Protein AF-0000000069184788 (afdb_homodimer)

Structure (mmCIF, N/CA/C/O backbone):
data_AF-0000000069184788-model_v1
#
loop_
_entity.id
_entity.type
_entity.pdbx_description
1 polymer 'Carbonic anhydrase'
#
loop_
_atom_site.group_PDB
_atom_site.id
_atom_site.type_symbol
_atom_site.label_atom_id
_atom_site.label_alt_id
_atom_site.label_comp_id
_atom_site.label_asym_id
_atom_site.label_entity_id
_atom_site.label_seq_id
_atom_site.pdbx_PDB_ins_code
_atom_site.Cartn_x
_atom_site.Cartn_y
_atom_site.Cartn_z
_atom_site.occupancy
_atom_site.B_iso_or_equiv
_atom_site.auth_seq_id
_atom_site.auth_comp_id
_atom_site.auth_asym_id
_atom_site.auth_atom_id
_atom_site.pdbx_PDB_model_num
ATOM 1 N N . MET A 1 1 ? -22.844 -27.125 -13.953 1 43.94 1 MET A N 1
ATOM 2 C CA . MET A 1 1 ? -21.938 -26.734 -12.875 1 43.94 1 MET A CA 1
ATOM 3 C C . MET A 1 1 ? -20.516 -26.578 -13.383 1 43.94 1 MET A C 1
ATOM 5 O O . MET A 1 1 ? -19.859 -25.578 -13.086 1 43.94 1 MET A O 1
ATOM 9 N N . ASN A 1 2 ? -20.109 -27.453 -14.492 1 52.91 2 ASN A N 1
ATOM 10 C CA . ASN A 1 2 ? -18.781 -27.484 -15.094 1 52.91 2 ASN A CA 1
ATOM 11 C C . ASN A 1 2 ? -18.578 -26.359 -16.094 1 52.91 2 ASN A C 1
ATOM 13 O O . ASN A 1 2 ? -17.516 -25.734 -16.125 1 52.91 2 ASN A O 1
ATOM 17 N N . GLN A 1 3 ? -19.734 -26.031 -16.578 1 57.31 3 GLN A N 1
ATOM 18 C CA . GLN A 1 3 ? -19.625 -25 -17.609 1 57.31 3 GLN A CA 1
ATOM 19 C C . GLN A 1 3 ? -19.375 -23.625 -16.984 1 57.31 3 GLN A C 1
ATOM 21 O O . GLN A 1 3 ? -18.594 -22.844 -17.531 1 57.31 3 GLN A O 1
ATOM 26 N N . GLN A 1 4 ? -20.016 -23.391 -15.914 1 61.09 4 GLN A N 1
ATOM 27 C CA . GLN A 1 4 ? -19.859 -22.109 -15.234 1 61.09 4 GLN A CA 1
ATOM 28 C C . GLN A 1 4 ? -18.438 -21.938 -14.703 1 61.09 4 GLN A C 1
ATOM 30 O O . GLN A 1 4 ? -17.875 -20.844 -14.781 1 61.09 4 GLN A O 1
ATOM 35 N N . ILE A 1 5 ? -17.906 -23.031 -14.344 1 61.47 5 ILE A N 1
ATOM 36 C CA . ILE A 1 5 ? -16.562 -23 -13.805 1 61.47 5 ILE A CA 1
ATOM 37 C C . ILE A 1 5 ? -15.562 -22.719 -14.93 1 61.47 5 ILE A C 1
ATOM 39 O O . ILE A 1 5 ? -14.641 -21.922 -14.766 1 61.47 5 ILE A O 1
ATOM 43 N N . VAL A 1 6 ? -15.852 -23.328 -16 1 61.12 6 VAL A N 1
ATOM 44 C CA . VAL A 1 6 ? -14.977 -23.141 -17.156 1 61.12 6 VAL A CA 1
ATOM 45 C C . VAL A 1 6 ? -15.086 -21.703 -17.672 1 61.12 6 VAL A C 1
ATOM 47 O O . VAL A 1 6 ? -14.078 -21.062 -17.953 1 61.12 6 VAL A O 1
ATOM 50 N N . SER A 1 7 ? -16.25 -21.312 -17.75 1 66.31 7 SER A N 1
ATOM 51 C CA . SER A 1 7 ? -16.484 -19.938 -18.203 1 66.31 7 SER A CA 1
ATOM 52 C C . SER A 1 7 ? -15.82 -18.922 -17.266 1 66.31 7 SER A C 1
ATOM 54 O O . SER A 1 7 ? -15.188 -17.969 -17.734 1 66.31 7 SER A O 1
ATOM 56 N N . ASN A 1 8 ? -15.867 -19.141 -16.031 1 69.56 8 ASN A N 1
ATOM 57 C CA . ASN A 1 8 ? -15.25 -18.25 -15.039 1 69.56 8 ASN A CA 1
ATOM 58 C C . ASN A 1 8 ? -13.727 -18.281 -15.141 1 69.56 8 ASN A C 1
ATOM 60 O O . ASN A 1 8 ? -13.07 -17.234 -15.023 1 69.56 8 ASN A O 1
ATOM 64 N N . SER A 1 9 ? -13.312 -19.484 -15.445 1 69.81 9 SER A N 1
ATOM 65 C CA . SER A 1 9 ? -11.867 -19.641 -15.562 1 69.81 9 SER A CA 1
ATOM 66 C C . SER A 1 9 ? -11.336 -18.906 -16.797 1 69.81 9 SER A C 1
ATOM 68 O O . SER A 1 9 ? -10.273 -18.281 -16.75 1 69.81 9 SER A O 1
ATOM 70 N N . ILE A 1 10 ? -12.055 -18.984 -17.828 1 71.12 10 ILE A N 1
ATOM 71 C CA . ILE A 1 10 ? -11.656 -18.312 -19.047 1 71.12 10 ILE A CA 1
ATOM 72 C C . ILE A 1 10 ? -11.68 -16.797 -18.844 1 71.12 10 ILE A C 1
ATOM 74 O O . ILE A 1 10 ? -10.766 -16.094 -19.281 1 71.12 10 ILE A O 1
ATOM 78 N N . GLN A 1 11 ? -12.672 -16.391 -18.203 1 72.69 11 GLN A N 1
ATOM 79 C CA . GLN A 1 11 ? -12.781 -14.961 -17.938 1 72.69 11 GLN A CA 1
ATOM 80 C C . GLN A 1 11 ? -11.617 -14.477 -17.062 1 72.69 11 GLN A C 1
ATOM 82 O O . GLN A 1 11 ? -11.062 -13.406 -17.312 1 72.69 11 GLN A O 1
ATOM 87 N N . GLU A 1 12 ? -11.289 -15.273 -16.156 1 77.25 12 GLU A N 1
ATOM 88 C CA . GLU A 1 12 ? -10.195 -14.914 -15.25 1 77.25 12 GLU A CA 1
ATOM 89 C C . GLU A 1 12 ? -8.867 -14.844 -16 1 77.25 12 GLU A C 1
ATOM 91 O O . GLU A 1 12 ? -8.086 -13.914 -15.797 1 77.25 12 GLU A O 1
ATOM 96 N N . ILE A 1 13 ? -8.695 -15.781 -16.891 1 77.06 13 ILE A N 1
ATOM 97 C CA . ILE A 1 13 ? -7.457 -15.828 -17.656 1 77.06 13 ILE A CA 1
ATOM 98 C C . ILE A 1 13 ? -7.406 -14.656 -18.641 1 77.06 13 ILE A C 1
ATOM 100 O O . ILE A 1 13 ? -6.355 -14.047 -18.828 1 77.06 13 ILE A O 1
ATOM 104 N N . THR A 1 14 ? -8.516 -14.414 -19.156 1 80.25 14 THR A N 1
ATOM 105 C CA . THR A 1 14 ? -8.602 -13.297 -20.109 1 80.25 14 THR A CA 1
ATOM 106 C C . THR A 1 14 ? -8.289 -11.977 -19.406 1 80.25 14 THR A C 1
ATOM 108 O O . THR A 1 14 ? -7.516 -11.164 -19.922 1 80.25 14 THR A O 1
ATOM 111 N N . HIS A 1 15 ? -8.875 -11.828 -18.266 1 84.31 15 HIS A N 1
ATOM 112 C CA . HIS A 1 15 ? -8.617 -10.609 -17.516 1 84.31 15 HIS A CA 1
ATOM 113 C C . HIS A 1 15 ? -7.156 -10.516 -17.094 1 84.31 15 HIS A C 1
ATOM 115 O O . HIS A 1 15 ? -6.562 -9.438 -17.109 1 84.31 15 HIS A O 1
ATOM 121 N N . TYR A 1 16 ? -6.656 -11.656 -16.719 1 88.06 16 TYR A N 1
ATOM 122 C CA . TYR A 1 16 ? -5.258 -11.727 -16.312 1 88.06 16 TYR A CA 1
ATOM 123 C C . TYR A 1 16 ? -4.332 -11.336 -17.469 1 88.06 16 TYR A C 1
ATOM 125 O O . TYR A 1 16 ? -3.408 -10.539 -17.281 1 88.06 16 TYR A O 1
ATOM 133 N N . ASN A 1 17 ? -4.637 -11.805 -18.625 1 86.19 17 ASN A N 1
ATOM 134 C CA . ASN A 1 17 ? -3.852 -11.469 -19.797 1 86.19 17 ASN A CA 1
ATOM 135 C C . ASN A 1 17 ? -3.992 -9.992 -20.156 1 86.19 17 ASN A C 1
ATOM 137 O O . ASN A 1 17 ? -3.033 -9.367 -20.625 1 86.19 17 ASN A O 1
ATOM 141 N N . ARG A 1 18 ? -5.109 -9.531 -19.984 1 89.88 18 ARG A N 1
ATOM 142 C CA . ARG A 1 18 ? -5.352 -8.117 -20.266 1 89.88 18 ARG A CA 1
ATOM 143 C C . ARG A 1 18 ? -4.449 -7.227 -19.422 1 89.88 18 ARG A C 1
ATOM 145 O O . ARG A 1 18 ? -3.932 -6.219 -19.906 1 89.88 18 ARG A O 1
ATOM 152 N N . VAL A 1 19 ? -4.258 -7.594 -18.203 1 92.81 19 VAL A N 1
ATOM 153 C CA . VAL A 1 19 ? -3.441 -6.805 -17.297 1 92.81 19 VAL A CA 1
ATOM 154 C C . VAL A 1 19 ? -1.981 -6.84 -17.734 1 92.8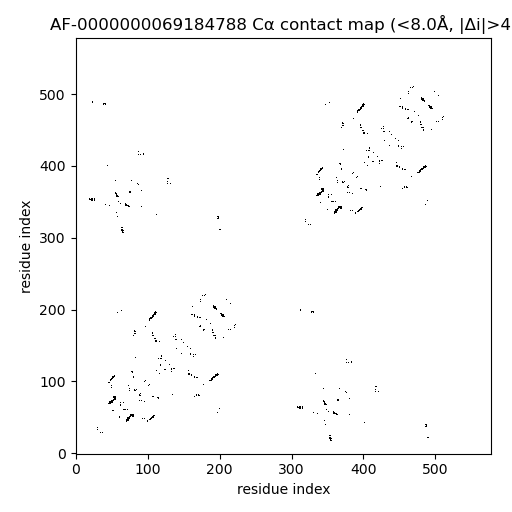1 19 VAL A C 1
ATOM 156 O O . VAL A 1 19 ? -1.3 -5.812 -17.734 1 92.81 19 VAL A O 1
ATOM 159 N N . LEU A 1 20 ? -1.533 -7.957 -18.188 1 92.75 20 LEU A N 1
ATOM 160 C CA . LEU A 1 20 ? -0.162 -8.078 -18.672 1 92.75 20 LEU A CA 1
ATOM 161 C C . LEU A 1 20 ? 0.014 -7.359 -20 1 92.75 20 LEU A C 1
ATOM 163 O O . LEU A 1 20 ? 1.063 -6.766 -20.25 1 92.75 20 LEU A O 1
ATOM 167 N N . GLU A 1 21 ? -0.991 -7.418 -20.828 1 94.75 21 GLU A N 1
ATOM 168 C CA . GLU A 1 21 ? -0.967 -6.656 -22.078 1 94.75 21 GLU A CA 1
ATOM 169 C C . GLU A 1 21 ? -0.938 -5.156 -21.797 1 94.75 21 GLU A C 1
ATOM 171 O O . GLU A 1 21 ? -0.315 -4.395 -22.547 1 94.75 21 GLU A O 1
ATOM 176 N N . GLY A 1 22 ? -1.63 -4.777 -20.781 1 97 22 GLY A N 1
ATOM 177 C CA . GLY A 1 22 ? -1.567 -3.387 -20.359 1 97 22 GLY A CA 1
ATOM 178 C C . GLY A 1 22 ? -0.158 -2.92 -20.047 1 97 22 GLY A C 1
ATOM 179 O O . GLY A 1 22 ? 0.217 -1.795 -20.391 1 97 22 GLY A O 1
ATOM 180 N N . ASN A 1 23 ? 0.596 -3.781 -19.469 1 97.94 23 ASN A N 1
ATOM 181 C CA . ASN A 1 23 ? 1.988 -3.455 -19.188 1 97.94 23 ASN A CA 1
ATOM 182 C C . ASN A 1 23 ? 2.797 -3.256 -20.453 1 97.94 23 ASN A C 1
ATOM 184 O O . ASN A 1 23 ? 3.59 -2.318 -20.562 1 97.94 23 ASN A O 1
ATOM 188 N N . ARG A 1 24 ? 2.57 -4.082 -21.391 1 97 24 ARG A N 1
ATOM 189 C CA . ARG A 1 24 ? 3.289 -3.961 -22.656 1 97 24 ARG A CA 1
ATOM 190 C C . ARG A 1 24 ? 2.963 -2.641 -23.344 1 97 24 ARG A C 1
ATOM 192 O O . ARG A 1 24 ? 3.855 -1.979 -23.891 1 97 24 ARG A O 1
ATOM 199 N N . ARG A 1 25 ? 1.763 -2.262 -23.328 1 97.75 25 ARG A N 1
ATOM 200 C CA . ARG A 1 25 ? 1.356 -0.99 -23.922 1 97.75 25 ARG A CA 1
ATOM 201 C C . ARG A 1 25 ? 1.978 0.185 -23.172 1 97.75 25 ARG A C 1
ATOM 203 O O . ARG A 1 25 ? 2.432 1.15 -23.797 1 97.75 25 ARG A O 1
ATOM 210 N N . TYR A 1 26 ? 1.944 0.049 -21.906 1 97.5 26 TYR A N 1
ATOM 211 C CA . TYR A 1 26 ? 2.533 1.093 -21.078 1 97.5 26 TYR A CA 1
ATOM 212 C C . TYR A 1 26 ? 4 1.309 -21.422 1 97.5 26 TYR A C 1
ATOM 214 O O . TYR A 1 26 ? 4.441 2.447 -21.594 1 97.5 26 TYR A O 1
ATOM 222 N N . VAL A 1 27 ? 4.719 0.245 -21.516 1 97.88 27 VAL A N 1
ATOM 223 C CA . VAL A 1 27 ? 6.145 0.307 -21.828 1 97.88 27 VAL A CA 1
ATOM 224 C C . VAL A 1 27 ? 6.348 0.95 -23.188 1 97.88 27 VAL A C 1
ATOM 226 O O . VAL A 1 27 ? 7.176 1.854 -23.344 1 97.88 27 VAL A O 1
ATOM 229 N N . ALA A 1 28 ? 5.551 0.468 -24.141 1 97.94 28 ALA A N 1
ATOM 230 C CA . ALA A 1 28 ? 5.656 1.009 -25.484 1 97.94 28 ALA A CA 1
ATOM 231 C C . ALA A 1 28 ? 5.398 2.514 -25.5 1 97.94 28 ALA A C 1
ATOM 233 O O . ALA A 1 28 ? 6.117 3.268 -26.156 1 97.94 28 ALA A O 1
ATOM 234 N N . LYS A 1 29 ? 4.445 2.943 -24.797 1 97.31 29 LYS A N 1
ATOM 235 C CA . LYS A 1 29 ? 4.078 4.355 -24.734 1 97.31 29 LYS A CA 1
ATOM 236 C C . LYS A 1 29 ? 5.199 5.188 -24.125 1 97.31 29 LYS A C 1
ATOM 238 O O . LYS A 1 29 ? 5.527 6.262 -24.641 1 97.31 29 LYS A O 1
ATOM 243 N N . LYS A 1 30 ? 5.75 4.723 -23.031 1 97.25 30 LYS A N 1
ATOM 244 C CA . LYS A 1 30 ? 6.801 5.469 -22.344 1 97.25 30 LYS A CA 1
ATOM 245 C C . LYS A 1 30 ? 8.07 5.539 -23.203 1 97.25 30 LYS A C 1
ATOM 247 O O . LYS A 1 30 ? 8.703 6.594 -23.297 1 97.25 30 LYS A O 1
ATOM 252 N N . LEU A 1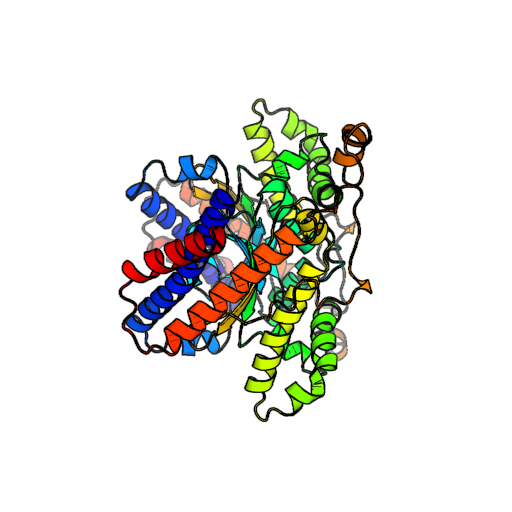 31 ? 8.398 4.441 -23.844 1 97.25 31 LEU A N 1
ATOM 253 C CA . LEU A 1 31 ? 9.594 4.41 -24.672 1 97.25 31 LEU A CA 1
ATOM 254 C C . LEU A 1 31 ? 9.414 5.254 -25.922 1 97.25 31 LEU A C 1
ATOM 256 O O . LEU A 1 31 ? 10.383 5.793 -26.469 1 97.25 31 LEU A O 1
ATOM 260 N N . ALA A 1 32 ? 8.203 5.359 -26.422 1 97.56 32 ALA A N 1
ATOM 261 C CA . ALA A 1 32 ? 7.91 6.223 -27.562 1 97.56 32 ALA A CA 1
ATOM 262 C C . ALA A 1 32 ? 8.156 7.691 -27.219 1 97.56 32 ALA A C 1
ATOM 264 O O . ALA A 1 32 ? 8.57 8.477 -28.078 1 97.56 32 ALA A O 1
ATOM 265 N N . SER A 1 33 ? 7.949 7.988 -26 1 95.75 33 SER A N 1
ATOM 266 C CA . SER A 1 33 ? 8.141 9.367 -25.547 1 95.75 33 SER A CA 1
ATOM 267 C C . SER A 1 33 ? 9.602 9.617 -25.156 1 95.75 33 SER A C 1
ATOM 269 O O . SER A 1 33 ? 10.117 10.719 -25.375 1 95.75 33 SER A O 1
ATOM 271 N N . ASP A 1 34 ? 10.234 8.656 -24.516 1 96.88 34 ASP A N 1
ATOM 272 C CA . ASP A 1 34 ? 11.617 8.75 -24.047 1 96.88 34 ASP A CA 1
ATOM 273 C C . ASP A 1 34 ? 12.281 7.379 -24.062 1 96.88 34 ASP A C 1
ATOM 275 O O . ASP A 1 34 ? 12.023 6.555 -23.172 1 96.88 34 ASP A O 1
ATOM 279 N N . ASP A 1 35 ? 13.281 7.168 -24.859 1 96.56 35 ASP A N 1
ATOM 280 C CA . ASP A 1 35 ? 13.961 5.883 -25.016 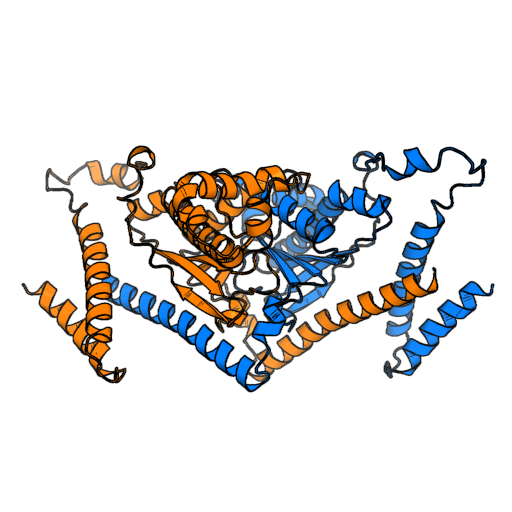1 96.56 35 ASP A CA 1
ATOM 281 C C . ASP A 1 35 ? 14.711 5.492 -23.75 1 96.56 35 ASP A C 1
ATOM 283 O O . ASP A 1 35 ? 15.016 4.316 -23.547 1 96.56 35 ASP A O 1
ATOM 287 N N . ASN A 1 36 ? 14.984 6.492 -22.984 1 97.56 36 ASN A N 1
ATOM 288 C CA . ASN A 1 36 ? 15.781 6.227 -21.797 1 97.56 36 ASN A CA 1
ATOM 289 C C . ASN A 1 36 ? 14.93 6.254 -20.531 1 97.56 36 ASN A C 1
ATOM 291 O O . ASN A 1 36 ? 15.461 6.273 -19.422 1 97.56 36 ASN A O 1
ATOM 295 N N . TYR A 1 37 ? 13.648 6.25 -20.719 1 97.25 37 TYR A N 1
ATOM 296 C CA . TYR A 1 37 ? 12.727 6.434 -19.609 1 97.25 37 TYR A CA 1
ATOM 297 C C . TYR A 1 37 ? 13.023 5.449 -18.484 1 97.25 37 TYR A C 1
ATOM 299 O O . TYR A 1 37 ? 13.281 5.852 -17.344 1 97.25 37 TYR A O 1
ATOM 307 N N . PHE A 1 38 ? 13.086 4.211 -18.766 1 97.38 38 PHE A N 1
ATOM 308 C CA . PHE A 1 38 ? 13.227 3.193 -17.734 1 97.38 38 PHE A CA 1
ATOM 309 C C . PHE A 1 38 ? 14.672 3.086 -17.281 1 97.38 38 PHE A C 1
ATOM 311 O O . PHE A 1 38 ? 14.945 2.789 -16.109 1 97.38 38 PHE A O 1
ATOM 318 N N . LYS A 1 39 ? 15.602 3.305 -18.141 1 96.56 39 LYS A N 1
ATOM 319 C CA . LYS A 1 39 ? 17 3.373 -17.734 1 96.56 39 LYS A CA 1
ATOM 320 C C . LYS A 1 39 ? 17.203 4.438 -16.656 1 96.56 39 LYS A C 1
ATOM 322 O O . LYS A 1 39 ? 17.891 4.199 -15.664 1 96.56 39 LYS A O 1
ATOM 327 N N . ASN A 1 40 ? 16.594 5.543 -16.906 1 96.69 40 ASN A N 1
ATOM 328 C CA . ASN A 1 40 ? 16.688 6.625 -15.93 1 96.69 40 ASN A CA 1
ATOM 329 C C . ASN A 1 40 ? 15.945 6.281 -14.641 1 96.69 40 ASN A C 1
ATOM 331 O O . ASN A 1 40 ? 16.422 6.586 -13.547 1 96.69 40 ASN A O 1
ATOM 335 N N . LEU A 1 41 ? 14.812 5.68 -14.781 1 95.88 41 LEU A N 1
ATOM 336 C CA . LEU A 1 41 ? 14.016 5.27 -13.633 1 95.88 41 LEU A CA 1
ATOM 337 C C . LEU A 1 41 ? 14.797 4.293 -12.758 1 95.88 41 LEU A C 1
ATOM 339 O O . LEU A 1 41 ? 14.641 4.293 -11.531 1 95.88 41 LEU A O 1
ATOM 343 N N . SER A 1 42 ? 15.648 3.482 -13.32 1 96 42 SER A N 1
ATOM 344 C CA . SER A 1 42 ? 16.344 2.408 -12.617 1 96 42 SER A CA 1
ATOM 345 C C . SER A 1 42 ? 17.562 2.939 -11.852 1 96 42 SER A C 1
ATOM 347 O O . SER A 1 42 ? 18.156 2.217 -11.062 1 96 42 SER A O 1
ATOM 349 N N . LYS A 1 43 ? 17.938 4.164 -12.008 1 95.25 43 LYS A N 1
ATOM 350 C CA . LYS A 1 43 ? 19.109 4.746 -11.367 1 95.25 43 LYS A CA 1
ATOM 351 C C . LYS A 1 43 ? 18.859 4.996 -9.883 1 95.25 43 LYS A C 1
ATOM 353 O O . LYS A 1 43 ? 19.797 5.199 -9.109 1 95.25 43 LYS A O 1
ATOM 358 N N . GLY A 1 44 ? 17.656 4.984 -9.492 1 94.12 44 GLY A N 1
ATOM 359 C CA . GLY A 1 44 ? 17.281 5.207 -8.102 1 94.12 44 GLY A CA 1
ATOM 360 C C . GLY A 1 44 ? 15.961 5.922 -7.941 1 94.12 44 GLY A C 1
ATOM 361 O O . GLY A 1 44 ? 15.297 6.246 -8.93 1 94.12 44 GLY A O 1
ATOM 362 N N . GLN A 1 45 ? 15.57 6.043 -6.711 1 94.62 45 GLN A N 1
ATOM 363 C CA . GLN A 1 45 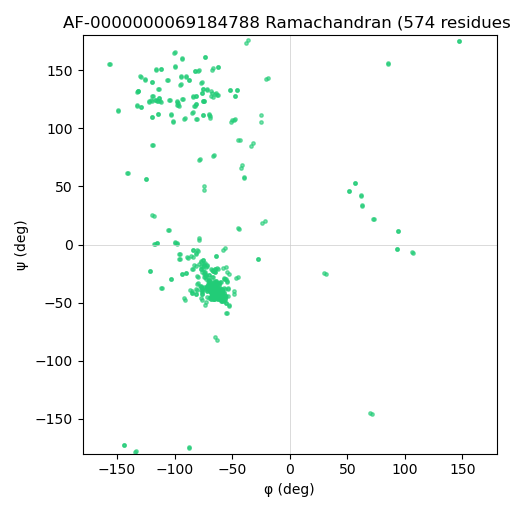? 14.336 6.766 -6.438 1 94.62 45 GLN A CA 1
ATOM 364 C C . GLN A 1 45 ? 14.562 7.887 -5.426 1 94.62 45 GLN A C 1
ATOM 366 O O . GLN A 1 45 ? 15.359 7.738 -4.496 1 94.62 45 GLN A O 1
ATOM 371 N N . SER A 1 46 ? 13.875 8.961 -5.676 1 95.56 46 SER A N 1
ATOM 372 C CA . SER A 1 46 ? 13.875 10.094 -4.758 1 95.56 46 SER A CA 1
ATOM 373 C C . SER A 1 46 ? 12.484 10.727 -4.66 1 95.56 46 SER A C 1
ATOM 375 O O . SER A 1 46 ? 12.305 11.898 -4.992 1 95.56 46 SER A O 1
ATOM 377 N N . PRO A 1 47 ? 11.516 9.922 -4.184 1 97.25 47 PRO A N 1
ATOM 378 C CA . PRO A 1 47 ? 10.156 10.461 -4.059 1 97.25 47 PRO A CA 1
ATOM 379 C C . PRO A 1 47 ? 10.062 11.625 -3.078 1 97.25 47 PRO A C 1
ATOM 381 O O . PRO A 1 47 ? 10.805 11.664 -2.09 1 97.25 47 PRO A O 1
ATOM 384 N N . LYS A 1 48 ? 9.094 12.484 -3.318 1 94.12 48 LYS A N 1
ATOM 385 C CA . LYS A 1 48 ? 8.906 13.672 -2.482 1 94.12 48 LYS A CA 1
ATOM 386 C C . LYS A 1 48 ? 7.969 13.375 -1.318 1 94.12 48 LYS A C 1
ATOM 388 O O . LYS A 1 48 ? 8.039 14.031 -0.276 1 94.12 48 LYS A O 1
ATOM 393 N N . TYR A 1 49 ? 7.148 12.367 -1.539 1 96.94 49 TYR A N 1
ATOM 394 C CA . TYR A 1 49 ? 6.109 12.109 -0.552 1 96.94 49 TYR A CA 1
ATOM 395 C C . TYR A 1 49 ? 6.098 10.641 -0.147 1 96.94 49 TYR A C 1
ATOM 397 O O . TYR A 1 49 ? 6.422 9.766 -0.954 1 96.94 49 TYR A O 1
ATOM 405 N N . LEU A 1 50 ? 5.812 10.391 1.083 1 98.62 50 LEU A N 1
ATOM 406 C CA . LEU A 1 50 ? 5.227 9.133 1.527 1 98.62 50 LEU A CA 1
ATOM 407 C C . LEU A 1 50 ? 3.715 9.266 1.683 1 98.62 50 LEU A C 1
ATOM 409 O O . LEU A 1 50 ? 3.23 10.188 2.34 1 98.62 50 LEU A O 1
ATOM 413 N N . LEU A 1 51 ? 3.008 8.445 1.004 1 98.81 51 LEU A N 1
ATOM 414 C CA . LEU A 1 51 ? 1.559 8.445 1.175 1 98.81 51 LEU A CA 1
ATOM 415 C C . LEU A 1 51 ? 1.093 7.152 1.835 1 98.81 51 LEU A C 1
ATOM 417 O O . LEU A 1 51 ? 1.43 6.059 1.376 1 98.81 51 LEU A O 1
ATOM 421 N N . ILE A 1 52 ? 0.405 7.266 2.951 1 98.88 52 ILE A N 1
ATOM 422 C CA . ILE A 1 52 ? -0.264 6.168 3.645 1 98.88 52 ILE A CA 1
ATOM 423 C C . ILE A 1 52 ? -1.766 6.227 3.375 1 98.88 52 ILE A C 1
ATOM 425 O O . ILE A 1 52 ? -2.445 7.156 3.822 1 98.88 52 ILE A O 1
ATOM 429 N N . GLY A 1 53 ? -2.264 5.254 2.641 1 98.75 53 GLY A N 1
ATOM 430 C CA . GLY A 1 53 ? -3.66 5.262 2.24 1 98.75 53 GLY A CA 1
ATOM 431 C C . GLY A 1 53 ? -4.344 3.922 2.445 1 98.75 53 GLY A C 1
ATOM 432 O O . GLY A 1 53 ? -3.748 2.99 2.992 1 98.75 53 GLY A O 1
ATOM 433 N N . CYS A 1 54 ? -5.578 3.898 2.057 1 98.81 54 CYS A N 1
ATOM 434 C CA . CYS A 1 54 ? -6.359 2.67 2.15 1 98.81 54 CYS A CA 1
ATOM 435 C C . CYS A 1 54 ? -6.082 1.756 0.962 1 98.81 54 CYS A C 1
ATOM 437 O O . CYS A 1 54 ? -5.852 2.23 -0.151 1 98.81 54 CYS A O 1
ATOM 439 N N . SER A 1 55 ? -6.176 0.461 1.157 1 98.81 55 SER A N 1
ATOM 440 C CA . SER A 1 55 ? -6.031 -0.537 0.102 1 98.81 55 SER A CA 1
ATOM 441 C C . SER A 1 55 ? -7.141 -0.408 -0.938 1 98.81 55 SER A C 1
ATOM 443 O O . SER A 1 55 ? -7.051 -0.987 -2.021 1 98.81 55 SER A O 1
ATOM 445 N N . ASP A 1 56 ? -8.156 0.352 -0.751 1 98.69 56 ASP A N 1
ATOM 446 C CA . ASP A 1 56 ? -9.344 0.506 -1.584 1 98.69 56 ASP A CA 1
ATOM 447 C C . ASP A 1 56 ? -8.969 0.688 -3.053 1 98.69 56 ASP A C 1
ATOM 449 O O . ASP A 1 56 ? -8.133 1.531 -3.385 1 98.69 56 ASP A O 1
ATOM 453 N N . SER A 1 57 ? -9.57 -0.113 -3.877 1 98.69 57 SER A N 1
ATOM 454 C CA . SER A 1 57 ? -9.219 -0.142 -5.293 1 98.69 57 SER A CA 1
ATOM 455 C C . SER A 1 57 ? -9.586 1.165 -5.984 1 98.69 57 SER A C 1
ATOM 457 O O . SER A 1 57 ? -9.078 1.472 -7.062 1 98.69 57 SER A O 1
ATOM 459 N N . ARG A 1 58 ? -10.484 1.912 -5.484 1 98.31 58 ARG A N 1
ATOM 460 C CA . ARG A 1 58 ? -11.016 3.121 -6.102 1 98.31 58 ARG A CA 1
ATOM 461 C C . ARG A 1 58 ? -10.133 4.324 -5.801 1 98.31 58 ARG A C 1
ATOM 463 O O . ARG A 1 58 ? -10.297 5.391 -6.402 1 98.31 58 ARG A O 1
ATOM 470 N N . ALA A 1 59 ? -9.062 4.137 -4.934 1 97.5 59 ALA A N 1
ATOM 471 C CA . ALA A 1 59 ? -8.305 5.293 -4.465 1 97.5 59 ALA A CA 1
ATOM 472 C C . ALA A 1 59 ? -6.816 5.129 -4.77 1 97.5 59 ALA A C 1
ATOM 474 O O . ALA A 1 59 ? -5.973 5.27 -3.881 1 97.5 59 ALA A O 1
ATOM 475 N N . PRO A 1 60 ? -6.434 4.93 -6.012 1 97.5 60 PRO A N 1
ATOM 476 C CA . PRO A 1 60 ? -5.012 4.852 -6.352 1 97.5 60 PRO A CA 1
ATOM 477 C C . PRO A 1 60 ? -4.324 6.215 -6.328 1 97.5 60 PRO A C 1
ATOM 479 O O . PRO A 1 60 ? -4.703 7.113 -7.086 1 97.5 60 PRO A O 1
ATOM 482 N N . PRO A 1 61 ? -3.285 6.363 -5.566 1 97.5 61 PRO A N 1
ATOM 483 C CA . PRO A 1 61 ? -2.729 7.695 -5.32 1 97.5 61 PRO A CA 1
ATOM 484 C C . PRO A 1 61 ? -2.168 8.344 -6.582 1 97.5 61 PRO A C 1
ATOM 486 O O . PRO A 1 61 ? -2.441 9.523 -6.852 1 97.5 61 PRO A O 1
ATOM 489 N N . ASN A 1 62 ? -1.409 7.621 -7.406 1 97.31 62 ASN A N 1
ATOM 490 C CA . ASN A 1 62 ? -0.757 8.211 -8.57 1 97.31 62 ASN A CA 1
ATOM 491 C C . ASN A 1 62 ? -1.775 8.695 -9.594 1 97.31 62 ASN A C 1
ATOM 493 O O . ASN A 1 62 ? -1.625 9.781 -10.164 1 97.31 62 ASN A O 1
ATOM 497 N N . GLU A 1 63 ? -2.809 7.957 -9.828 1 96.06 63 GLU A N 1
ATOM 498 C CA . GLU A 1 63 ? -3.85 8.344 -10.773 1 96.06 63 GLU A CA 1
ATOM 499 C C . GLU A 1 63 ? -4.598 9.586 -10.297 1 96.06 63 GLU A C 1
ATOM 501 O O . GLU A 1 63 ? -4.781 10.539 -11.055 1 96.06 63 GLU A O 1
ATOM 506 N N . LEU A 1 64 ? -4.977 9.57 -9.055 1 97.12 64 LEU A N 1
ATOM 507 C CA . LEU A 1 64 ? -5.812 10.617 -8.484 1 97.12 64 LEU A CA 1
ATOM 508 C C . LEU A 1 64 ? -5.074 11.953 -8.469 1 97.12 64 LEU A C 1
ATOM 510 O O . LEU A 1 64 ? -5.699 13.016 -8.438 1 97.12 64 LEU A O 1
ATOM 514 N N . THR A 1 65 ? -3.721 11.875 -8.484 1 97.12 65 THR A N 1
ATOM 515 C CA . THR A 1 65 ? -2.938 13.094 -8.344 1 97.12 65 THR A CA 1
ATOM 516 C C . THR A 1 65 ? -2.133 13.375 -9.609 1 97.12 65 THR A C 1
ATOM 518 O O . THR A 1 65 ? -1.32 14.305 -9.641 1 97.12 65 THR A O 1
ATOM 521 N N . GLU A 1 66 ? -2.254 12.562 -10.586 1 95.56 66 GLU A N 1
ATOM 522 C CA . GLU A 1 66 ? -1.507 12.664 -11.836 1 95.56 66 GLU A CA 1
ATOM 523 C C . GLU A 1 66 ? -0.009 12.797 -11.578 1 95.56 66 GLU A C 1
ATOM 525 O O . GLU A 1 66 ? 0.639 13.711 -12.102 1 95.56 66 GLU A O 1
ATOM 530 N N . THR A 1 67 ? 0.445 12.008 -10.742 1 95.94 67 THR A N 1
ATOM 531 C CA . THR A 1 67 ? 1.878 11.93 -10.477 1 95.94 67 THR A CA 1
ATOM 532 C C . THR A 1 67 ? 2.504 10.75 -11.211 1 95.94 67 THR A C 1
ATOM 534 O O . THR A 1 67 ? 1.836 9.75 -11.469 1 95.94 67 THR A O 1
ATOM 537 N N . ASP A 1 68 ? 3.75 10.836 -11.523 1 93.44 68 ASP A N 1
ATOM 538 C CA . ASP A 1 68 ? 4.473 9.828 -12.289 1 93.44 68 ASP A CA 1
ATOM 539 C C . ASP A 1 68 ? 5.176 8.836 -11.359 1 93.44 68 ASP A C 1
ATOM 541 O O . ASP A 1 68 ? 5.398 9.133 -10.18 1 93.44 68 ASP A O 1
ATOM 545 N N . PRO A 1 69 ? 5.508 7.633 -11.922 1 96.38 69 PRO A N 1
ATOM 546 C CA . PRO A 1 69 ? 6.371 6.73 -11.148 1 96.38 69 PRO A CA 1
ATOM 547 C C . PRO A 1 69 ? 7.641 7.414 -10.648 1 96.38 69 PRO A C 1
ATOM 549 O O . PRO A 1 69 ? 8.266 8.18 -11.383 1 96.38 69 PRO A O 1
ATOM 552 N N . GLY A 1 70 ? 7.934 7.215 -9.414 1 96.81 70 GLY A N 1
ATOM 553 C CA . GLY A 1 70 ? 9.109 7.828 -8.82 1 96.81 70 GLY A CA 1
ATOM 554 C C . GLY A 1 70 ? 8.781 8.984 -7.895 1 96.81 70 GLY A C 1
ATOM 555 O O . GLY A 1 70 ? 9.625 9.43 -7.117 1 96.81 70 GLY A O 1
ATOM 556 N N . GLU A 1 71 ? 7.496 9.414 -7.816 1 96.38 71 GLU A N 1
ATOM 557 C CA . GLU A 1 71 ? 7.188 10.664 -7.129 1 96.38 71 GLU A CA 1
ATOM 558 C C . GLU A 1 71 ? 6.594 10.406 -5.75 1 96.38 71 GLU A C 1
ATOM 560 O O . GLU A 1 71 ? 6.703 11.242 -4.852 1 96.38 71 GLU A O 1
ATOM 565 N N . ILE A 1 72 ? 5.914 9.305 -5.582 1 98.12 72 ILE A N 1
ATOM 566 C CA . ILE A 1 72 ? 5.266 9.023 -4.305 1 98.12 72 ILE A CA 1
ATOM 567 C C . ILE A 1 72 ? 5.641 7.621 -3.83 1 98.12 72 ILE A C 1
ATOM 569 O O . ILE A 1 72 ? 5.426 6.641 -4.547 1 98.12 72 ILE A O 1
ATOM 573 N N . PHE A 1 73 ? 6.316 7.531 -2.646 1 98.81 73 PHE A N 1
ATOM 574 C CA . PHE A 1 73 ? 6.477 6.289 -1.899 1 98.81 73 PHE A CA 1
ATOM 575 C C . PHE A 1 73 ? 5.184 5.922 -1.178 1 98.81 73 PHE A C 1
ATOM 577 O O . PHE A 1 73 ? 4.57 6.77 -0.522 1 98.81 73 PHE A O 1
ATOM 584 N N . ILE A 1 74 ? 4.641 4.586 -1.296 1 98.88 74 ILE A N 1
ATOM 585 C CA . ILE A 1 74 ? 3.238 4.375 -0.946 1 98.88 74 ILE A CA 1
ATOM 586 C C . ILE A 1 74 ? 3.111 3.16 -0.032 1 98.88 74 ILE A C 1
ATOM 588 O O . ILE A 1 74 ? 3.74 2.125 -0.271 1 98.88 74 ILE A O 1
ATOM 592 N N . HIS A 1 75 ? 2.418 3.295 1.023 1 98.88 75 HIS A N 1
ATOM 593 C CA . HIS A 1 75 ? 1.923 2.227 1.884 1 98.88 75 HIS A CA 1
ATOM 594 C C . HIS A 1 75 ? 0.399 2.23 1.947 1 98.88 75 HIS A C 1
ATOM 596 O O . HIS A 1 75 ? -0.213 3.275 2.182 1 98.88 75 HIS A O 1
ATOM 602 N N . ARG A 1 76 ? -0.234 1.081 1.693 1 98.81 76 ARG A N 1
ATOM 603 C CA . ARG A 1 76 ? -1.691 1.004 1.718 1 98.81 76 ARG A CA 1
ATOM 604 C C . ARG A 1 76 ? -2.164 -0.192 2.537 1 98.81 76 ARG A C 1
ATOM 606 O O . ARG A 1 76 ? -1.637 -1.297 2.393 1 98.81 76 ARG A O 1
ATOM 613 N N . ASN A 1 77 ? -3.104 0.038 3.412 1 98.81 77 ASN A N 1
ATOM 614 C CA . ASN A 1 77 ? -3.727 -0.998 4.23 1 98.81 77 ASN A CA 1
ATOM 615 C C . ASN A 1 77 ? -5.215 -0.723 4.441 1 98.81 77 ASN A C 1
ATOM 617 O O . ASN A 1 77 ? -5.801 0.112 3.752 1 98.81 77 ASN A O 1
ATOM 621 N N . ILE A 1 78 ? -5.855 -1.566 5.344 1 98.81 78 ILE A N 1
ATOM 622 C CA . ILE A 1 78 ? -7.281 -1.392 5.582 1 98.81 78 ILE A CA 1
ATOM 623 C C . ILE A 1 78 ? -7.523 -0.098 6.359 1 98.81 78 ILE A C 1
ATOM 625 O O . ILE A 1 78 ? -7.094 0.031 7.508 1 98.81 78 ILE A O 1
ATOM 629 N N . ALA A 1 79 ? -8.148 0.911 5.703 1 98.75 79 ALA A N 1
ATOM 630 C CA . ALA A 1 79 ? -8.625 2.146 6.32 1 98.75 79 ALA A CA 1
ATOM 631 C C . ALA A 1 79 ? -7.457 3.068 6.672 1 98.75 79 ALA A C 1
ATOM 633 O O . ALA A 1 79 ? -7.547 3.859 7.613 1 98.75 79 ALA A O 1
ATOM 634 N N . ASN A 1 80 ? -6.32 2.895 6.02 1 98.75 80 ASN A N 1
ATOM 635 C CA . ASN A 1 80 ? -5.195 3.822 6.117 1 98.75 80 ASN A CA 1
ATOM 636 C C . ASN A 1 80 ? -4.746 4.008 7.562 1 98.75 80 ASN A C 1
ATOM 638 O O . ASN A 1 80 ? -4.598 5.141 8.031 1 98.75 80 ASN A O 1
ATOM 642 N N . LEU A 1 81 ? -4.473 2.984 8.273 1 98.81 81 LEU A N 1
ATOM 643 C CA . LEU A 1 81 ? -4.137 3.084 9.688 1 98.81 81 LEU A CA 1
ATOM 644 C C . LEU A 1 81 ? -2.625 3.15 9.883 1 98.81 81 LEU A C 1
ATOM 646 O O . LEU A 1 81 ? -1.868 2.541 9.125 1 98.81 81 LEU A O 1
ATOM 650 N N . MET A 1 82 ? -2.197 3.883 10.844 1 98.25 82 MET A N 1
ATOM 651 C CA . MET A 1 82 ? -0.852 3.914 11.414 1 98.25 82 MET A CA 1
ATOM 652 C C . MET A 1 82 ? -0.874 3.551 12.891 1 98.25 82 MET A C 1
ATOM 654 O O . MET A 1 82 ? -0.952 4.434 13.75 1 98.25 82 MET A O 1
ATOM 658 N N . ILE A 1 83 ? -0.83 2.293 13.125 1 97.5 83 ILE A N 1
ATOM 659 C CA . ILE A 1 83 ? -0.871 1.771 14.484 1 97.5 83 ILE A CA 1
ATOM 660 C C . ILE A 1 83 ? 0.534 1.779 15.086 1 97.5 83 ILE A C 1
ATOM 662 O O . ILE A 1 83 ? 1.471 1.238 14.492 1 97.5 83 ILE A O 1
ATOM 666 N N . PRO A 1 84 ? 0.748 2.342 16.234 1 95.56 84 PRO A N 1
ATOM 667 C CA . PRO A 1 84 ? 2.082 2.555 16.797 1 95.56 84 PRO A CA 1
ATOM 668 C C . PRO A 1 84 ? 2.9 1.269 16.875 1 95.56 84 PRO A C 1
ATOM 670 O O . PRO A 1 84 ? 4.117 1.292 16.688 1 95.56 84 PRO A O 1
ATOM 673 N N . THR A 1 85 ? 2.289 0.124 17.078 1 95.38 85 THR A N 1
ATOM 674 C CA . THR A 1 85 ? 3.027 -1.114 17.297 1 95.38 85 THR A CA 1
ATOM 675 C C . THR A 1 85 ? 3.09 -1.942 16.031 1 95.38 85 THR A C 1
ATOM 677 O O . THR A 1 85 ? 3.582 -3.072 16.031 1 95.38 85 THR A O 1
ATOM 680 N N . ASP A 1 86 ? 2.545 -1.456 14.969 1 97.88 86 ASP A N 1
ATOM 681 C CA . ASP A 1 86 ? 2.557 -2.17 13.695 1 97.88 86 ASP A CA 1
ATOM 682 C C . ASP A 1 86 ? 3.934 -2.105 13.047 1 97.88 86 ASP A C 1
ATOM 684 O O . ASP A 1 86 ? 4.336 -1.057 12.531 1 97.88 86 ASP A O 1
ATOM 688 N N . LEU A 1 87 ? 4.633 -3.207 12.961 1 97.94 87 LEU A N 1
ATOM 689 C CA . LEU A 1 87 ? 5.977 -3.271 12.391 1 97.94 87 LEU A CA 1
ATOM 690 C C . LEU A 1 87 ? 5.949 -2.947 10.898 1 97.94 87 LEU A C 1
ATOM 692 O O . LEU A 1 87 ? 6.832 -2.25 10.398 1 97.94 87 LEU A O 1
ATOM 696 N N . ASN A 1 88 ? 4.98 -3.408 10.211 1 98.62 88 ASN A N 1
ATOM 697 C CA . ASN A 1 88 ? 4.824 -3.234 8.773 1 98.62 88 ASN A CA 1
ATOM 698 C C . ASN A 1 88 ? 4.859 -1.759 8.375 1 98.62 88 ASN A C 1
ATOM 700 O O . ASN A 1 88 ? 5.789 -1.313 7.703 1 98.62 88 ASN A O 1
ATOM 704 N N . SER A 1 89 ? 3.988 -0.928 8.875 1 98.69 89 SER A N 1
ATOM 705 C CA . SER A 1 89 ? 3.904 0.488 8.531 1 98.69 89 SER A CA 1
ATOM 706 C C . SER A 1 89 ? 5.098 1.262 9.086 1 98.69 89 SER A C 1
ATOM 708 O O . SER A 1 89 ? 5.562 2.221 8.469 1 98.69 89 SER A O 1
ATOM 710 N N . ASN A 1 90 ? 5.617 0.846 10.266 1 98.5 90 ASN A N 1
ATOM 711 C CA . ASN A 1 90 ? 6.75 1.554 10.859 1 98.5 90 ASN A CA 1
ATOM 712 C C . ASN A 1 90 ? 8.016 1.365 10.031 1 98.5 90 ASN A C 1
ATOM 714 O O . ASN A 1 90 ? 8.852 2.27 9.953 1 98.5 90 ASN A O 1
ATOM 718 N N . CYS A 1 91 ? 8.18 0.204 9.453 1 98.69 91 CYS A N 1
ATOM 719 C CA . CYS A 1 91 ? 9.328 -0.02 8.578 1 98.69 91 CYS A CA 1
ATOM 720 C C . CYS A 1 91 ? 9.242 0.84 7.328 1 98.69 91 CYS A C 1
ATOM 722 O O . CYS A 1 91 ? 10.258 1.302 6.812 1 98.69 91 CYS A O 1
ATOM 724 N N . VAL A 1 92 ? 8.016 1.035 6.863 1 98.81 92 VAL A N 1
ATOM 725 C CA . VAL A 1 92 ? 7.809 1.915 5.719 1 98.81 92 VAL A CA 1
ATOM 726 C C . VAL A 1 92 ? 8.195 3.344 6.086 1 98.81 92 VAL A C 1
ATOM 728 O O . VAL A 1 92 ? 8.922 4.008 5.344 1 98.81 92 VAL A O 1
ATOM 731 N N . ILE A 1 93 ? 7.777 3.812 7.258 1 98.56 93 ILE A N 1
ATOM 732 C CA . ILE A 1 93 ? 8.125 5.148 7.727 1 98.56 93 ILE A CA 1
ATOM 733 C C . ILE A 1 93 ? 9.641 5.266 7.871 1 98.56 93 ILE A C 1
ATOM 735 O O . ILE A 1 93 ? 10.242 6.246 7.422 1 98.56 93 ILE A O 1
ATOM 739 N N . GLN A 1 94 ? 10.281 4.316 8.469 1 98.31 94 GLN A N 1
ATOM 740 C CA . GLN A 1 94 ? 11.727 4.363 8.688 1 98.31 94 GLN A CA 1
ATOM 741 C C . GLN A 1 94 ? 12.484 4.48 7.367 1 98.31 94 GLN A C 1
ATOM 743 O O . GLN A 1 94 ? 13.375 5.316 7.23 1 98.31 94 GLN A O 1
ATOM 748 N N . TYR A 1 95 ? 12.094 3.598 6.445 1 98.5 95 TYR A N 1
ATOM 749 C CA . TYR A 1 95 ? 12.773 3.643 5.156 1 98.5 95 TYR A CA 1
ATOM 750 C C . TYR A 1 95 ? 12.57 4.996 4.48 1 98.5 95 TYR A C 1
ATOM 752 O O . TYR A 1 95 ? 13.523 5.578 3.947 1 98.5 95 TYR A O 1
ATOM 760 N N . ALA A 1 96 ? 11.359 5.473 4.477 1 98.38 96 ALA A N 1
ATOM 761 C CA . ALA A 1 96 ? 11.008 6.73 3.822 1 98.38 96 ALA A CA 1
ATOM 762 C C . ALA A 1 96 ? 11.805 7.898 4.414 1 98.38 96 ALA A C 1
ATOM 764 O O . ALA A 1 96 ? 12.383 8.695 3.678 1 98.38 96 ALA A O 1
ATOM 765 N N . VAL A 1 97 ? 11.891 7.961 5.727 1 97 97 VAL A N 1
ATOM 766 C CA . VAL A 1 97 ? 12.453 9.117 6.414 1 97 97 VAL A CA 1
ATOM 767 C C . VAL A 1 97 ? 13.969 8.992 6.488 1 97 97 VAL A C 1
ATOM 769 O O . VAL A 1 97 ? 14.695 9.938 6.156 1 97 97 VAL A O 1
ATOM 772 N N . GLU A 1 98 ? 14.453 7.832 6.777 1 95.88 98 GLU A N 1
ATOM 773 C CA . GLU A 1 98 ? 15.867 7.699 7.094 1 95.88 98 GLU A CA 1
ATOM 774 C C . GLU A 1 98 ? 16.672 7.336 5.852 1 95.88 98 GLU A C 1
ATOM 776 O O . GLU A 1 98 ? 17.875 7.637 5.773 1 95.88 98 GLU A O 1
ATOM 781 N N . HIS A 1 99 ? 16.062 6.73 4.91 1 95.06 99 HIS A N 1
ATOM 782 C CA . HIS A 1 99 ? 16.828 6.25 3.771 1 95.06 99 HIS A CA 1
ATOM 783 C C . HIS A 1 99 ? 16.5 7.031 2.506 1 95.06 99 HIS A C 1
ATOM 785 O O . HIS A 1 99 ? 17.375 7.305 1.688 1 95.06 99 HIS A O 1
ATOM 791 N N . LEU A 1 100 ? 15.234 7.383 2.348 1 96.81 100 LEU A N 1
ATOM 792 C CA . LEU A 1 100 ? 14.852 8.133 1.155 1 96.81 100 LEU A CA 1
ATOM 793 C C . LEU A 1 100 ? 14.828 9.625 1.435 1 96.81 100 LEU A C 1
ATOM 795 O O . LEU A 1 100 ? 14.695 10.438 0.511 1 96.81 100 LEU A O 1
ATOM 799 N N . ASN A 1 101 ? 14.883 10.055 2.705 1 95.88 101 ASN A N 1
ATOM 800 C CA . ASN A 1 101 ? 14.93 11.453 3.125 1 95.88 101 ASN A CA 1
ATOM 801 C C . ASN A 1 101 ? 13.68 12.211 2.695 1 95.88 101 ASN A C 1
ATOM 803 O O . ASN A 1 101 ? 13.766 13.32 2.166 1 95.88 101 ASN A O 1
ATOM 807 N N . ILE A 1 102 ? 12.602 11.531 2.873 1 95.81 102 ILE A N 1
ATOM 808 C CA . ILE A 1 102 ? 11.32 12.164 2.574 1 95.81 102 ILE A CA 1
ATOM 809 C C . ILE A 1 102 ? 10.945 13.133 3.697 1 95.81 102 ILE A C 1
ATOM 811 O O . ILE A 1 102 ? 11.062 12.797 4.879 1 95.81 102 ILE A O 1
ATOM 815 N N . HIS A 1 103 ? 10.406 14.297 3.287 1 92 103 HIS A N 1
ATOM 816 C CA . HIS A 1 103 ? 10.102 15.32 4.281 1 92 103 HIS A CA 1
ATOM 817 C C . HIS A 1 103 ? 8.609 15.617 4.332 1 92 103 HIS A C 1
ATOM 819 O O . HIS A 1 103 ? 8.172 16.484 5.094 1 92 103 HIS A O 1
ATOM 825 N N . SER A 1 104 ? 7.844 14.938 3.512 1 94 104 SER A N 1
ATOM 826 C CA . SER A 1 104 ? 6.402 15.141 3.49 1 94 104 SER A CA 1
ATOM 827 C C . SER A 1 104 ? 5.656 13.812 3.502 1 94 104 SER A C 1
ATOM 829 O O . SER A 1 104 ? 5.824 12.992 2.598 1 94 104 SER A O 1
ATOM 831 N N . ILE A 1 105 ? 4.863 13.656 4.535 1 96.88 105 ILE A N 1
ATOM 832 C CA . ILE A 1 105 ? 4.047 12.453 4.664 1 96.88 105 ILE A CA 1
ATOM 833 C C . ILE A 1 105 ? 2.566 12.82 4.559 1 96.88 105 ILE A C 1
ATOM 835 O O . ILE A 1 105 ? 2.125 13.812 5.137 1 96.88 105 ILE A O 1
ATOM 839 N N . ILE A 1 106 ? 1.854 12.031 3.76 1 97.31 106 ILE A N 1
ATOM 840 C CA . ILE A 1 106 ? 0.423 12.242 3.574 1 97.31 106 ILE A CA 1
ATOM 841 C C . ILE A 1 106 ? -0.349 11.031 4.094 1 97.31 106 ILE A C 1
ATOM 843 O O . ILE A 1 106 ? -0.044 9.891 3.734 1 97.31 106 ILE A O 1
ATOM 847 N N . VAL A 1 107 ? -1.275 11.258 5 1 98.44 107 VAL A N 1
ATOM 848 C CA . VAL A 1 107 ? -2.283 10.25 5.328 1 98.44 107 VAL A CA 1
ATOM 849 C C . VAL A 1 107 ? -3.564 10.531 4.547 1 98.44 107 VAL A C 1
ATOM 851 O O . VAL A 1 107 ? -4.16 11.602 4.676 1 98.44 107 VAL A O 1
ATOM 854 N N . MET A 1 108 ? -3.957 9.562 3.723 1 98.69 108 MET A N 1
ATOM 855 C CA . MET A 1 108 ? -5.133 9.797 2.887 1 98.69 108 MET A CA 1
ATOM 856 C C . MET A 1 108 ? -6.223 8.773 3.188 1 98.69 108 MET A C 1
ATOM 858 O O . MET A 1 108 ? -6.062 7.582 2.9 1 98.69 108 MET A O 1
ATOM 862 N N . GLY A 1 109 ? -7.297 9.258 3.824 1 98.75 109 GLY A N 1
ATOM 863 C CA . GLY A 1 109 ? -8.523 8.477 3.912 1 98.75 109 GLY A CA 1
ATOM 864 C C . GLY A 1 109 ? -9.445 8.68 2.729 1 98.75 109 GLY A C 1
ATOM 865 O O . GLY A 1 109 ? -9.086 9.344 1.756 1 98.75 109 GLY A O 1
ATOM 866 N N . HIS A 1 110 ? -10.602 8.102 2.799 1 98.75 110 HIS A N 1
ATOM 867 C CA . HIS A 1 110 ? -11.547 8.289 1.703 1 98.75 110 HIS A CA 1
ATOM 868 C C . HIS A 1 110 ? -12.977 8.055 2.166 1 98.75 110 HIS A C 1
ATOM 870 O O . HIS A 1 110 ? -13.203 7.375 3.172 1 98.75 110 HIS A O 1
ATOM 876 N N . THR A 1 111 ? -13.891 8.648 1.476 1 97.94 111 THR A N 1
ATOM 877 C CA . THR A 1 111 ? -15.305 8.375 1.71 1 97.94 111 THR A CA 1
ATOM 878 C C . THR A 1 111 ? -15.695 7 1.172 1 97.94 111 THR A C 1
ATOM 880 O O . THR A 1 111 ? -14.93 6.379 0.43 1 97.94 111 THR A O 1
ATOM 883 N N . CYS A 1 112 ? -16.828 6.453 1.636 1 97.12 112 CYS A N 1
ATOM 884 C CA . CYS A 1 112 ? -17.328 5.145 1.217 1 97.12 112 CYS A CA 1
ATOM 885 C C . CYS A 1 112 ? -16.344 4.047 1.604 1 97.12 112 CYS A C 1
ATOM 887 O O . CYS A 1 112 ? -16.156 3.08 0.858 1 97.12 112 CYS A O 1
ATOM 889 N N . CYS A 1 113 ? -15.695 4.215 2.691 1 97.88 113 CYS A N 1
ATOM 890 C CA . CYS A 1 113 ? -14.711 3.236 3.148 1 97.88 113 CYS A CA 1
ATOM 891 C C . CYS A 1 113 ? -15.391 2.088 3.887 1 97.88 113 CYS A C 1
ATOM 893 O O . CYS A 1 113 ? -16 2.295 4.938 1 97.88 113 CYS A O 1
ATOM 895 N N . GLY A 1 114 ? -15.258 0.917 3.406 1 96.56 114 GLY A N 1
ATOM 896 C CA . GLY A 1 114 ? -15.852 -0.247 4.043 1 96.56 114 GLY A CA 1
ATOM 897 C C . GLY A 1 114 ? -15.336 -0.488 5.449 1 96.56 114 GLY A C 1
ATOM 898 O O . GLY A 1 114 ? -16.094 -0.914 6.328 1 96.56 114 GLY A O 1
ATOM 899 N N . GLY A 1 115 ? -14.047 -0.288 5.691 1 97.38 115 GLY A N 1
ATOM 900 C CA . GLY A 1 115 ? -13.477 -0.449 7.02 1 97.38 115 GLY A CA 1
ATOM 901 C C . GLY A 1 115 ? -14.094 0.483 8.047 1 97.38 115 GLY A C 1
ATOM 902 O O . GLY A 1 115 ? -14.391 0.066 9.164 1 97.38 115 GLY A O 1
ATOM 903 N N . ILE A 1 116 ? -14.281 1.729 7.688 1 98.25 116 ILE A N 1
ATOM 904 C CA . ILE A 1 116 ? -14.891 2.717 8.57 1 98.25 116 ILE A CA 1
ATOM 905 C C . ILE A 1 116 ? -16.328 2.318 8.875 1 98.25 116 ILE A C 1
ATOM 907 O O . ILE A 1 116 ? -16.766 2.352 10.031 1 98.25 116 ILE A O 1
ATOM 911 N N . LYS A 1 117 ? -17.047 1.926 7.832 1 96.5 117 LYS A N 1
ATOM 912 C CA . LYS A 1 117 ? -18.438 1.505 8 1 96.5 117 LYS A CA 1
ATOM 913 C C . LYS A 1 117 ? -18.547 0.312 8.945 1 96.5 117 LYS A C 1
ATOM 915 O O . LYS A 1 117 ? -19.391 0.295 9.844 1 96.5 117 LYS A O 1
ATOM 920 N N . ALA A 1 118 ? -17.703 -0.609 8.727 1 96.38 118 ALA A N 1
ATOM 921 C CA . ALA A 1 118 ? -17.719 -1.807 9.562 1 96.38 118 ALA A CA 1
ATOM 922 C C . ALA A 1 118 ? -17.422 -1.459 11.023 1 96.38 118 ALA A C 1
ATOM 924 O O . ALA A 1 118 ? -18.031 -2.031 11.938 1 96.38 118 ALA A O 1
ATOM 925 N N . ALA A 1 119 ? -16.531 -0.562 11.234 1 96.5 119 ALA A N 1
ATOM 926 C CA . ALA A 1 119 ? -16.125 -0.181 12.586 1 96.5 119 ALA A CA 1
ATOM 927 C C . ALA A 1 119 ? -17.281 0.489 13.328 1 96.5 119 ALA A C 1
ATOM 929 O O . ALA A 1 119 ? -17.312 0.511 14.562 1 96.5 119 ALA A O 1
ATOM 930 N N . MET A 1 120 ? -18.219 1.034 12.602 1 95 120 MET A N 1
ATOM 931 C CA . MET A 1 120 ? -19.328 1.763 13.211 1 95 120 MET A CA 1
ATOM 932 C C . MET A 1 120 ? -20.438 0.808 13.633 1 95 120 MET A C 1
ATOM 934 O O . MET A 1 120 ? -21.344 1.191 14.375 1 95 120 MET A O 1
ATOM 938 N N . THR A 1 121 ? -20.328 -0.377 13.211 1 91.88 121 THR A N 1
ATOM 939 C CA . THR A 1 121 ? -21.375 -1.346 13.516 1 91.88 121 THR A CA 1
ATOM 940 C C . THR A 1 121 ? -20.953 -2.236 14.688 1 91.88 121 THR A C 1
ATOM 942 O O . THR A 1 121 ? -19.781 -2.264 15.07 1 91.88 121 THR A O 1
ATOM 945 N N . GLN A 1 122 ? -21.938 -2.932 15.227 1 91.06 122 GLN A N 1
ATOM 946 C CA . GLN A 1 122 ? -21.688 -3.881 16.312 1 91.06 122 GLN A CA 1
ATOM 947 C C . GLN A 1 122 ? -21.578 -5.309 15.773 1 91.06 122 GLN A C 1
ATOM 949 O O . GLN A 1 122 ? -21.297 -6.242 16.531 1 91.06 122 GLN A O 1
ATOM 954 N N . GLN A 1 123 ? -21.703 -5.418 14.523 1 91.88 123 GLN A N 1
ATOM 955 C CA . GLN A 1 123 ? -21.594 -6.742 13.922 1 91.88 123 GLN A CA 1
ATOM 956 C C . GLN A 1 123 ? -20.141 -7.152 13.727 1 91.88 123 GLN A C 1
ATOM 958 O O . GLN A 1 123 ? -19.344 -6.391 13.164 1 91.88 123 GLN A O 1
ATOM 963 N N . SER A 1 124 ? -19.859 -8.289 14.227 1 93 124 SER A N 1
ATOM 964 C CA . SER A 1 124 ? -18.516 -8.812 14.031 1 93 124 SER A CA 1
ATOM 965 C C . SER A 1 124 ? -18.266 -9.156 12.562 1 93 124 SER A C 1
ATOM 967 O O . SER A 1 124 ? -19.094 -9.82 11.93 1 93 124 SER A O 1
ATOM 969 N N . VAL A 1 125 ? -17.156 -8.688 12.039 1 90.5 125 VAL A N 1
ATOM 970 C CA . VAL A 1 125 ? -16.75 -9.07 10.688 1 90.5 125 VAL A CA 1
ATOM 971 C C . VAL A 1 125 ? -15.922 -10.352 10.742 1 90.5 125 VAL A C 1
ATOM 973 O O . VAL A 1 125 ? -15.656 -10.969 9.711 1 90.5 125 VAL A O 1
ATOM 976 N N . GLY A 1 126 ? -15.523 -10.734 11.953 1 89.94 126 GLY A N 1
ATOM 977 C CA . GLY A 1 126 ? -14.82 -11.984 12.18 1 89.94 126 GLY A CA 1
ATOM 978 C C . GLY A 1 126 ? -13.32 -11.867 11.969 1 89.94 126 GLY A C 1
ATOM 979 O O . GLY A 1 126 ? -12.844 -10.906 11.367 1 89.94 126 GLY A O 1
ATOM 980 N N . GLY A 1 127 ? -12.57 -12.766 12.617 1 91.25 127 GLY A N 1
ATOM 981 C CA . GLY A 1 127 ? -11.156 -12.945 12.336 1 91.25 127 GLY A CA 1
ATOM 982 C C . GLY A 1 127 ? -10.305 -11.789 12.82 1 91.25 127 GLY A C 1
ATOM 983 O O . GLY A 1 127 ? -10.578 -11.211 13.875 1 91.25 127 GLY A O 1
ATOM 984 N N . LEU A 1 128 ? -9.266 -11.477 12.109 1 94.62 128 LEU A N 1
ATOM 985 C CA . LEU A 1 128 ? -8.234 -10.516 12.477 1 94.62 128 LEU A CA 1
ATOM 986 C C . LEU A 1 128 ? -8.734 -9.086 12.281 1 94.62 128 LEU A C 1
ATOM 988 O O . LEU A 1 128 ? -8.273 -8.164 12.953 1 94.62 128 LEU A O 1
ATOM 992 N N . LEU A 1 129 ? -9.734 -8.93 11.469 1 95.69 129 LEU A N 1
ATOM 993 C CA . LEU A 1 129 ? -10.25 -7.605 11.156 1 95.69 129 LEU A CA 1
ATOM 994 C C . LEU A 1 129 ? -10.922 -6.984 12.375 1 95.69 129 LEU A C 1
ATOM 996 O O . LEU A 1 129 ? -10.891 -5.762 12.555 1 95.69 129 LEU A O 1
ATOM 1000 N N . ASP A 1 130 ? -11.539 -7.848 13.211 1 95.25 130 ASP A N 1
ATOM 1001 C CA . ASP A 1 130 ? -12.148 -7.32 14.43 1 95.25 130 ASP A CA 1
ATOM 1002 C C . ASP A 1 130 ? -11.109 -6.609 15.297 1 95.25 130 ASP A C 1
ATOM 1004 O O . ASP A 1 130 ? -11.398 -5.574 15.898 1 95.25 130 ASP A O 1
ATOM 1008 N N . LEU A 1 131 ? -9.953 -7.223 15.367 1 95 131 LEU A N 1
ATOM 1009 C CA . LEU A 1 131 ? -8.875 -6.621 16.141 1 95 131 LEU A CA 1
ATOM 1010 C C . LEU A 1 131 ? -8.375 -5.34 15.484 1 95 131 LEU A C 1
ATOM 1012 O O . LEU A 1 131 ? -8.172 -4.328 16.156 1 95 131 LEU A O 1
ATOM 1016 N N . TRP A 1 132 ? -8.172 -5.352 14.188 1 97.5 132 TRP A N 1
ATOM 1017 C CA . TRP A 1 132 ? -7.664 -4.234 13.398 1 97.5 132 TRP A CA 1
ATOM 1018 C C . TRP A 1 132 ? -8.594 -3.031 13.5 1 97.5 132 TRP A C 1
ATOM 1020 O O . TRP A 1 132 ? -8.141 -1.906 13.719 1 97.5 132 TRP A O 1
ATOM 1030 N N . LEU A 1 133 ? -9.883 -3.266 13.438 1 97.06 133 LEU A N 1
ATOM 1031 C CA . LEU A 1 133 ? -10.891 -2.211 13.375 1 97.06 133 LEU A CA 1
ATOM 1032 C C . LEU A 1 133 ? -11.102 -1.584 14.75 1 97.06 133 LEU A C 1
ATOM 1034 O O . LEU A 1 133 ? -11.695 -0.506 14.859 1 97.06 133 LEU A O 1
ATOM 1038 N N . ASN A 1 134 ? -10.609 -2.232 15.805 1 96.44 134 ASN A N 1
ATOM 1039 C CA . ASN A 1 134 ? -10.68 -1.637 17.141 1 96.44 134 ASN A CA 1
ATOM 1040 C C . ASN A 1 134 ? -10 -0.271 17.172 1 96.44 134 ASN A C 1
ATOM 1042 O O . ASN A 1 134 ? -10.422 0.614 17.922 1 96.44 134 ASN A O 1
ATOM 1046 N N . GLN A 1 135 ? -9.016 -0.134 16.328 1 96.75 135 GLN A N 1
ATOM 1047 C CA . GLN A 1 135 ? -8.289 1.131 16.281 1 96.75 135 GLN A CA 1
ATOM 1048 C C . GLN A 1 135 ? -9.203 2.266 15.82 1 96.75 135 GLN A C 1
ATOM 1050 O O . GLN A 1 135 ? -9.055 3.408 16.266 1 96.75 135 GLN A O 1
ATOM 1055 N N . ILE A 1 136 ? -10.102 2 14.953 1 98.06 136 ILE A N 1
ATOM 1056 C CA . ILE A 1 136 ? -11.055 2.986 14.461 1 98.06 136 ILE A CA 1
ATOM 1057 C C . ILE A 1 136 ? -12.148 3.209 15.508 1 98.06 136 ILE A C 1
ATOM 1059 O O . ILE A 1 136 ? -12.617 4.336 15.695 1 98.06 136 ILE A O 1
ATOM 1063 N N . LYS A 1 137 ? -12.539 2.16 16.188 1 97.44 137 LYS A N 1
ATOM 1064 C CA . LYS A 1 137 ? -13.547 2.26 17.234 1 97.44 137 LYS A CA 1
ATOM 1065 C C . LYS A 1 137 ? -13.062 3.158 18.375 1 97.44 137 LYS A C 1
ATOM 1067 O O . LYS A 1 137 ? -13.859 3.871 18.984 1 97.44 137 LYS A O 1
ATOM 1072 N N . ILE A 1 138 ? -11.828 3.1 18.703 1 97.31 138 ILE A N 1
ATOM 1073 C CA . ILE A 1 138 ? -11.25 3.979 19.719 1 97.31 138 ILE A CA 1
ATOM 1074 C C . ILE A 1 138 ? -11.445 5.438 19.312 1 97.31 138 ILE A C 1
ATOM 1076 O O . ILE A 1 138 ? -11.789 6.281 20.141 1 97.31 138 ILE A O 1
ATOM 1080 N N . VAL A 1 139 ? -11.234 5.754 18.016 1 96.5 139 VAL A N 1
ATOM 1081 C CA . VAL A 1 139 ? -11.461 7.102 17.5 1 96.5 139 VAL A CA 1
ATOM 1082 C C . VAL A 1 139 ? -12.938 7.461 17.641 1 96.5 139 VAL A C 1
ATOM 1084 O O . VAL A 1 139 ? -13.273 8.57 18.062 1 96.5 139 VAL A O 1
ATOM 1087 N N . TYR A 1 140 ? -13.781 6.531 17.25 1 96.62 140 TYR A N 1
ATOM 1088 C CA . TYR A 1 140 ? -15.219 6.73 17.391 1 96.62 140 TYR A CA 1
ATOM 1089 C C . TYR A 1 140 ? -15.586 7.059 18.828 1 96.62 140 TYR A C 1
ATOM 1091 O O . TYR A 1 140 ? -16.328 8.008 19.094 1 96.62 140 TYR A O 1
ATOM 1099 N N . GLU A 1 141 ? -15.094 6.25 19.734 1 96.5 141 GLU A N 1
ATOM 1100 C CA . GLU A 1 141 ? -15.398 6.422 21.156 1 96.5 141 GLU A CA 1
ATOM 1101 C C . GLU A 1 141 ? -14.992 7.809 21.641 1 96.5 141 GLU A C 1
ATOM 1103 O O . GLU A 1 141 ? -15.742 8.461 22.375 1 96.5 141 GLU A O 1
ATOM 1108 N N . LYS A 1 142 ? -13.867 8.266 21.219 1 94.75 142 LYS A N 1
ATOM 1109 C CA . LYS A 1 142 ? -13.328 9.562 21.641 1 94.75 142 LYS A CA 1
ATOM 1110 C C . LYS A 1 142 ? -14.211 10.711 21.141 1 94.75 142 LYS A C 1
ATOM 1112 O O . LYS A 1 142 ? -14.312 11.742 21.812 1 94.75 142 LYS A O 1
ATOM 1117 N N . HIS A 1 143 ? -14.836 10.516 19.984 1 95.88 143 HIS A N 1
ATOM 1118 C CA . HIS A 1 143 ? -15.586 11.609 19.375 1 95.88 143 HIS A CA 1
ATOM 1119 C C . HIS A 1 143 ? -17.062 11.242 19.219 1 95.88 143 HIS A C 1
ATOM 1121 O O . HIS A 1 143 ? -17.719 11.688 18.281 1 95.88 143 HIS A O 1
ATOM 1127 N N . GLN A 1 144 ? -17.516 10.398 20 1 95.31 144 GLN A N 1
ATOM 1128 C CA . GLN A 1 144 ? -18.828 9.797 19.875 1 95.31 144 GLN A CA 1
ATOM 1129 C C . GLN A 1 144 ? -19.922 10.867 19.812 1 95.31 144 GLN A C 1
ATOM 1131 O O . GLN A 1 144 ? -20.828 10.789 19 1 95.31 144 GLN A O 1
ATOM 1136 N N . ASP A 1 145 ? -19.844 11.875 20.672 1 95 145 ASP A N 1
ATOM 1137 C CA . ASP A 1 145 ? -20.875 12.914 20.734 1 95 145 ASP A CA 1
ATOM 1138 C C . ASP A 1 145 ? -20.984 13.664 19.406 1 95 145 ASP A C 1
ATOM 1140 O O . ASP A 1 145 ? -22.094 13.898 18.922 1 95 145 ASP A O 1
ATOM 1144 N N . LEU A 1 146 ? -19.812 14 18.906 1 94.62 146 LEU A N 1
ATOM 1145 C CA . LEU A 1 146 ? -19.797 14.711 17.625 1 94.62 146 LEU A CA 1
ATOM 1146 C C . LEU A 1 146 ? -20.391 13.844 16.516 1 94.62 146 LEU A C 1
ATOM 1148 O O . LEU A 1 146 ? -21.234 14.305 15.758 1 94.62 146 LEU A O 1
ATOM 1152 N N . ILE A 1 147 ? -20 12.602 16.406 1 95.62 147 ILE A N 1
ATOM 1153 C CA . ILE A 1 147 ? -20.422 11.695 15.352 1 95.62 147 ILE A CA 1
ATOM 1154 C C . ILE A 1 147 ? -21.922 11.43 15.469 1 95.62 147 ILE A C 1
ATOM 1156 O O . ILE A 1 147 ? -22.656 11.508 14.477 1 95.62 147 ILE A O 1
ATOM 1160 N N . GLU A 1 148 ? -22.375 11.273 16.672 1 94.88 148 GLU A N 1
ATOM 1161 C CA . GLU A 1 148 ? -23.766 10.922 16.922 1 94.88 148 GLU A CA 1
ATOM 1162 C C . GLU A 1 148 ? -24.688 12.141 16.75 1 94.88 148 GLU A C 1
ATOM 1164 O O . GLU A 1 148 ? -25.906 11.992 16.625 1 94.88 148 GLU A O 1
ATOM 1169 N N . SER A 1 149 ? -24.156 13.273 16.781 1 95.75 149 SER A N 1
ATOM 1170 C CA . SER A 1 149 ? -24.938 14.484 16.594 1 95.75 149 SER A CA 1
ATOM 1171 C C . SER A 1 149 ? -25.359 14.633 15.133 1 95.75 149 SER A C 1
ATOM 1173 O O . SER A 1 149 ? -26.281 15.398 14.82 1 95.75 149 SER A O 1
ATOM 1175 N N . LEU A 1 150 ? -24.656 13.922 14.242 1 95.44 150 LEU A N 1
ATOM 1176 C CA . LEU A 1 150 ? -25 13.977 12.82 1 95.44 150 LEU A CA 1
ATOM 1177 C C . LEU A 1 150 ? -26.203 13.109 12.508 1 95.44 150 LEU A C 1
ATOM 1179 O O . LEU A 1 150 ? -26.406 12.062 13.133 1 95.44 150 LEU A O 1
ATOM 1183 N N . GLU A 1 151 ? -26.984 13.469 11.523 1 93.25 151 GLU A N 1
ATOM 1184 C CA . GLU A 1 151 ? -28.266 12.812 11.273 1 93.25 151 GLU A CA 1
ATOM 1185 C C . GLU A 1 151 ? -28.109 11.656 10.297 1 93.25 151 GLU A C 1
ATOM 1187 O O . GLU A 1 151 ? -28.609 10.555 10.539 1 93.25 151 GLU A O 1
ATOM 1192 N N . SER A 1 152 ? -27.406 11.875 9.219 1 95.25 152 SER A N 1
ATOM 1193 C CA . SER A 1 152 ? -27.312 10.859 8.172 1 95.25 152 SER A CA 1
ATOM 1194 C C . SER A 1 152 ? -26.172 9.891 8.453 1 95.25 152 SER A C 1
ATOM 1196 O O . SER A 1 152 ? -25.094 10.305 8.914 1 95.25 152 SER A O 1
ATOM 1198 N N . GLU A 1 153 ? -26.391 8.633 8.164 1 93.81 153 GLU A N 1
ATOM 1199 C CA . GLU A 1 153 ? -25.359 7.609 8.336 1 93.81 153 GLU A CA 1
ATOM 1200 C C . GLU A 1 153 ? -24.141 7.914 7.473 1 93.81 153 GLU A C 1
ATOM 1202 O O . GLU A 1 153 ? -23 7.707 7.902 1 93.81 153 GLU A O 1
ATOM 1207 N N . ASP A 1 154 ? -24.375 8.398 6.328 1 93.69 154 ASP A N 1
ATOM 1208 C CA . ASP A 1 154 ? -23.266 8.75 5.438 1 93.69 154 ASP A CA 1
ATOM 1209 C C . ASP A 1 154 ? -22.422 9.867 6.027 1 93.69 154 ASP A C 1
ATOM 1211 O O . ASP A 1 154 ? -21.188 9.852 5.902 1 93.69 154 ASP A O 1
ATOM 1215 N N . ASP A 1 155 ? -23.094 10.828 6.621 1 95.69 155 ASP A N 1
ATOM 1216 C CA . ASP A 1 155 ? -22.375 11.922 7.262 1 95.69 155 ASP A CA 1
ATOM 1217 C C . ASP A 1 155 ? -21.547 11.422 8.445 1 95.69 155 ASP A C 1
ATOM 1219 O O . ASP A 1 155 ? -20.438 11.906 8.688 1 95.69 155 ASP A O 1
ATOM 1223 N N . LYS A 1 156 ? -22.141 10.508 9.172 1 96.62 156 LYS A N 1
ATOM 1224 C CA . LYS A 1 156 ? -21.422 9.914 10.297 1 96.62 156 LYS A CA 1
ATOM 1225 C C . LYS A 1 156 ? -20.156 9.18 9.82 1 96.62 156 LYS A C 1
ATOM 1227 O O . LYS A 1 156 ? -19.078 9.359 10.391 1 96.62 156 LYS A O 1
ATOM 1232 N N . VAL A 1 157 ? -20.281 8.414 8.766 1 96.75 157 VAL A N 1
ATOM 1233 C CA . VAL A 1 157 ? -19.172 7.648 8.203 1 96.75 157 VAL A CA 1
ATOM 1234 C C . VAL A 1 157 ? -18.094 8.602 7.691 1 96.75 157 VAL A C 1
ATOM 1236 O O . VAL A 1 157 ? -16.906 8.406 7.949 1 96.75 157 VAL A O 1
ATOM 1239 N N . ASN A 1 158 ? -18.516 9.625 7.004 1 96.38 158 ASN A N 1
ATOM 1240 C CA . ASN A 1 158 ? -17.578 10.594 6.473 1 96.38 158 ASN A CA 1
ATOM 1241 C C . ASN A 1 158 ? -16.844 11.344 7.586 1 96.38 158 ASN A C 1
ATOM 1243 O O . ASN A 1 158 ? -15.648 11.609 7.488 1 96.38 158 ASN A O 1
ATOM 1247 N N . CYS A 1 159 ? -17.594 11.703 8.578 1 97.12 159 CYS A N 1
ATOM 1248 C CA . CYS A 1 159 ? -17 12.359 9.734 1 97.12 159 CYS A CA 1
ATOM 1249 C C . CYS A 1 159 ? -15.945 11.469 10.383 1 97.12 159 CYS A C 1
ATOM 1251 O O . CYS A 1 159 ? -14.828 11.914 10.648 1 97.12 159 CYS A O 1
ATOM 1253 N N . LEU A 1 160 ? -16.297 10.227 10.609 1 98.12 160 LEU A N 1
ATOM 1254 C CA . LEU A 1 160 ? -15.352 9.305 11.227 1 98.12 160 LEU A CA 1
ATOM 1255 C C . LEU A 1 160 ? -14.141 9.07 10.328 1 98.12 160 LEU A C 1
ATOM 1257 O O . LEU A 1 160 ? -13.023 8.906 10.82 1 98.12 160 LEU A O 1
ATOM 1261 N N . SER A 1 161 ? -14.328 9.031 9.008 1 98.44 161 SER A N 1
ATOM 1262 C CA . SER A 1 161 ? -13.211 8.914 8.078 1 98.44 161 SER A CA 1
ATOM 1263 C C . SER A 1 161 ? -12.227 10.062 8.258 1 98.44 161 SER A C 1
ATOM 1265 O O . SER A 1 161 ? -11.016 9.852 8.305 1 98.44 161 SER A O 1
ATOM 1267 N N . SER A 1 162 ? -12.734 11.273 8.375 1 97.5 162 SER A N 1
ATOM 1268 C CA . SER A 1 162 ? -11.891 12.445 8.586 1 97.5 162 SER A CA 1
ATOM 1269 C C . SER A 1 162 ? -11.18 12.383 9.93 1 97.5 162 SER A C 1
ATOM 1271 O O . SER A 1 162 ? -9.984 12.664 10.023 1 97.5 162 SER A O 1
ATOM 1273 N N . LEU A 1 163 ? -11.93 12.016 10.922 1 96.69 163 LEU A N 1
ATOM 1274 C CA . LEU A 1 163 ? -11.359 11.922 12.266 1 96.69 163 LEU A CA 1
ATOM 1275 C C . LEU A 1 163 ? -10.281 10.836 12.32 1 96.69 163 LEU A C 1
ATOM 1277 O O . LEU A 1 163 ? -9.289 10.984 13.023 1 96.69 163 LEU A O 1
ATOM 1281 N N . ASN A 1 164 ? -10.547 9.773 11.609 1 98.06 164 ASN A N 1
ATOM 1282 C CA . ASN A 1 164 ? -9.555 8.703 11.547 1 98.06 164 ASN A CA 1
ATOM 1283 C C . ASN A 1 164 ? -8.258 9.18 10.906 1 98.06 164 ASN A C 1
ATOM 1285 O O . ASN A 1 164 ? -7.164 8.844 11.375 1 98.06 164 ASN A O 1
ATOM 1289 N N . VAL A 1 165 ? -8.352 9.93 9.82 1 98 165 VAL A N 1
ATOM 1290 C CA . VAL A 1 165 ? -7.164 10.508 9.195 1 98 165 VAL A CA 1
ATOM 1291 C C . VAL A 1 165 ? -6.41 11.352 10.211 1 98 165 VAL A C 1
ATOM 1293 O O . VAL A 1 165 ? -5.191 11.227 10.359 1 98 165 VAL A O 1
ATOM 1296 N N . ARG A 1 166 ? -7.07 12.18 10.93 1 94.5 166 ARG A N 1
ATOM 1297 C CA . ARG A 1 166 ? -6.453 13.047 11.93 1 94.5 166 ARG A CA 1
ATOM 1298 C C . ARG A 1 166 ? -5.746 12.219 13 1 94.5 166 ARG A C 1
ATOM 1300 O O . ARG A 1 166 ? -4.621 12.531 13.398 1 94.5 166 ARG A O 1
ATOM 1307 N N . ALA A 1 167 ? -6.426 11.211 13.453 1 95.12 167 ALA A N 1
ATOM 1308 C CA . ALA A 1 167 ? -5.844 10.352 14.484 1 95.12 167 ALA A CA 1
ATOM 1309 C C . ALA A 1 167 ? -4.547 9.719 13.992 1 95.12 167 ALA A C 1
ATOM 1311 O O . ALA A 1 167 ? -3.594 9.57 14.766 1 95.12 167 ALA A O 1
ATOM 1312 N N . GLN A 1 168 ? -4.551 9.289 12.75 1 97.25 168 GLN A N 1
ATOM 1313 C CA . GLN A 1 168 ? -3.35 8.656 12.219 1 97.25 168 GLN A CA 1
ATOM 1314 C C . GLN A 1 168 ? -2.227 9.672 12.039 1 97.25 168 GLN A C 1
ATOM 1316 O O . GLN A 1 168 ? -1.052 9.352 12.227 1 97.25 168 GLN A O 1
ATOM 1321 N N . VAL A 1 169 ? -2.541 10.891 11.648 1 94.81 169 VAL A N 1
ATOM 1322 C CA . VAL A 1 169 ? -1.548 11.961 11.609 1 94.81 169 VAL A CA 1
ATOM 1323 C C . VAL A 1 169 ? -0.914 12.133 12.984 1 94.81 169 VAL A C 1
ATOM 1325 O O . VAL A 1 169 ? 0.311 12.211 13.109 1 94.81 169 VAL A O 1
ATOM 1328 N N . MET A 1 170 ? -1.689 12.133 14.016 1 92.06 170 MET A N 1
ATOM 1329 C CA . MET A 1 170 ? -1.189 12.266 15.375 1 92.06 170 MET A CA 1
ATOM 1330 C C . MET A 1 170 ? -0.292 11.086 15.742 1 92.06 170 MET A C 1
ATOM 1332 O O . MET A 1 170 ? 0.732 11.266 16.406 1 92.06 170 MET A O 1
ATOM 1336 N N . ASN A 1 171 ? -0.719 9.914 15.344 1 95.44 171 ASN A N 1
ATOM 1337 C CA . ASN A 1 171 ? 0.112 8.742 15.602 1 95.44 171 ASN A CA 1
ATOM 1338 C C . ASN A 1 171 ? 1.487 8.875 14.953 1 95.44 171 ASN A C 1
ATOM 1340 O O . ASN A 1 171 ? 2.49 8.438 15.523 1 95.44 171 ASN A O 1
ATOM 1344 N N . ILE A 1 172 ? 1.494 9.445 13.781 1 96.31 172 ILE A N 1
ATOM 1345 C CA . ILE A 1 172 ? 2.766 9.641 13.102 1 96.31 172 ILE A CA 1
ATOM 1346 C C . ILE A 1 172 ? 3.598 10.688 13.844 1 96.31 172 ILE A C 1
ATOM 1348 O O . ILE A 1 172 ? 4.812 10.531 13.992 1 96.31 172 ILE A O 1
ATOM 1352 N N . TRP A 1 173 ? 2.973 11.727 14.375 1 91.19 173 TRP A N 1
ATOM 1353 C CA . TRP A 1 173 ? 3.676 12.727 15.18 1 91.19 173 TRP A CA 1
ATOM 1354 C C . TRP A 1 173 ? 4.312 12.078 16.406 1 91.19 173 TRP A C 1
ATOM 1356 O O . TRP A 1 173 ? 5.434 12.43 16.781 1 91.19 173 TRP A O 1
ATOM 1366 N N . LYS A 1 174 ? 3.627 11.203 16.984 1 92.44 174 LYS A N 1
ATOM 1367 C CA . LYS A 1 174 ? 4.082 10.547 18.203 1 92.44 174 LYS A CA 1
ATOM 1368 C C . LYS A 1 174 ? 5.168 9.523 17.906 1 92.44 174 LYS A C 1
ATOM 1370 O O . LYS A 1 174 ? 5.84 9.039 18.828 1 92.44 174 LYS A O 1
ATOM 1375 N N . ASN A 1 175 ? 5.352 9.188 16.719 1 94.88 175 ASN A N 1
ATOM 1376 C CA . ASN A 1 175 ? 6.285 8.141 16.297 1 94.88 175 ASN A CA 1
ATOM 1377 C C . ASN A 1 175 ? 7.727 8.523 16.609 1 94.88 175 ASN A C 1
ATOM 1379 O O . ASN A 1 175 ? 8.188 9.602 16.234 1 94.88 175 ASN A O 1
ATOM 1383 N N . PRO A 1 176 ? 8.5 7.641 17.266 1 94.12 176 PRO A N 1
ATOM 1384 C CA . PRO A 1 176 ? 9.867 7.973 17.656 1 94.12 176 PRO A CA 1
ATOM 1385 C C . PRO A 1 176 ? 10.766 8.281 16.453 1 94.12 176 PRO A C 1
ATOM 1387 O O . PRO A 1 176 ? 11.68 9.109 16.562 1 94.12 176 PRO A O 1
ATOM 1390 N N . ILE A 1 177 ? 10.555 7.645 15.352 1 95.38 177 ILE A N 1
ATOM 1391 C CA . ILE A 1 177 ? 11.352 7.887 14.156 1 95.38 177 ILE A CA 1
ATOM 1392 C C . ILE A 1 177 ? 11.156 9.328 13.688 1 95.38 177 ILE A C 1
ATOM 1394 O O . ILE A 1 177 ? 12.125 10.016 13.344 1 95.38 177 ILE A O 1
ATOM 1398 N N . ILE A 1 178 ? 9.93 9.766 13.719 1 94.06 178 ILE A N 1
ATOM 1399 C CA . ILE A 1 178 ? 9.57 11.117 13.297 1 94.06 178 ILE A CA 1
ATOM 1400 C C . ILE A 1 178 ? 10.141 12.141 14.281 1 94.06 178 ILE A C 1
ATOM 1402 O O . ILE A 1 178 ? 10.773 13.109 13.875 1 94.06 178 ILE A O 1
ATOM 1406 N N . GLN A 1 179 ? 9.984 11.938 15.5 1 89.5 179 GLN A N 1
ATOM 1407 C CA . GLN A 1 179 ? 10.469 12.859 16.516 1 89.5 179 GLN A CA 1
ATOM 1408 C C . GLN A 1 179 ? 11.992 12.953 16.5 1 89.5 179 GLN A C 1
ATOM 1410 O O . GLN A 1 179 ? 12.555 14.039 16.672 1 89.5 179 GLN A O 1
ATOM 1415 N N . LYS A 1 180 ? 12.617 11.797 16.344 1 92.25 180 LYS A N 1
ATOM 1416 C CA . LYS A 1 180 ? 14.078 11.812 16.234 1 92.25 180 LYS A CA 1
ATOM 1417 C C . LYS A 1 180 ? 14.531 12.641 15.039 1 92.25 180 LYS A C 1
ATOM 1419 O O . LYS A 1 180 ? 15.508 13.391 15.141 1 92.25 180 LYS A O 1
ATOM 1424 N N . SER A 1 181 ? 13.852 12.477 13.961 1 91.94 181 SER A N 1
ATOM 1425 C CA . SER A 1 181 ? 14.172 13.258 12.773 1 91.94 181 SER A CA 1
ATOM 1426 C C . SER A 1 181 ? 14.023 14.758 13.047 1 91.94 181 SER A C 1
ATOM 1428 O O . SER A 1 181 ? 14.883 15.547 12.656 1 91.94 181 SER A O 1
ATOM 1430 N N . TRP A 1 182 ? 13.008 15.148 13.727 1 86.31 182 TRP A N 1
ATOM 1431 C CA . TRP A 1 182 ? 12.789 16.547 14.102 1 86.31 182 TRP A CA 1
ATOM 1432 C C . TRP A 1 182 ? 13.922 17.047 14.977 1 86.31 182 TRP A C 1
ATOM 1434 O O . TRP A 1 182 ? 14.445 18.156 14.75 1 86.31 182 TRP A O 1
ATOM 1444 N N . GLN A 1 183 ? 14.312 16.281 15.828 1 85.38 183 GLN A N 1
ATOM 1445 C CA . GLN A 1 183 ? 15.344 16.688 16.766 1 85.38 183 GLN A CA 1
ATOM 1446 C C . GLN A 1 183 ? 16.719 16.766 16.094 1 85.38 183 GLN A C 1
ATOM 1448 O O . GLN A 1 183 ? 17.578 17.531 16.516 1 85.38 183 GLN A O 1
ATOM 1453 N N . LYS A 1 184 ? 16.875 16.016 15.062 1 88.88 184 LYS A N 1
ATOM 1454 C CA . LYS A 1 184 ? 18.109 16.062 14.281 1 88.88 184 LYS A CA 1
ATOM 1455 C C . LYS A 1 184 ? 18.109 17.266 13.336 1 88.88 184 LYS A C 1
ATOM 1457 O O . LYS A 1 184 ? 19.094 17.484 12.625 1 88.88 184 LYS A O 1
ATOM 1462 N N . GLY A 1 185 ? 17.031 17.984 13.266 1 84.75 185 GLY A N 1
ATOM 1463 C CA . GLY A 1 185 ? 16.953 19.156 12.43 1 84.75 185 GLY A CA 1
ATOM 1464 C C . GLY A 1 185 ? 16.375 18.875 11.055 1 84.75 185 GLY A C 1
ATOM 1465 O O . GLY A 1 185 ? 16.531 19.688 10.133 1 84.75 185 GLY A O 1
ATOM 1466 N N . ASN A 1 186 ? 15.836 17.734 10.938 1 85.75 186 ASN A N 1
ATOM 1467 C CA . ASN A 1 186 ? 15.18 17.359 9.68 1 85.75 186 ASN A CA 1
ATOM 1468 C C . ASN A 1 186 ? 13.664 17.484 9.789 1 85.75 186 ASN A C 1
ATOM 1470 O O . ASN A 1 186 ? 13.008 16.609 10.359 1 85.75 186 ASN A O 1
ATOM 1474 N N . PRO A 1 187 ? 13.141 18.469 9.211 1 83.75 187 PRO A N 1
ATOM 1475 C CA . PRO A 1 187 ? 11.695 18.672 9.352 1 83.75 187 PRO A CA 1
ATOM 1476 C C . PRO A 1 187 ? 10.891 17.688 8.5 1 83.75 187 PRO A C 1
ATOM 1478 O O . PRO A 1 187 ? 11.242 17.422 7.352 1 83.75 187 PRO A O 1
ATOM 1481 N N . ILE A 1 188 ? 9.914 17.156 9.141 1 90.62 188 ILE A N 1
ATOM 1482 C CA . ILE A 1 188 ? 8.945 16.312 8.445 1 90.62 188 ILE A CA 1
ATOM 1483 C C . ILE A 1 188 ? 7.539 16.891 8.633 1 90.62 188 ILE A C 1
ATOM 1485 O O . ILE A 1 188 ? 7.086 17.078 9.758 1 90.62 188 ILE A O 1
ATOM 1489 N N . MET A 1 189 ? 6.914 17.172 7.504 1 89.44 189 MET A N 1
ATOM 1490 C CA . MET A 1 189 ? 5.523 17.609 7.527 1 89.44 189 MET A CA 1
ATOM 1491 C C . MET A 1 189 ? 4.578 16.438 7.32 1 89.44 189 MET A C 1
ATOM 1493 O O . MET A 1 189 ? 4.836 15.562 6.496 1 89.44 189 MET A O 1
ATOM 1497 N N . VAL A 1 190 ? 3.502 16.469 8.117 1 92.75 190 VAL A N 1
ATOM 1498 C CA . VAL A 1 190 ? 2.486 15.43 7.969 1 92.75 190 VAL A CA 1
ATOM 1499 C C . VAL A 1 190 ? 1.145 16.062 7.613 1 92.75 190 VAL A C 1
ATOM 1501 O O . VAL A 1 190 ? 0.655 16.938 8.328 1 92.75 190 VAL A O 1
ATOM 1504 N N . HIS A 1 191 ? 0.587 15.586 6.469 1 92.56 191 HIS A N 1
ATOM 1505 C CA . HIS A 1 191 ? -0.662 16.125 5.941 1 92.56 191 HIS A CA 1
ATOM 1506 C C . HIS A 1 191 ? -1.786 15.094 6.035 1 92.56 191 HIS A C 1
ATOM 1508 O O . HIS A 1 191 ? -1.532 13.891 6.039 1 92.56 191 HIS A O 1
ATOM 1514 N N . GLY A 1 192 ? -3.01 15.617 6.16 1 96.06 192 GLY A N 1
ATOM 1515 C CA . GLY A 1 192 ? -4.207 14.797 6.094 1 96.06 192 GLY A CA 1
ATOM 1516 C C . GLY A 1 192 ? -5.07 15.094 4.883 1 96.06 192 GLY A C 1
ATOM 1517 O O . GLY A 1 192 ? -5.391 16.25 4.609 1 96.06 192 GLY A O 1
ATOM 1518 N N . TRP A 1 193 ? -5.371 14.039 4.109 1 97.5 193 TRP A N 1
ATOM 1519 C CA . TRP A 1 193 ? -6.227 14.148 2.934 1 97.5 193 TRP A CA 1
ATOM 1520 C C . TRP A 1 193 ? -7.469 13.273 3.082 1 97.5 193 TRP A C 1
ATOM 1522 O O . TRP A 1 193 ? -7.402 12.18 3.639 1 97.5 193 TRP A O 1
ATOM 1532 N N . LEU A 1 194 ? -8.602 13.805 2.646 1 98.19 194 LEU A N 1
ATOM 1533 C CA . LEU A 1 194 ? -9.797 12.992 2.443 1 98.19 194 LEU A CA 1
ATOM 1534 C C . LEU A 1 194 ? -10.172 12.938 0.968 1 98.19 194 LEU A C 1
ATOM 1536 O O . LEU A 1 194 ? -10.539 13.961 0.38 1 98.19 194 LEU A O 1
ATOM 1540 N N . PHE A 1 195 ? -10.047 11.812 0.366 1 98.75 195 PHE A N 1
ATOM 1541 C CA . PHE A 1 195 ? -10.5 11.602 -1.003 1 98.75 195 PHE A CA 1
ATOM 1542 C C . PHE A 1 195 ? -12 11.328 -1.039 1 98.75 195 PHE A C 1
ATOM 1544 O O . PHE A 1 195 ? -12.477 10.375 -0.41 1 98.75 195 PHE A O 1
ATOM 1551 N N . ARG A 1 196 ? -12.672 12.125 -1.721 1 98.31 196 ARG A N 1
ATOM 1552 C CA . ARG A 1 196 ? -14.109 11.922 -1.885 1 98.31 196 ARG A CA 1
ATOM 1553 C C . ARG A 1 196 ? -14.406 11.094 -3.127 1 98.31 196 ARG A C 1
ATOM 1555 O O . ARG A 1 196 ? -14.391 11.609 -4.246 1 98.31 196 ARG A O 1
ATOM 1562 N N . VAL A 1 197 ? -14.812 9.883 -2.904 1 98.19 197 VAL A N 1
ATOM 1563 C CA . VAL A 1 197 ? -15.023 8.953 -4.016 1 98.19 197 VAL A CA 1
ATOM 1564 C C . VAL A 1 197 ? -16.156 9.461 -4.898 1 98.19 197 VAL A C 1
ATOM 1566 O O . VAL A 1 197 ? -16.109 9.336 -6.125 1 98.19 197 VAL A O 1
ATOM 1569 N N . GLU A 1 198 ? -17.156 10.109 -4.379 1 97.12 198 GLU A N 1
ATOM 1570 C CA . GLU A 1 198 ? -18.375 10.523 -5.059 1 97.12 198 GLU A CA 1
ATOM 1571 C C . GLU A 1 198 ? -18.094 11.648 -6.055 1 97.12 198 GLU A C 1
ATOM 1573 O O . GLU A 1 198 ? -18.812 11.805 -7.047 1 97.12 198 GLU A O 1
ATOM 1578 N N . THR A 1 199 ? -17.062 12.398 -5.793 1 97.56 199 THR A N 1
ATOM 1579 C CA . THR A 1 199 ? -16.812 13.57 -6.625 1 97.56 199 THR A CA 1
ATOM 1580 C C . THR A 1 199 ? -15.438 13.484 -7.285 1 97.56 199 THR A C 1
ATOM 1582 O O . THR A 1 199 ? -15.172 14.172 -8.266 1 97.56 199 THR A O 1
ATOM 1585 N N . GLY A 1 200 ? -14.555 12.703 -6.672 1 98.12 200 GLY A N 1
ATOM 1586 C CA . GLY A 1 200 ? -13.219 12.531 -7.215 1 98.12 200 GLY A CA 1
ATOM 1587 C C . GLY A 1 200 ? -12.211 13.5 -6.633 1 98.12 200 GLY A C 1
ATOM 1588 O O . GLY A 1 200 ? -11 13.344 -6.84 1 98.12 200 GLY A O 1
ATOM 1589 N N . TYR A 1 201 ? -12.664 14.422 -5.777 1 98 201 TYR A N 1
ATOM 1590 C CA . TYR A 1 201 ? -11.766 15.461 -5.281 1 98 201 TYR A CA 1
ATOM 1591 C C . TYR A 1 201 ? -11.07 15.016 -4 1 98 201 TYR A C 1
ATOM 1593 O O . TYR A 1 201 ? -11.664 14.312 -3.178 1 98 201 TYR A O 1
ATOM 1601 N N . ILE A 1 202 ? -9.844 15.422 -3.854 1 98 202 ILE A N 1
ATOM 1602 C CA . ILE A 1 202 ? -9.094 15.305 -2.611 1 98 202 ILE A CA 1
ATOM 1603 C C . ILE A 1 202 ? -9.242 16.594 -1.798 1 98 202 ILE A C 1
ATOM 1605 O O . ILE A 1 202 ? -9 17.688 -2.307 1 98 202 ILE A O 1
ATOM 1609 N N . GLU A 1 203 ? -9.672 16.438 -0.587 1 95.56 203 GLU A N 1
ATOM 1610 C CA . GLU A 1 203 ? -9.797 17.547 0.355 1 95.56 203 GLU A CA 1
ATOM 1611 C C . GLU A 1 203 ? -8.68 17.516 1.391 1 95.56 203 GLU A C 1
ATOM 1613 O O . GLU A 1 203 ? -8.469 16.5 2.062 1 95.56 203 GLU A O 1
ATOM 1618 N N . GLU A 1 204 ? -7.98 18.578 1.477 1 92.94 204 GLU A N 1
ATOM 1619 C CA . GLU A 1 204 ? -6.984 18.703 2.537 1 92.94 204 GLU A CA 1
ATOM 1620 C C . GLU A 1 204 ? -7.645 18.984 3.885 1 92.94 204 GLU A C 1
ATOM 1622 O O . GLU A 1 204 ? -8.461 19.906 4 1 92.94 204 GLU A O 1
ATOM 1627 N N . LEU A 1 205 ? -7.32 18.078 4.824 1 90.5 205 LEU A N 1
ATOM 1628 C CA . LEU A 1 205 ? -7.832 18.281 6.176 1 90.5 205 LEU A CA 1
ATOM 1629 C C . LEU A 1 205 ? -6.926 19.219 6.965 1 90.5 205 LEU A C 1
ATOM 1631 O O . LEU A 1 205 ? -5.703 19.062 6.953 1 90.5 205 LEU A O 1
ATOM 1635 N N . LEU A 1 206 ? -7.473 20.375 7.266 1 79.06 206 LEU A N 1
ATOM 1636 C CA . LEU A 1 206 ? -6.668 21.328 8.031 1 79.06 206 LEU A CA 1
ATOM 1637 C C . LEU A 1 206 ? -6.395 20.797 9.438 1 79.06 206 LEU A C 1
ATOM 1639 O O . LEU A 1 206 ? -7.242 20.906 10.32 1 79.06 206 LEU A O 1
ATOM 1643 N N . ILE A 1 207 ? -5.551 19.953 9.43 1 74.12 207 ILE A N 1
ATOM 1644 C CA . ILE A 1 207 ? -5.176 19.406 10.727 1 74.12 207 ILE A CA 1
ATOM 1645 C C . ILE A 1 207 ? -4.262 20.375 11.461 1 74.12 207 ILE A C 1
ATOM 1647 O O . ILE A 1 207 ? -3.219 20.766 10.938 1 74.12 207 ILE A O 1
ATOM 1651 N N . ASP A 1 208 ? -5.117 21.453 11.891 1 52.19 208 ASP A N 1
ATOM 1652 C CA . ASP A 1 208 ? -4.422 22.484 12.656 1 52.19 208 ASP A CA 1
ATOM 1653 C C . ASP A 1 208 ? -3.17 21.922 13.328 1 52.19 208 ASP A C 1
ATOM 1655 O O . ASP A 1 208 ? -3.113 20.734 13.648 1 52.19 208 ASP A O 1
ATOM 1659 N N . SER A 1 209 ? -2.129 22.422 12.781 1 47.03 209 SER A N 1
ATOM 1660 C CA . SER A 1 209 ? -0.819 22.234 13.398 1 47.03 209 SER A CA 1
ATOM 1661 C C . SER A 1 209 ? -0.945 21.969 14.891 1 47.03 209 SER A C 1
ATOM 1663 O O . SER A 1 209 ? -0.603 22.812 15.711 1 47.03 209 SER A O 1
ATOM 1665 N N . GLN A 1 210 ? -2.049 21.594 15.398 1 44.72 210 GLN A N 1
ATOM 1666 C CA . GLN A 1 210 ? -1.583 21.25 16.734 1 44.72 210 GLN A CA 1
ATOM 1667 C C . GLN A 1 210 ? -0.253 20.5 16.688 1 44.72 210 GLN A C 1
ATOM 1669 O O . GLN A 1 210 ? -0.196 19.359 16.234 1 44.72 210 GLN A O 1
ATOM 1674 N N . THR A 1 211 ? 0.719 21.266 16.234 1 48.41 211 THR A N 1
ATOM 1675 C CA . THR A 1 211 ? 2.137 20.938 16.328 1 48.41 211 THR A CA 1
ATOM 1676 C C . THR A 1 211 ? 2.375 19.906 17.422 1 48.41 211 THR A C 1
ATOM 1678 O O . THR A 1 211 ? 1.544 19.734 18.328 1 48.41 211 THR A O 1
ATOM 1681 N N . PRO A 1 212 ? 3.326 19 17.094 1 54.41 212 PRO A N 1
ATOM 1682 C CA . PRO A 1 212 ? 3.758 18.109 18.172 1 54.41 212 PRO A CA 1
ATOM 1683 C C . PRO A 1 212 ? 3.609 18.734 19.562 1 54.41 212 PRO A C 1
ATOM 1685 O O . PRO A 1 212 ? 3.6 18.016 20.562 1 54.41 212 PRO A O 1
ATOM 1688 N N . GLU A 1 213 ? 3.369 20.094 19.438 1 51.06 213 GLU A N 1
ATOM 1689 C CA . GLU A 1 213 ? 3.193 20.688 20.766 1 51.06 213 GLU A CA 1
ATOM 1690 C C . GLU A 1 213 ? 1.837 20.312 21.359 1 51.06 213 GLU A C 1
ATOM 1692 O O . GLU A 1 213 ? 1.67 20.312 22.578 1 51.06 213 GLU A O 1
ATOM 1697 N N . GLU A 1 214 ? 0.974 20 20.484 1 55.84 214 GLU A N 1
ATOM 1698 C CA . GLU A 1 214 ? -0.338 19.625 21 1 55.84 214 GLU A CA 1
ATOM 1699 C C . GLU A 1 214 ? -0.352 18.156 21.422 1 55.84 214 GLU A C 1
ATOM 1701 O O . GLU A 1 214 ? -1.251 17.719 22.141 1 55.84 214 GLU A O 1
ATOM 1706 N N . MET A 1 215 ? 0.579 17.641 20.906 1 66.75 215 MET A N 1
ATOM 1707 C CA . MET A 1 215 ? 0.682 16.281 21.422 1 66.75 215 MET A CA 1
ATOM 1708 C C . MET A 1 215 ? 0.929 16.266 22.922 1 66.75 215 MET A C 1
ATOM 1710 O O . MET A 1 215 ? 1.657 17.125 23.438 1 66.75 215 MET A O 1
ATOM 1714 N N . SER A 1 216 ? 0.142 15.539 23.531 1 72.62 216 SER A N 1
ATOM 1715 C CA . SER A 1 216 ? 0.387 15.414 24.953 1 72.62 216 SER A CA 1
ATOM 1716 C C . SER A 1 216 ? 1.866 15.18 25.25 1 72.62 216 SER A C 1
ATOM 1718 O O . SER A 1 216 ? 2.525 14.406 24.547 1 72.62 216 SER A O 1
ATOM 1720 N N . LYS A 1 217 ? 2.311 15.891 26.156 1 74.88 217 LYS A N 1
ATOM 1721 C CA . LYS A 1 217 ? 3.715 15.867 26.547 1 74.88 217 LYS A CA 1
ATOM 1722 C C . LYS A 1 217 ? 4.172 14.453 26.891 1 74.88 217 LYS A C 1
ATOM 1724 O O . LYS A 1 217 ? 5.352 14.117 26.734 1 74.88 217 LYS A O 1
ATOM 1729 N N . VAL A 1 218 ? 3.248 13.656 27.25 1 84.12 218 VAL A N 1
ATOM 1730 C CA . VAL A 1 218 ? 3.6 12.305 27.672 1 84.12 218 VAL A CA 1
ATOM 1731 C C . VAL A 1 218 ? 4.191 11.531 26.484 1 84.12 218 VAL A C 1
ATOM 1733 O O . VAL A 1 218 ? 4.957 10.586 26.688 1 84.12 218 VAL A O 1
ATOM 1736 N N . PHE A 1 219 ? 3.881 12.016 25.266 1 82.75 219 PHE A N 1
ATOM 1737 C CA . PHE A 1 219 ? 4.324 11.289 24.094 1 82.75 219 PHE A CA 1
ATOM 1738 C C . PHE A 1 219 ? 5.637 11.859 23.562 1 82.75 219 PHE A C 1
ATOM 1740 O O . PHE A 1 219 ? 6.23 11.312 22.625 1 82.75 219 PHE A O 1
ATOM 1747 N N . ALA A 1 220 ? 6.051 12.969 24.109 1 80.88 220 ALA A N 1
ATOM 1748 C CA . ALA A 1 220 ? 7.297 13.594 23.672 1 80.88 220 ALA A CA 1
ATOM 1749 C C . ALA A 1 220 ? 8.508 12.789 24.141 1 80.88 220 ALA A C 1
ATOM 1751 O O . ALA A 1 220 ? 8.57 12.375 25.297 1 80.88 220 ALA A O 1
ATOM 1752 N N . LEU A 1 221 ? 9.438 12.562 23.219 1 82.31 221 LEU A N 1
ATOM 1753 C CA . LEU A 1 221 ? 10.641 11.797 23.531 1 82.31 221 LEU A CA 1
ATOM 1754 C C . LEU A 1 221 ? 11.891 12.664 23.391 1 82.31 221 LEU A C 1
ATOM 1756 O O . LEU A 1 221 ? 11.922 13.586 22.578 1 82.31 221 LEU A O 1
ATOM 1760 N N . LYS A 1 222 ? 12.938 12.375 24.172 1 82.38 222 LYS A N 1
ATOM 1761 C CA . LYS A 1 222 ? 14.25 13.008 24.078 1 82.38 222 LYS A CA 1
ATOM 1762 C C . LYS A 1 222 ? 15.312 12 23.641 1 82.38 222 LYS A C 1
ATOM 1764 O O . LYS A 1 222 ? 15.461 10.945 24.266 1 82.38 222 LYS A O 1
ATOM 1769 N N . PHE A 1 223 ? 16.016 12.344 22.5 1 85.81 223 PHE A N 1
ATOM 1770 C CA . PHE A 1 223 ? 17.031 11.438 21.969 1 85.81 223 PHE A CA 1
ATOM 1771 C C . PHE A 1 223 ? 18.438 11.969 22.25 1 85.81 223 PHE A C 1
ATOM 1773 O O . PHE A 1 223 ? 18.672 13.18 22.188 1 85.81 223 PHE A O 1
ATOM 1780 N N . LYS A 1 224 ? 19.438 11.047 22.594 1 81.94 224 LYS A N 1
ATOM 1781 C CA . LYS A 1 224 ? 20.859 11.391 22.672 1 81.94 224 LYS A CA 1
ATOM 1782 C C . LYS A 1 224 ? 21.5 11.383 21.281 1 81.94 224 LYS A C 1
ATOM 1784 O O . LYS A 1 224 ? 21.609 10.328 20.656 1 81.94 224 LYS A O 1
ATOM 1789 N N . LEU A 1 225 ? 21.812 12.516 20.75 1 78.62 225 LEU A N 1
ATOM 1790 C CA . LEU A 1 225 ? 22.328 12.609 19.391 1 78.62 225 LEU A CA 1
ATOM 1791 C C . LEU A 1 225 ? 23.859 12.695 19.406 1 78.62 225 LEU A C 1
ATOM 1793 O O . LEU A 1 225 ? 24.438 13.25 20.344 1 78.62 225 LEU A O 1
ATOM 1797 N N . ASP A 1 226 ? 24.641 11.852 18.812 1 60.34 226 ASP A N 1
ATOM 1798 C CA . ASP A 1 226 ? 26.094 11.758 18.812 1 60.34 226 ASP A CA 1
ATOM 1799 C C . ASP A 1 226 ? 26.734 13.117 18.562 1 60.34 226 ASP A C 1
ATOM 1801 O O . ASP A 1 226 ? 27.953 13.273 18.688 1 60.34 226 ASP A O 1
ATOM 1805 N N . SER A 1 227 ? 26.344 14.055 17.969 1 47.88 227 SER A N 1
ATOM 1806 C CA . SER A 1 227 ? 27.219 15.227 17.906 1 47.88 227 SER A CA 1
ATOM 1807 C C . SER A 1 227 ? 27.609 15.68 19.312 1 47.88 227 SER A C 1
ATOM 1809 O O . SER A 1 227 ? 28.484 16.531 19.469 1 47.88 227 SER A O 1
ATOM 1811 N N . GLU A 1 228 ? 26.859 15.531 20.438 1 42.56 228 GLU A N 1
ATOM 1812 C CA . GLU A 1 228 ? 27.25 16.078 21.734 1 42.56 228 GLU A CA 1
ATOM 1813 C C . GLU A 1 228 ? 28.562 15.461 22.219 1 42.56 228 GLU A C 1
ATOM 1815 O O . GLU A 1 228 ? 29.156 15.938 23.188 1 42.56 228 GLU A O 1
ATOM 1820 N N . ARG A 1 229 ? 29.062 14.297 21.797 1 38.41 229 ARG A N 1
ATOM 1821 C CA . ARG A 1 229 ? 30.406 13.953 22.25 1 38.41 229 ARG A CA 1
ATOM 1822 C C . ARG A 1 229 ? 31.438 14.906 21.641 1 38.41 229 ARG A C 1
ATOM 1824 O O . ARG A 1 229 ? 32.531 15.086 22.203 1 38.41 229 ARG A O 1
ATOM 1831 N N . ILE A 1 230 ? 31.359 15.273 20.359 1 36.22 230 ILE A N 1
ATOM 1832 C CA . ILE A 1 230 ? 32.531 16.047 19.938 1 36.22 230 ILE A CA 1
ATOM 1833 C C . ILE A 1 230 ? 32.469 17.438 20.562 1 36.22 230 ILE A C 1
ATOM 1835 O O . ILE A 1 230 ? 33.469 17.953 21.031 1 36.22 230 ILE A O 1
ATOM 1839 N N . LEU A 1 231 ? 31.328 18.188 20.469 1 33.97 231 LEU A N 1
ATOM 1840 C CA . LEU A 1 231 ? 31.453 19.609 20.781 1 33.97 231 LEU A CA 1
ATOM 1841 C C . LEU A 1 231 ? 31.484 19.844 22.281 1 33.97 231 LEU A C 1
ATOM 1843 O O . LEU A 1 231 ? 31.422 20.984 22.75 1 33.97 231 LEU A O 1
ATOM 1847 N N . SER A 1 232 ? 31.516 18.891 23.141 1 34.31 232 SER A N 1
ATOM 1848 C CA . SER A 1 232 ? 31.594 19.344 24.516 1 34.31 232 SER A CA 1
ATOM 1849 C C . SER A 1 232 ? 32.812 20.219 24.75 1 34.31 232 SER A C 1
ATOM 1851 O O . SER A 1 232 ? 33.094 20.641 25.875 1 34.31 232 SER A O 1
ATOM 1853 N N . LYS A 1 233 ? 33.875 20.188 23.906 1 31.53 233 LYS A N 1
ATOM 1854 C CA . LYS A 1 233 ? 34.844 21.062 24.547 1 31.53 233 LYS A CA 1
ATOM 1855 C C . LYS A 1 233 ? 34.312 22.5 24.641 1 31.53 233 LYS A C 1
ATOM 1857 O O . LYS A 1 233 ? 34.5 23.156 25.672 1 31.53 233 LYS A O 1
ATOM 1862 N N . LYS A 1 234 ? 34.406 23.406 23.531 1 31.52 234 LYS A N 1
ATOM 1863 C CA . LYS A 1 234 ? 34.594 24.844 23.719 1 31.52 234 LYS A CA 1
ATOM 1864 C C . LYS A 1 234 ? 33.25 25.516 24.031 1 31.52 234 LYS A C 1
ATOM 1866 O O . LYS A 1 234 ? 33.219 26.734 24.297 1 31.52 234 LYS A O 1
ATOM 1871 N N . ALA A 1 235 ? 32.062 25.203 23.359 1 30.56 235 ALA A N 1
ATOM 1872 C CA . ALA A 1 235 ? 31.109 26.312 23.359 1 30.56 235 ALA A CA 1
ATOM 1873 C C . ALA A 1 235 ? 30.562 26.547 24.766 1 30.56 235 ALA A C 1
ATOM 1875 O O . ALA A 1 235 ? 30.094 25.625 25.422 1 30.56 235 ALA A O 1
ATOM 1876 N N . SER A 1 236 ? 30.891 27.625 25.438 1 26.59 236 SER A N 1
ATOM 1877 C CA . SER A 1 236 ? 30.344 28.406 26.547 1 26.59 236 SER A CA 1
ATOM 1878 C C . SER A 1 236 ? 28.828 28.484 26.484 1 26.59 236 SER A C 1
ATOM 1880 O O . SER A 1 236 ? 28.234 28.234 25.422 1 26.59 236 SER A O 1
ATOM 1882 N N . ARG A 1 237 ? 28.031 29.094 27.547 1 28.45 237 ARG A N 1
ATOM 1883 C CA . ARG A 1 237 ? 26.688 29.25 28.094 1 28.45 237 ARG A CA 1
ATOM 1884 C C . ARG A 1 237 ? 25.719 29.812 27.047 1 28.45 237 ARG A C 1
ATOM 1886 O O . ARG A 1 237 ? 24.656 30.328 27.391 1 28.45 237 ARG A O 1
ATOM 1893 N N . GLN A 1 238 ? 26.141 30.172 25.766 1 26.39 238 GLN A N 1
ATOM 1894 C CA . GLN A 1 238 ? 25.094 31.047 25.25 1 26.39 238 GLN A CA 1
ATOM 1895 C C . GLN A 1 238 ? 23.781 30.281 25.031 1 26.39 238 GLN A C 1
ATOM 1897 O O . GLN A 1 238 ? 23.797 29.062 24.859 1 26.39 238 GLN A O 1
ATOM 1902 N N . SER A 1 239 ? 22.516 30.969 25.125 1 27.88 239 SER A N 1
ATOM 1903 C CA . SER A 1 239 ? 21.094 30.688 25.125 1 27.88 239 SER A CA 1
ATOM 1904 C C . SER A 1 239 ? 20.688 29.797 23.953 1 27.88 239 SER A C 1
ATOM 1906 O O . SER A 1 239 ? 21.156 30 22.828 1 27.88 239 SER A O 1
ATOM 1908 N N . SER A 1 240 ? 20.391 28.609 24.156 1 29.06 240 SER A N 1
ATOM 1909 C CA . SER A 1 240 ? 20.047 27.516 23.266 1 29.06 240 SER A CA 1
ATOM 1910 C C . SER A 1 240 ? 19.062 27.953 22.188 1 29.06 240 SER A C 1
ATOM 1912 O O . SER A 1 240 ? 17.984 28.469 22.5 1 29.06 240 SER A O 1
ATOM 1914 N N . PRO A 1 241 ? 19.609 28.453 20.984 1 29.56 241 PRO A N 1
ATOM 1915 C CA . PRO A 1 241 ? 18.781 28.812 19.828 1 29.56 241 PRO A CA 1
ATOM 1916 C C . PRO A 1 241 ? 17.719 27.766 19.516 1 29.56 241 PRO A C 1
ATOM 1918 O O . PRO A 1 241 ? 17.172 27.734 18.422 1 29.56 241 PRO A O 1
ATOM 1921 N N . GLN A 1 242 ? 17.531 26.922 20.438 1 32.5 242 GLN A N 1
ATOM 1922 C CA . GLN A 1 242 ? 16.672 25.781 20.219 1 32.5 242 GLN A CA 1
ATOM 1923 C C . GLN A 1 242 ? 15.297 26.219 19.719 1 32.5 242 GLN A C 1
ATOM 1925 O O . GLN A 1 242 ? 14.633 25.5 18.969 1 32.5 242 GLN A O 1
ATOM 1930 N N . ASN A 1 243 ? 14.828 27.375 20.297 1 33.22 243 ASN A N 1
ATOM 1931 C CA . ASN A 1 243 ? 13.461 27.859 20.125 1 33.22 243 ASN A CA 1
ATOM 1932 C C . ASN A 1 243 ? 13.266 28.469 18.734 1 33.22 243 ASN A C 1
ATOM 1934 O O . ASN A 1 243 ? 12.141 28.75 18.328 1 33.22 243 ASN A O 1
ATOM 1938 N N . SER A 1 244 ? 14.391 28.891 18.031 1 36 244 SER A N 1
ATOM 1939 C CA . SER A 1 244 ? 14.234 29.781 16.875 1 36 244 SER A CA 1
ATOM 1940 C C . SER A 1 244 ? 13.828 29 15.633 1 36 244 SER A C 1
ATOM 1942 O O . SER A 1 244 ? 13.023 29.484 14.828 1 36 244 SER A O 1
ATOM 1944 N N . THR A 1 245 ? 14.383 27.875 15.5 1 33.72 245 THR A N 1
ATOM 1945 C CA . THR A 1 245 ? 14.07 27.188 14.25 1 33.72 245 THR A CA 1
ATOM 1946 C C . THR A 1 245 ? 12.617 26.734 14.227 1 33.72 245 THR A C 1
ATOM 1948 O O . THR A 1 245 ? 11.953 26.797 13.195 1 33.72 245 THR A O 1
ATOM 1951 N N . ARG A 1 246 ? 12.133 26.312 15.359 1 34.38 246 ARG A N 1
ATOM 1952 C CA . ARG A 1 246 ? 10.727 25.953 15.516 1 34.38 246 ARG A CA 1
ATOM 1953 C C . ARG A 1 246 ? 9.828 27.172 15.336 1 34.38 246 ARG A C 1
ATOM 1955 O O . ARG A 1 246 ? 8.805 27.094 14.648 1 34.38 246 ARG A O 1
ATOM 1962 N N . LYS A 1 247 ? 10.273 28.25 15.883 1 41.44 247 LYS A N 1
ATOM 1963 C CA . LYS A 1 247 ? 9.547 29.516 15.727 1 41.44 247 LYS A CA 1
ATOM 1964 C C . LYS A 1 247 ? 9.531 29.969 14.266 1 41.44 247 LYS A C 1
ATOM 1966 O O . LYS A 1 247 ? 8.523 30.469 13.781 1 41.44 247 LYS A O 1
ATOM 1971 N N . ARG A 1 248 ? 10.562 29.656 13.625 1 37 248 ARG A N 1
ATOM 1972 C CA . ARG A 1 248 ? 10.617 30.062 12.227 1 37 248 ARG A CA 1
ATOM 1973 C C . ARG A 1 248 ? 9.703 29.203 11.359 1 37 248 ARG A C 1
ATOM 1975 O O . ARG A 1 248 ? 9.008 29.719 10.484 1 37 248 ARG A O 1
ATOM 1982 N N . PHE A 1 249 ? 9.633 27.953 11.672 1 35.69 249 PHE A N 1
ATOM 1983 C CA . PHE A 1 249 ? 8.719 27.078 10.93 1 35.69 249 PHE A CA 1
ATOM 1984 C C . PHE A 1 249 ? 7.27 27.406 11.266 1 35.69 249 PHE A C 1
ATOM 1986 O O . PHE A 1 249 ? 6.422 27.484 10.375 1 35.69 249 PHE A O 1
ATOM 1993 N N . GLN A 1 250 ? 7.051 27.75 12.461 1 41.88 250 GLN A N 1
ATOM 1994 C CA . GLN A 1 250 ? 5.734 28.188 12.898 1 41.88 250 GLN A CA 1
ATOM 1995 C C . GLN A 1 250 ? 5.359 29.531 12.281 1 41.88 250 GLN A C 1
ATOM 1997 O O . GLN A 1 250 ? 4.223 29.734 11.859 1 41.88 250 GLN A O 1
ATOM 2002 N N . LEU A 1 251 ? 6.262 30.391 12.227 1 45.66 251 LEU A N 1
ATOM 2003 C CA . LEU A 1 251 ? 6.055 31.688 11.594 1 45.66 251 LEU A CA 1
ATOM 2004 C C . LEU A 1 251 ? 5.875 31.547 10.086 1 45.66 251 LEU A C 1
ATOM 2006 O O . LEU A 1 251 ? 5.035 32.219 9.492 1 45.66 251 LEU A O 1
ATOM 2010 N N . MET A 1 252 ? 6.449 30.562 9.625 1 41.34 252 MET A N 1
ATOM 2011 C CA . MET A 1 252 ? 6.277 30.328 8.195 1 41.34 252 MET A CA 1
ATOM 2012 C C . MET A 1 252 ? 4.91 29.719 7.902 1 41.34 252 MET A C 1
ATOM 2014 O O . MET A 1 252 ? 4.219 30.141 6.977 1 41.34 252 MET A O 1
ATOM 2018 N N . GLN A 1 253 ? 4.461 28.844 8.703 1 42.31 253 GLN A N 1
ATOM 2019 C CA . GLN A 1 253 ? 3.133 28.266 8.555 1 42.31 253 GLN A CA 1
ATOM 2020 C C . GLN A 1 253 ? 2.043 29.297 8.82 1 42.31 253 GLN A C 1
ATOM 2022 O O . GLN A 1 253 ? 1.053 29.375 8.086 1 42.31 253 GLN A O 1
ATOM 2027 N N . LYS A 1 254 ? 2.184 30.094 9.836 1 45.66 254 LYS A N 1
ATOM 2028 C CA . LYS A 1 254 ? 1.27 31.188 10.102 1 45.66 254 LYS A CA 1
ATOM 2029 C C . LYS A 1 254 ? 1.26 32.188 8.945 1 45.66 254 LYS A C 1
ATOM 2031 O O . LYS A 1 254 ? 0.198 32.656 8.539 1 45.66 254 LYS A O 1
ATOM 2036 N N . LYS A 1 255 ? 2.371 32.469 8.414 1 43.97 255 LYS A N 1
ATOM 2037 C CA . LYS A 1 255 ? 2.451 33.406 7.305 1 43.97 255 LYS A CA 1
ATOM 2038 C C . LYS A 1 255 ? 1.846 32.812 6.031 1 43.97 255 LYS A C 1
ATOM 2040 O O . LYS A 1 255 ? 1.145 33.531 5.293 1 43.97 255 LYS A O 1
ATOM 2045 N N . ILE A 1 256 ? 1.941 31.609 5.938 1 42.31 256 ILE A N 1
ATOM 2046 C CA . ILE A 1 256 ? 1.353 30.969 4.77 1 42.31 256 ILE A CA 1
ATOM 2047 C C . ILE A 1 256 ? -0.163 30.891 4.934 1 42.31 256 ILE A C 1
ATOM 2049 O O . ILE A 1 256 ? -0.911 31.219 4.012 1 42.31 256 ILE A O 1
ATOM 2053 N N . THR A 1 257 ? -0.562 30.547 6.07 1 44.75 257 THR A N 1
ATOM 2054 C CA . THR A 1 257 ? -1.995 30.5 6.332 1 44.75 257 THR A CA 1
ATOM 2055 C C . THR A 1 257 ? -2.602 31.906 6.273 1 44.75 257 THR A C 1
ATOM 2057 O O . THR A 1 257 ? -3.678 32.094 5.703 1 44.75 257 THR A O 1
ATOM 2060 N N . GLN A 1 258 ? -2.004 32.812 6.883 1 47.72 258 GLN A N 1
ATOM 2061 C CA . GLN A 1 258 ? -2.477 34.219 6.828 1 47.72 258 GLN A CA 1
ATOM 2062 C C . GLN A 1 258 ? -2.447 34.75 5.398 1 47.72 258 GLN A C 1
ATOM 2064 O O . GLN A 1 258 ? -3.365 35.438 4.973 1 47.72 258 GLN A O 1
ATOM 2069 N N . ASN A 1 259 ? -1.519 34.281 4.699 1 44.03 259 ASN A N 1
ATOM 2070 C CA . ASN A 1 259 ? -1.455 34.75 3.311 1 44.03 259 ASN A CA 1
ATOM 2071 C C . ASN A 1 259 ? -2.502 34.031 2.447 1 44.03 259 ASN A C 1
ATOM 2073 O O . ASN A 1 259 ? -3.113 34.656 1.578 1 44.03 259 ASN A O 1
ATOM 2077 N N . LEU A 1 260 ? -2.676 32.875 2.764 1 45.34 260 LEU A N 1
ATOM 2078 C CA . LEU A 1 260 ? -3.719 32.156 2.037 1 45.34 260 LEU A CA 1
ATOM 2079 C C . LEU A 1 260 ? -5.102 32.688 2.408 1 45.34 260 LEU A C 1
ATOM 2081 O O . LEU A 1 260 ? -5.961 32.844 1.542 1 45.34 260 LEU A O 1
ATOM 2085 N N . LYS A 1 261 ? -5.328 32.969 3.566 1 48.66 261 LYS A N 1
ATOM 2086 C CA . LYS A 1 261 ? -6.57 33.625 3.984 1 48.66 261 LYS A CA 1
ATOM 2087 C C . LYS A 1 261 ? -6.699 35.031 3.361 1 48.66 261 LYS A C 1
ATOM 2089 O O . LYS A 1 261 ? -7.781 35.406 2.904 1 48.66 261 LYS A O 1
ATOM 2094 N N . LYS A 1 262 ? -5.699 35.844 3.295 1 47.34 262 LYS A N 1
ATOM 2095 C CA . LYS A 1 262 ? -5.715 37.156 2.654 1 47.34 262 LYS A CA 1
ATOM 2096 C C . LYS A 1 262 ? -5.941 37.031 1.15 1 47.34 262 LYS A C 1
ATOM 2098 O O . LYS A 1 262 ? -6.629 37.844 0.55 1 47.34 262 LYS A O 1
ATOM 2103 N N . LEU A 1 263 ? -5.426 35.938 0.633 1 44.22 263 LEU A N 1
ATOM 2104 C CA . LEU A 1 263 ? -5.652 35.719 -0.793 1 44.22 263 LEU A CA 1
ATOM 2105 C C . LEU A 1 263 ? -7.105 35.344 -1.066 1 44.22 263 LEU A C 1
ATOM 2107 O O . LEU A 1 263 ? -7.684 35.781 -2.066 1 44.22 263 LEU A O 1
ATOM 2111 N N . LYS A 1 264 ? -7.699 34.625 -0.248 1 44.72 264 LYS A N 1
ATOM 2112 C CA . LYS A 1 264 ? -9.109 34.281 -0.407 1 44.72 264 LYS A CA 1
ATOM 2113 C C . LYS A 1 264 ? -10.008 35.469 -0.136 1 44.72 264 LYS A C 1
ATOM 2115 O O . LYS A 1 264 ? -11.023 35.656 -0.808 1 44.72 264 LYS A O 1
ATOM 2120 N N . GLU A 1 265 ? -9.75 36.125 0.829 1 47.91 265 GLU A N 1
ATOM 2121 C CA . GLU A 1 265 ? -10.578 37.281 1.128 1 47.91 265 GLU A CA 1
ATOM 2122 C C . GLU A 1 265 ? -10.406 38.375 0.071 1 47.91 265 GLU A C 1
ATOM 2124 O O . GLU A 1 265 ? -11.32 39.156 -0.169 1 47.91 265 GLU A O 1
ATOM 2129 N N . ASN A 1 266 ? -9.07 38.594 -0.348 1 42.69 266 ASN A N 1
ATOM 2130 C CA . ASN A 1 266 ? -8.906 39.656 -1.337 1 42.69 266 ASN A CA 1
ATOM 2131 C C . ASN A 1 266 ? -9.375 39.219 -2.721 1 42.69 266 ASN A C 1
ATOM 2133 O O . ASN A 1 266 ? -9.086 39.875 -3.719 1 42.69 266 ASN A O 1
ATOM 2137 N N . GLY A 1 267 ? -10.555 38.594 -2.924 1 41.84 267 GLY A N 1
ATOM 2138 C CA . GLY A 1 267 ? -11.289 38.375 -4.164 1 41.84 267 GLY A CA 1
ATOM 2139 C C . GLY A 1 267 ? -10.383 38.219 -5.371 1 41.84 267 GLY A C 1
ATOM 2140 O O . GLY A 1 267 ? -10.844 38.312 -6.512 1 41.84 267 GLY A O 1
ATOM 2141 N N . GLY A 1 268 ? -9.047 38.844 -5.316 1 37.84 268 GLY A N 1
ATOM 2142 C CA . GLY A 1 268 ? -8.297 39.156 -6.516 1 37.84 268 GLY A CA 1
ATOM 2143 C C . GLY A 1 268 ? -7.84 37.969 -7.297 1 37.84 268 GLY A C 1
ATOM 2144 O O . GLY A 1 268 ? -7.711 36.875 -6.742 1 37.84 268 GLY A O 1
ATOM 2145 N N . ARG A 1 269 ? -8.148 37.906 -8.656 1 36.16 269 ARG A N 1
ATOM 2146 C CA . ARG A 1 269 ? -7.562 37.094 -9.711 1 36.16 269 ARG A CA 1
ATOM 2147 C C . ARG A 1 269 ? -6.078 36.844 -9.453 1 36.16 269 ARG A C 1
ATOM 2149 O O . ARG A 1 269 ? -5.289 37.781 -9.406 1 36.16 269 ARG A O 1
ATOM 2156 N N . LEU A 1 270 ? -5.645 35.875 -8.742 1 35.28 270 LEU A N 1
ATOM 2157 C CA . LEU A 1 270 ? -4.281 35.406 -8.5 1 35.28 270 LEU A CA 1
ATOM 2158 C C . LEU A 1 270 ? -3.459 35.469 -9.789 1 35.28 270 LEU A C 1
ATOM 2160 O O . LEU A 1 270 ? -3.607 34.594 -10.656 1 35.28 270 LEU A O 1
ATOM 2164 N N . GLU A 1 271 ? -3.344 36.625 -10.414 1 33.19 271 GLU A N 1
ATOM 2165 C CA . GLU A 1 271 ? -2.268 36.594 -11.398 1 33.19 271 GLU A CA 1
ATOM 2166 C C . GLU A 1 271 ? -0.988 36.031 -10.805 1 33.19 271 GLU A C 1
ATOM 2168 O O . GLU A 1 271 ? -0.527 36.469 -9.75 1 33.19 271 GLU A O 1
ATOM 2173 N N . GLN A 1 272 ? -0.568 34.875 -11.109 1 34.56 272 GLN A N 1
ATOM 2174 C CA . GLN A 1 272 ? 0.36 33.812 -10.68 1 34.56 272 GLN A CA 1
ATOM 2175 C C . GLN A 1 272 ? 1.739 34.406 -10.383 1 34.56 272 GLN A C 1
ATOM 2177 O O . GLN A 1 272 ? 2.391 34 -9.414 1 34.56 272 GLN A O 1
ATOM 2182 N N . ASP A 1 273 ? 2.34 35.375 -11.195 1 36.19 273 ASP A N 1
ATOM 2183 C CA . ASP A 1 273 ? 3.715 35.844 -11.195 1 36.19 273 ASP A CA 1
ATOM 2184 C C . ASP A 1 273 ? 3.959 36.812 -10.031 1 36.19 273 ASP A C 1
ATOM 2186 O O . ASP A 1 273 ? 5.043 36.812 -9.445 1 36.19 273 ASP A O 1
ATOM 2190 N N . ILE A 1 274 ? 3.08 37.781 -9.789 1 35.22 274 ILE A N 1
ATOM 2191 C CA . ILE A 1 274 ? 3.318 38.906 -8.906 1 35.22 274 ILE A CA 1
ATOM 2192 C C . ILE A 1 274 ? 3.307 38.469 -7.453 1 35.22 274 ILE A C 1
ATOM 2194 O O . ILE A 1 274 ? 4.117 38.906 -6.645 1 35.22 274 ILE A O 1
ATOM 2198 N N . GLU A 1 275 ? 2.439 37.5 -7.109 1 36.12 275 GLU A N 1
ATOM 2199 C CA . GLU A 1 275 ? 2.244 37.188 -5.699 1 36.12 275 GLU A CA 1
ATOM 2200 C C . GLU A 1 275 ? 3.416 36.375 -5.152 1 36.12 275 GLU A C 1
ATOM 2202 O O . GLU A 1 275 ? 3.795 36.531 -3.988 1 36.12 275 GLU A O 1
ATOM 2207 N N . LEU A 1 276 ? 4.105 35.719 -5.918 1 36.72 276 LEU A N 1
ATOM 2208 C CA . LEU A 1 276 ? 5.352 35.062 -5.543 1 36.72 276 LEU A CA 1
ATOM 2209 C C . LEU A 1 276 ? 6.438 36.094 -5.246 1 36.72 276 LEU A C 1
ATOM 2211 O O . LEU A 1 276 ? 7.227 35.906 -4.312 1 36.72 276 LEU A O 1
ATOM 2215 N N . GLN A 1 277 ? 6.516 37.125 -5.988 1 37.97 277 GLN A N 1
ATOM 2216 C CA . GLN A 1 277 ? 7.492 38.188 -5.762 1 37.97 277 GLN A CA 1
ATOM 2217 C C . GLN A 1 277 ? 7.234 38.906 -4.441 1 37.97 277 GLN A C 1
ATOM 2219 O O . GLN A 1 277 ? 8.172 39.188 -3.684 1 37.97 277 GLN A O 1
ATOM 2224 N N . LEU A 1 278 ? 5.961 39.156 -4.133 1 39.62 278 LEU A N 1
ATOM 2225 C CA . LEU A 1 278 ? 5.625 39.875 -2.91 1 39.62 278 LEU A CA 1
ATOM 2226 C C . LEU A 1 278 ? 5.902 39 -1.68 1 39.62 278 LEU A C 1
ATOM 2228 O O . LEU A 1 278 ? 6.41 39.5 -0.673 1 39.62 278 LEU A O 1
ATOM 2232 N N . LEU A 1 279 ? 5.652 37.688 -1.863 1 36.91 279 LEU A N 1
ATOM 2233 C CA . LEU A 1 279 ? 5.984 36.812 -0.757 1 36.91 279 LEU A CA 1
ATOM 2234 C C . LEU A 1 279 ? 7.496 36.719 -0.573 1 36.91 279 LEU A C 1
ATOM 2236 O O . LEU A 1 279 ? 7.988 36.719 0.557 1 36.91 279 LEU A O 1
ATOM 2240 N N . GLY A 1 280 ? 8.266 36.75 -1.57 1 35.16 280 GLY A N 1
ATOM 2241 C CA . GLY A 1 280 ? 9.703 36.906 -1.48 1 35.16 280 GLY A CA 1
ATOM 2242 C C . GLY A 1 280 ? 10.125 38.219 -0.83 1 35.16 280 GLY A C 1
ATOM 2243 O O . GLY A 1 280 ? 11.023 38.25 0.013 1 35.16 280 GLY A O 1
ATOM 2244 N N . GLU A 1 281 ? 9.5 39.281 -1.203 1 40 281 GLU A N 1
ATOM 2245 C CA . GLU A 1 281 ? 9.859 40.562 -0.664 1 40 281 GLU A CA 1
ATOM 2246 C C . GLU A 1 281 ? 9.484 40.688 0.811 1 40 281 GLU A C 1
ATOM 2248 O O . GLU A 1 281 ? 10.219 41.281 1.602 1 40 281 GLU A O 1
ATOM 2253 N N . LEU A 1 282 ? 8.406 40.094 1.188 1 37.28 282 LEU A N 1
ATOM 2254 C CA . LEU A 1 282 ? 7.992 40.156 2.586 1 37.28 282 LEU A CA 1
ATOM 2255 C C . LEU A 1 282 ? 8.914 39.312 3.455 1 37.28 282 LEU A C 1
ATOM 2257 O O . LEU A 1 282 ? 9.281 39.719 4.562 1 37.28 282 LEU A O 1
ATOM 2261 N N . ILE A 1 283 ? 9.359 38.281 2.906 1 35.97 283 ILE A N 1
ATOM 2262 C CA . ILE A 1 283 ? 10.352 37.469 3.604 1 35.97 283 ILE A CA 1
ATOM 2263 C C . ILE A 1 283 ? 11.68 38.25 3.662 1 35.97 283 ILE A C 1
ATOM 2265 O O . ILE A 1 283 ? 12.344 38.25 4.699 1 35.97 283 ILE A O 1
ATOM 2269 N N . GLN A 1 284 ? 12 38.938 2.684 1 35.28 284 GLN A N 1
ATOM 2270 C CA . GLN A 1 284 ? 13.203 39.75 2.723 1 35.28 284 GLN A CA 1
ATOM 2271 C C . GLN A 1 284 ? 13.07 40.875 3.74 1 35.28 284 GLN A C 1
ATOM 2273 O O . GLN A 1 284 ? 14.031 41.188 4.457 1 35.28 284 GLN A O 1
ATOM 2278 N N . ASN A 1 285 ? 11.922 41.5 3.752 1 37.03 285 ASN A N 1
ATOM 2279 C CA . ASN A 1 285 ? 11.766 42.656 4.645 1 37.03 285 ASN A CA 1
ATOM 2280 C C . ASN A 1 285 ? 11.672 42.219 6.102 1 37.03 285 ASN A C 1
ATOM 2282 O O . ASN A 1 285 ? 11.93 43 7.008 1 37.03 285 ASN A O 1
ATOM 2286 N N . SER A 1 286 ? 11.164 41.062 6.398 1 33.97 286 SER A N 1
ATOM 2287 C CA . SER A 1 286 ? 11.125 40.656 7.801 1 33.97 286 SER A CA 1
ATOM 2288 C C . SER A 1 286 ? 12.523 40.312 8.32 1 33.97 286 SER A C 1
ATOM 2290 O O . SER A 1 286 ? 12.727 40.188 9.531 1 33.97 286 SER A O 1
ATOM 2292 N N . GLN A 1 287 ? 13.477 40.062 7.535 1 31.47 287 GLN A N 1
ATOM 2293 C CA . GLN A 1 287 ? 14.867 39.938 7.961 1 31.47 287 GLN A CA 1
ATOM 2294 C C . GLN A 1 287 ? 15.453 41.312 8.289 1 31.47 287 GLN A C 1
ATOM 2296 O O . GLN A 1 287 ? 16.5 41.406 8.953 1 31.47 287 GLN A O 1
ATOM 2301 N N . GLN A 1 288 ? 14.945 42.312 7.668 1 32.72 288 GLN A N 1
ATOM 2302 C CA . GLN A 1 288 ? 15.586 43.594 7.918 1 32.72 288 GLN A CA 1
ATOM 2303 C C . GLN A 1 288 ? 15.039 44.25 9.188 1 32.72 288 GLN A C 1
ATOM 2305 O O . GLN A 1 288 ? 15.578 45.281 9.648 1 32.72 288 GLN A O 1
ATOM 2310 N N . SER A 1 289 ? 13.867 43.906 9.672 1 30 289 SER A N 1
ATOM 2311 C CA . SER A 1 289 ? 13.562 44.594 10.914 1 30 289 SER A CA 1
ATOM 2312 C C . SER A 1 289 ? 14.031 43.812 12.125 1 30 289 SER A C 1
ATOM 2314 O O . SER A 1 289 ? 13.945 42.594 12.141 1 30 289 SER A O 1
ATOM 2316 N N . MET B 1 1 ? 21.844 30.516 5.562 1 44.12 1 MET B N 1
ATOM 2317 C CA . MET B 1 1 ? 21.219 29.344 6.176 1 44.12 1 MET B CA 1
ATOM 2318 C C . MET B 1 1 ? 19.703 29.438 6.133 1 44.12 1 MET B C 1
ATOM 2320 O O . MET B 1 1 ? 19.031 28.484 5.742 1 44.12 1 MET B O 1
ATOM 2324 N N . ASN B 1 2 ? 19.125 30.781 6.242 1 52.88 2 ASN B N 1
ATOM 2325 C CA . ASN B 1 2 ? 17.703 31.094 6.258 1 52.88 2 ASN B CA 1
ATOM 2326 C C . ASN B 1 2 ? 17.109 31.078 4.852 1 52.88 2 ASN B C 1
ATOM 2328 O O . ASN B 1 2 ? 16.016 30.578 4.641 1 52.88 2 ASN B O 1
ATOM 2332 N N . GLN B 1 3 ? 18.047 31.375 3.998 1 57.22 3 GLN B N 1
ATOM 2333 C CA . GLN B 1 3 ? 17.547 31.469 2.631 1 57.22 3 GLN B CA 1
ATOM 2334 C C . GLN B 1 3 ? 17.281 30.078 2.049 1 57.22 3 GLN B C 1
ATOM 2336 O O . GLN B 1 3 ? 16.297 29.875 1.344 1 57.22 3 GLN B O 1
ATOM 2341 N N . GLN B 1 4 ? 18.156 29.188 2.365 1 60.84 4 GLN B N 1
ATOM 2342 C CA . GLN B 1 4 ? 18.016 27.828 1.856 1 60.84 4 GLN B CA 1
ATOM 2343 C C . GLN B 1 4 ? 16.781 27.156 2.43 1 60.84 4 GLN B C 1
ATOM 2345 O O . GLN B 1 4 ? 16.078 26.422 1.719 1 60.84 4 GLN B O 1
ATOM 2350 N N . ILE B 1 5 ? 16.516 27.531 3.617 1 61.41 5 ILE B N 1
ATOM 2351 C CA . ILE B 1 5 ? 15.344 26.938 4.273 1 61.41 5 ILE B CA 1
ATOM 2352 C C . ILE B 1 5 ? 14.062 27.484 3.643 1 61.41 5 ILE B C 1
ATOM 2354 O O . ILE B 1 5 ? 13.125 26.734 3.391 1 61.41 5 ILE B O 1
ATOM 2358 N N . VAL B 1 6 ? 14.133 28.719 3.375 1 61.09 6 VAL B N 1
ATOM 2359 C CA . VAL B 1 6 ? 12.961 29.359 2.766 1 61.09 6 VAL B CA 1
ATOM 2360 C C . VAL B 1 6 ? 12.758 28.828 1.352 1 61.09 6 VAL B C 1
ATOM 2362 O O . VAL B 1 6 ? 11.641 28.5 0.956 1 61.09 6 VAL B O 1
ATOM 2365 N N . SER B 1 7 ? 13.805 28.75 0.68 1 66.25 7 SER B N 1
ATOM 2366 C CA . SER B 1 7 ? 13.734 28.234 -0.682 1 66.25 7 SER B CA 1
ATOM 2367 C C . SER B 1 7 ? 13.211 26.797 -0.699 1 66.25 7 SER B C 1
ATOM 2369 O O . SER B 1 7 ? 12.359 26.453 -1.52 1 66.25 7 SER B O 1
ATOM 2371 N N . ASN B 1 8 ? 13.609 26 0.205 1 69.56 8 ASN B N 1
ATOM 2372 C CA . ASN B 1 8 ? 13.164 24.609 0.301 1 69.56 8 ASN B CA 1
ATOM 2373 C C . ASN B 1 8 ? 11.688 24.531 0.665 1 69.56 8 ASN B C 1
ATOM 2375 O O . ASN B 1 8 ? 10.961 23.688 0.135 1 69.56 8 ASN B O 1
ATOM 2379 N N . SER B 1 9 ? 11.352 25.484 1.494 1 69.75 9 SER B N 1
ATOM 2380 C CA . SER B 1 9 ? 9.961 25.5 1.919 1 69.75 9 SER B CA 1
ATOM 2381 C C . SER B 1 9 ? 9.039 25.891 0.77 1 69.75 9 SER B C 1
ATOM 2383 O O . SER B 1 9 ? 7.961 25.297 0.604 1 69.75 9 SER B O 1
ATOM 2385 N N . ILE B 1 10 ? 9.477 26.797 0.014 1 71.12 10 ILE B N 1
ATOM 2386 C CA . ILE B 1 10 ? 8.688 27.234 -1.132 1 71.12 10 ILE B CA 1
ATOM 2387 C C . ILE B 1 10 ? 8.578 26.109 -2.148 1 71.12 10 ILE B C 1
ATOM 2389 O O . ILE B 1 10 ? 7.496 25.859 -2.697 1 71.12 10 ILE B O 1
ATOM 2393 N N . GLN B 1 11 ? 9.633 25.469 -2.336 1 72.75 11 GLN B N 1
ATOM 2394 C CA . GLN B 1 11 ? 9.633 24.344 -3.271 1 72.75 11 GLN B CA 1
ATOM 2395 C C . GLN B 1 11 ? 8.688 23.25 -2.801 1 72.75 11 GLN B C 1
ATOM 2397 O O . GLN B 1 11 ? 7.961 22.656 -3.604 1 72.75 11 GLN B O 1
ATOM 2402 N N . GLU B 1 12 ? 8.719 23.031 -1.567 1 77.44 12 GLU B N 1
ATOM 2403 C CA . GLU B 1 12 ? 7.863 22 -1.006 1 77.44 12 GLU B CA 1
ATOM 2404 C C . GLU B 1 12 ? 6.387 22.344 -1.163 1 77.44 12 GLU B C 1
ATOM 2406 O O . GLU B 1 12 ? 5.574 21.5 -1.531 1 77.44 12 GLU B O 1
ATOM 2411 N N . ILE B 1 13 ? 6.102 23.594 -0.951 1 77.06 13 ILE B N 1
ATOM 2412 C CA . ILE B 1 13 ? 4.719 24.062 -1.052 1 77.06 13 ILE B CA 1
ATOM 2413 C C . ILE B 1 13 ? 4.27 24.016 -2.512 1 77.06 13 ILE B C 1
ATOM 2415 O O . ILE B 1 13 ? 3.137 23.641 -2.809 1 77.06 13 ILE B O 1
ATOM 2419 N N . THR B 1 14 ? 5.164 24.391 -3.301 1 80.75 14 THR B N 1
ATOM 2420 C CA . THR B 1 14 ? 4.852 24.391 -4.727 1 80.75 14 THR B CA 1
ATOM 2421 C C . THR B 1 14 ? 4.578 22.969 -5.215 1 80.75 14 THR B C 1
ATOM 2423 O O . THR B 1 14 ? 3.604 22.734 -5.934 1 80.75 14 THR B O 1
ATOM 2426 N N . HIS B 1 15 ? 5.414 22.094 -4.801 1 84.56 15 HIS B N 1
ATOM 2427 C CA . HIS B 1 15 ? 5.219 20.703 -5.199 1 84.56 15 HIS B CA 1
ATOM 2428 C C . HIS B 1 15 ? 3.928 20.141 -4.617 1 84.56 15 HIS B C 1
ATOM 2430 O O . HIS B 1 15 ? 3.221 19.375 -5.281 1 84.56 15 HIS B O 1
ATOM 2436 N N . TYR B 1 16 ? 3.691 20.547 -3.4 1 88.38 16 TYR B N 1
ATOM 2437 C CA . TYR B 1 16 ? 2.473 20.109 -2.732 1 88.38 16 TYR B CA 1
ATOM 2438 C C . TYR B 1 16 ? 1.235 20.594 -3.473 1 88.38 16 TYR B C 1
ATOM 2440 O O . TYR B 1 16 ? 0.302 19.828 -3.717 1 88.38 16 TYR B O 1
ATOM 2448 N N . ASN B 1 17 ? 1.271 21.812 -3.898 1 86.69 17 ASN B N 1
ATOM 2449 C CA . ASN B 1 17 ? 0.165 22.375 -4.66 1 86.69 17 ASN B CA 1
ATOM 2450 C C . ASN B 1 17 ? 0.02 21.719 -6.023 1 86.69 17 ASN B C 1
ATOM 2452 O O . ASN B 1 17 ? -1.096 21.531 -6.516 1 86.69 17 ASN B O 1
ATOM 2456 N N . ARG B 1 18 ? 1.077 21.422 -6.562 1 90.38 18 ARG B N 1
ATOM 2457 C CA . ARG B 1 18 ? 1.058 20.75 -7.859 1 90.38 18 ARG B CA 1
ATOM 2458 C C . ARG B 1 18 ? 0.314 19.422 -7.777 1 90.38 18 ARG B C 1
ATOM 2460 O O . ARG B 1 18 ? -0.437 19.062 -8.688 1 90.38 18 ARG B O 1
ATOM 2467 N N . VAL B 1 19 ? 0.502 18.719 -6.711 1 93 19 VAL B N 1
ATOM 2468 C CA . VAL B 1 19 ? -0.133 17.422 -6.535 1 93 19 VAL B CA 1
ATOM 2469 C C . VAL B 1 19 ? -1.644 17.594 -6.391 1 93 19 VAL B C 1
ATOM 2471 O O . VAL B 1 19 ? -2.422 16.844 -6.977 1 93 19 VAL B O 1
ATOM 2474 N N . LEU B 1 20 ? -2.055 18.594 -5.699 1 93.12 20 LEU B N 1
ATOM 2475 C CA . LEU B 1 20 ? -3.479 18.875 -5.531 1 93.12 20 LEU B CA 1
ATOM 2476 C C . LEU B 1 20 ? -4.09 19.375 -6.836 1 93.12 20 LEU B C 1
ATOM 2478 O O . LEU B 1 20 ? -5.234 19.047 -7.156 1 93.12 20 LEU B O 1
ATOM 2482 N N . GLU B 1 21 ? -3.342 20.172 -7.555 1 95.06 21 GLU B N 1
ATOM 2483 C CA . GLU B 1 21 ? -3.791 20.594 -8.875 1 95.06 21 GLU B CA 1
ATOM 2484 C C . GLU B 1 21 ? -3.932 19.422 -9.828 1 95.06 21 GLU B C 1
ATOM 2486 O O . GLU B 1 21 ? -4.82 19.406 -10.68 1 95.06 21 GLU B O 1
ATOM 2491 N N . GLY B 1 22 ? -3.049 18.5 -9.68 1 97.19 22 GLY B N 1
ATOM 2492 C CA . GLY B 1 22 ? -3.166 17.266 -10.453 1 97.19 22 GLY B CA 1
ATOM 2493 C C . GLY B 1 22 ? -4.488 16.562 -10.242 1 97.19 22 GLY B C 1
ATOM 2494 O O . GLY B 1 22 ? -5.074 16.031 -11.188 1 97.19 22 GLY B O 1
ATOM 2495 N N . ASN B 1 23 ? -4.949 16.578 -9.047 1 98 23 ASN B N 1
ATOM 2496 C CA . ASN B 1 23 ? -6.242 15.977 -8.742 1 98 23 ASN B CA 1
ATOM 2497 C C . ASN B 1 23 ? -7.379 16.703 -9.453 1 98 23 ASN B C 1
ATOM 2499 O O . ASN B 1 23 ? -8.281 16.062 -10.008 1 98 23 ASN B O 1
ATOM 2503 N N . ARG B 1 24 ? -7.316 17.969 -9.461 1 97.19 24 ARG B N 1
ATOM 2504 C CA . ARG B 1 24 ? -8.359 18.75 -10.125 1 97.19 24 ARG B CA 1
ATOM 2505 C C . ARG B 1 24 ? -8.391 18.453 -11.617 1 97.19 24 ARG B C 1
ATOM 2507 O O . ARG B 1 24 ? -9.469 18.312 -12.203 1 97.19 24 ARG B O 1
ATOM 2514 N N . ARG B 1 25 ? -7.281 18.328 -12.219 1 97.81 25 ARG B N 1
ATOM 2515 C CA . ARG B 1 25 ? -7.207 18 -13.641 1 97.81 25 ARG B CA 1
ATOM 2516 C C . ARG B 1 25 ? -7.746 16.594 -13.898 1 97.81 25 ARG B C 1
ATOM 2518 O O . ARG B 1 25 ? -8.461 16.375 -14.875 1 97.81 25 ARG B O 1
ATOM 2525 N N . TYR B 1 26 ? -7.359 15.742 -13.039 1 97.62 26 TYR B N 1
ATOM 2526 C CA . TYR B 1 26 ? -7.832 14.375 -13.164 1 97.62 26 TYR B CA 1
ATOM 2527 C C . TYR B 1 26 ? -9.352 14.312 -13.148 1 97.62 26 TYR B C 1
ATOM 2529 O O . TYR B 1 26 ? -9.961 13.648 -13.984 1 97.62 26 TYR B O 1
ATOM 2537 N N . VAL B 1 27 ? -9.938 14.977 -12.203 1 97.94 27 VAL B N 1
ATOM 2538 C CA . VAL B 1 27 ? -11.383 14.992 -12.062 1 97.94 27 VAL B CA 1
ATOM 2539 C C . VAL B 1 27 ? -12.023 15.578 -13.32 1 97.94 27 VAL B C 1
ATOM 2541 O O . VAL B 1 27 ? -12.969 15 -13.875 1 97.94 27 VAL B O 1
ATOM 2544 N N . ALA B 1 28 ? -11.453 16.688 -13.742 1 98 28 ALA B N 1
ATOM 2545 C CA . ALA B 1 28 ? -11.984 17.328 -14.938 1 98 28 ALA B CA 1
ATOM 2546 C C . ALA B 1 28 ? -11.93 16.406 -16.141 1 98 28 ALA B C 1
ATOM 2548 O O . ALA B 1 28 ? -12.883 16.312 -16.906 1 98 28 ALA B O 1
ATOM 2549 N N . LYS B 1 29 ? -10.883 15.727 -16.297 1 97.38 29 LYS B N 1
ATOM 2550 C CA . LYS B 1 29 ? -10.688 14.805 -17.422 1 97.38 29 LYS B CA 1
ATOM 2551 C C . LYS B 1 29 ? -11.703 13.664 -17.375 1 97.38 29 LYS B C 1
ATOM 2553 O O . LYS B 1 29 ? -12.281 13.305 -18.406 1 97.38 29 LYS B O 1
ATOM 2558 N N . LYS B 1 30 ? -11.883 13.078 -16.219 1 97.25 30 LYS B N 1
ATOM 2559 C CA . LYS B 1 30 ? -12.797 11.945 -16.078 1 97.25 30 LYS B CA 1
ATOM 2560 C C . LYS B 1 30 ? -14.242 12.383 -16.312 1 97.25 30 LYS B C 1
ATOM 2562 O O . LYS B 1 30 ? -15 11.688 -16.984 1 97.25 30 LYS B O 1
ATOM 2567 N N . LEU B 1 31 ? -14.594 13.531 -15.781 1 97.31 31 LEU B N 1
ATOM 2568 C CA . LEU B 1 31 ? -15.953 14.023 -15.945 1 97.31 31 LEU B CA 1
ATOM 2569 C C . LEU B 1 31 ? -16.219 14.445 -17.391 1 97.31 31 LEU B C 1
ATOM 2571 O O . LEU B 1 31 ? -17.359 14.375 -17.859 1 97.31 31 LEU B O 1
ATOM 2575 N N . ALA B 1 32 ? -15.211 14.891 -18.078 1 97.56 32 ALA B N 1
ATOM 2576 C CA . ALA B 1 32 ? -15.352 15.227 -19.5 1 97.56 32 ALA B CA 1
ATOM 2577 C C . ALA B 1 32 ? -15.68 13.984 -20.328 1 97.56 32 ALA B C 1
ATOM 2579 O O . ALA B 1 32 ? -16.391 14.07 -21.328 1 97.56 32 ALA B O 1
ATOM 2580 N N . SER B 1 33 ? -15.18 12.898 -19.875 1 95.75 33 SER B N 1
ATOM 2581 C CA . SER B 1 33 ? -15.422 11.648 -20.578 1 95.75 33 SER B CA 1
ATOM 2582 C C . SER B 1 33 ? -16.734 11.016 -20.156 1 95.75 33 SER B C 1
ATOM 2584 O O . SER B 1 33 ? -17.438 10.406 -20.969 1 95.75 33 SER B O 1
ATOM 2586 N N . ASP B 1 34 ? -17.047 11.07 -18.875 1 96.94 34 ASP B N 1
ATOM 2587 C CA . ASP B 1 34 ? -18.25 10.492 -18.281 1 96.94 34 ASP B CA 1
ATOM 2588 C C . ASP B 1 34 ? -18.719 11.297 -17.078 1 96.94 34 ASP B C 1
ATOM 2590 O O . ASP B 1 34 ? -18.141 11.219 -16 1 96.94 34 ASP B O 1
ATOM 2594 N N . ASP B 1 35 ? -19.875 11.906 -17.141 1 96.62 35 ASP B N 1
ATOM 2595 C CA . ASP B 1 35 ? -20.391 12.789 -16.109 1 96.62 35 ASP B CA 1
ATOM 2596 C C . ASP B 1 35 ? -20.734 12 -14.836 1 96.62 35 ASP B C 1
ATOM 2598 O O . ASP B 1 35 ? -20.812 12.578 -13.75 1 96.62 35 ASP B O 1
ATOM 2602 N N . ASN B 1 36 ? -20.922 10.75 -15.055 1 97.62 36 ASN B N 1
ATOM 2603 C CA . ASN B 1 36 ? -21.328 9.938 -13.922 1 97.62 36 ASN B CA 1
ATOM 2604 C C . ASN B 1 36 ? -20.188 9.078 -13.398 1 97.62 36 ASN B C 1
ATOM 2606 O O . ASN B 1 36 ? -20.391 8.164 -12.602 1 97.62 36 ASN B O 1
ATOM 2610 N N . TYR B 1 37 ? -19 9.375 -13.852 1 97.31 37 TYR B N 1
ATOM 2611 C CA . TYR B 1 37 ? -17.844 8.531 -13.555 1 97.31 37 TYR B CA 1
ATOM 2612 C C . TYR B 1 37 ? -17.703 8.297 -12.055 1 97.31 37 TYR B C 1
ATOM 2614 O O . TYR B 1 37 ? -17.703 7.148 -11.602 1 97.31 37 TYR B O 1
ATOM 2622 N N . PHE B 1 38 ? -17.703 9.297 -11.289 1 97.5 38 PHE B N 1
ATOM 2623 C CA . PHE B 1 38 ? -17.438 9.172 -9.859 1 97.5 38 PHE B CA 1
ATOM 2624 C C . PHE B 1 38 ? -18.688 8.719 -9.117 1 97.5 38 PHE B C 1
ATOM 2626 O O . PHE B 1 38 ? -18.594 8 -8.117 1 97.5 38 PHE B O 1
ATOM 2633 N N . LYS B 1 39 ? -19.812 9.117 -9.555 1 96.62 39 LYS B N 1
ATOM 2634 C CA . LYS B 1 39 ? -21.047 8.586 -8.984 1 96.62 39 LYS B CA 1
ATOM 2635 C C . LYS B 1 39 ? -21.094 7.066 -9.078 1 96.62 39 LYS B C 1
ATOM 2637 O O . LYS B 1 39 ? -21.453 6.391 -8.109 1 96.62 39 LYS B O 1
ATOM 2642 N N . ASN B 1 40 ? -20.719 6.605 -10.227 1 96.75 40 ASN B N 1
ATOM 2643 C CA . ASN B 1 40 ? -20.672 5.16 -10.422 1 96.75 40 ASN B CA 1
ATOM 2644 C C . ASN B 1 40 ? -19.578 4.508 -9.578 1 96.75 40 ASN B C 1
ATOM 2646 O O . ASN B 1 40 ? -19.781 3.43 -9.016 1 96.75 40 ASN B O 1
ATOM 2650 N N . LEU B 1 41 ? -18.469 5.145 -9.508 1 96 41 LEU B N 1
ATOM 2651 C CA . LEU B 1 41 ? -17.359 4.645 -8.719 1 96 41 LEU B CA 1
ATOM 2652 C C . LEU B 1 41 ? -17.75 4.527 -7.246 1 96 41 LEU B C 1
ATOM 2654 O O . LEU B 1 41 ? -17.266 3.627 -6.547 1 96 41 LEU B O 1
ATOM 2658 N N . SER B 1 42 ? -18.609 5.371 -6.75 1 96.12 42 SER B N 1
ATOM 2659 C CA . SER B 1 42 ? -18.953 5.457 -5.336 1 96.12 42 SER B CA 1
ATOM 2660 C C . SER B 1 42 ? -19.969 4.395 -4.945 1 96.12 42 SER B C 1
ATOM 2662 O O . SER B 1 42 ? -20.25 4.195 -3.76 1 96.12 42 SER B O 1
ATOM 2664 N N . LYS B 1 43 ? -20.516 3.662 -5.855 1 95.38 43 LYS B N 1
ATOM 2665 C CA . LYS B 1 43 ? -21.547 2.656 -5.59 1 95.38 43 LYS B CA 1
ATOM 2666 C C . LYS B 1 43 ? -20.938 1.416 -4.938 1 95.38 43 LYS B C 1
ATOM 2668 O O . LYS B 1 43 ? -21.656 0.593 -4.367 1 95.38 43 LYS B O 1
ATOM 2673 N N . GLY B 1 44 ? -19.672 1.277 -5.027 1 94.38 44 GLY B N 1
ATOM 2674 C CA . GLY B 1 44 ? -18.984 0.137 -4.449 1 94.38 44 GLY B CA 1
ATOM 2675 C C . GLY B 1 44 ? -17.766 -0.289 -5.246 1 94.38 44 GLY B C 1
ATOM 2676 O O . GLY B 1 44 ? -17.453 0.308 -6.277 1 94.38 44 GLY B O 1
ATOM 2677 N N . GLN B 1 45 ? -17.078 -1.236 -4.691 1 94.88 45 GLN B N 1
ATOM 2678 C CA . GLN B 1 45 ? -15.906 -1.759 -5.395 1 94.88 45 GLN B CA 1
ATOM 2679 C C . GLN B 1 45 ? -16 -3.273 -5.559 1 94.88 45 GLN B C 1
ATOM 2681 O O . GLN B 1 45 ? -16.5 -3.971 -4.672 1 94.88 45 GLN B O 1
ATOM 2686 N N . SER B 1 46 ? -15.555 -3.705 -6.703 1 95.75 46 SER B N 1
ATOM 2687 C CA . SER B 1 46 ? -15.445 -5.133 -6.996 1 95.75 46 SER B CA 1
ATOM 2688 C C . SER B 1 46 ? -14.172 -5.441 -7.777 1 95.75 46 SER B C 1
ATOM 2690 O O . SER B 1 46 ? -14.234 -5.934 -8.906 1 95.75 46 SER B O 1
ATOM 2692 N N . PRO B 1 47 ? -13.016 -5.156 -7.152 1 97.25 47 PRO B N 1
ATOM 2693 C CA . PRO B 1 47 ? -11.758 -5.426 -7.84 1 97.25 47 PRO B CA 1
ATOM 2694 C C . PRO B 1 47 ? -11.555 -6.91 -8.148 1 97.25 47 PRO B C 1
ATOM 2696 O O . PRO B 1 47 ? -12.008 -7.766 -7.379 1 97.25 47 PRO B O 1
ATOM 2699 N N . LYS B 1 48 ? -10.797 -7.164 -9.195 1 94.06 48 LYS B N 1
ATOM 2700 C CA . LYS B 1 48 ? -10.547 -8.539 -9.625 1 94.06 48 LYS B CA 1
ATOM 2701 C C . LYS B 1 48 ? -9.297 -9.102 -8.945 1 94.06 48 LYS B C 1
ATOM 2703 O O . LYS B 1 48 ? -9.172 -10.312 -8.781 1 94.06 48 LYS B O 1
ATOM 2708 N N . TYR B 1 49 ? -8.445 -8.18 -8.555 1 96.88 49 TYR B N 1
ATOM 2709 C CA . TYR B 1 49 ? -7.152 -8.617 -8.031 1 96.88 49 TYR B CA 1
ATOM 2710 C C . TYR B 1 49 ? -6.852 -7.965 -6.688 1 96.88 49 TYR B C 1
ATOM 2712 O O . TYR B 1 49 ? -7.273 -6.836 -6.434 1 96.88 49 TYR B O 1
ATOM 2720 N N . LEU B 1 50 ? -6.219 -8.703 -5.836 1 98.62 50 LEU B N 1
ATOM 2721 C CA . LEU B 1 50 ? -5.383 -8.141 -4.781 1 98.62 50 LEU B CA 1
ATOM 2722 C C . LEU B 1 50 ? -3.912 -8.156 -5.188 1 98.62 50 LEU B C 1
ATOM 2724 O O . LEU B 1 50 ? -3.389 -9.188 -5.613 1 98.62 50 LEU B O 1
ATOM 2728 N N . LEU B 1 51 ? -3.318 -7.02 -5.176 1 98.81 51 LEU B N 1
ATOM 2729 C CA . LEU B 1 51 ? -1.887 -6.965 -5.457 1 98.81 51 LEU B CA 1
ATOM 2730 C C . LEU B 1 51 ? -1.104 -6.562 -4.211 1 98.81 51 LEU B C 1
ATOM 2732 O O . LEU B 1 51 ? -1.41 -5.547 -3.58 1 98.81 51 LEU B O 1
ATOM 2736 N N . ILE B 1 52 ? -0.168 -7.387 -3.803 1 98.88 52 ILE B N 1
ATOM 2737 C CA . ILE B 1 52 ? 0.792 -7.109 -2.738 1 98.88 52 ILE B CA 1
ATOM 2738 C C . ILE B 1 52 ? 2.148 -6.766 -3.346 1 98.88 52 ILE B C 1
ATOM 2740 O O . ILE B 1 52 ? 2.801 -7.617 -3.951 1 98.88 52 ILE B O 1
ATOM 2744 N N . GLY B 1 53 ? 2.553 -5.52 -3.189 1 98.75 53 GLY B N 1
ATOM 2745 C CA . GLY B 1 53 ? 3.781 -5.051 -3.807 1 98.75 53 GLY B CA 1
ATOM 2746 C C . GLY B 1 53 ? 4.656 -4.246 -2.861 1 98.75 53 GLY B C 1
ATOM 2747 O O . GLY B 1 53 ? 4.344 -4.121 -1.675 1 98.75 53 GLY B O 1
ATOM 2748 N N . CYS B 1 54 ? 5.738 -3.791 -3.41 1 98.81 54 CYS B N 1
ATOM 2749 C CA . CYS B 1 54 ? 6.66 -2.965 -2.641 1 98.81 54 CYS B CA 1
ATOM 2750 C C . CYS B 1 54 ? 6.195 -1.514 -2.604 1 98.81 54 CYS B C 1
ATOM 2752 O O . CYS B 1 54 ? 5.613 -1.02 -3.57 1 98.81 54 CYS B O 1
ATOM 2754 N N . SER B 1 55 ? 6.496 -0.812 -1.537 1 98.81 55 SER B N 1
ATOM 2755 C CA . SER B 1 55 ? 6.199 0.609 -1.39 1 98.81 55 SER B CA 1
ATOM 2756 C C . SER B 1 55 ? 6.965 1.442 -2.41 1 98.81 55 SER B C 1
ATOM 2758 O O . SER B 1 55 ? 6.664 2.621 -2.609 1 98.81 55 SER B O 1
ATOM 2760 N N . ASP B 1 56 ? 7.891 0.941 -3.141 1 98.69 56 ASP B N 1
ATOM 2761 C CA . ASP B 1 56 ? 8.789 1.612 -4.078 1 98.69 56 ASP B CA 1
ATOM 2762 C C . ASP B 1 56 ? 8.016 2.549 -5.004 1 98.69 56 ASP B C 1
ATOM 2764 O O . ASP B 1 56 ? 7.02 2.148 -5.613 1 98.69 56 ASP B O 1
ATOM 2768 N N . SER B 1 57 ? 8.477 3.758 -5.055 1 98.69 57 SER B N 1
ATOM 2769 C CA . SER B 1 57 ? 7.762 4.797 -5.793 1 98.69 57 SER B CA 1
ATOM 2770 C C . SER B 1 57 ? 7.77 4.512 -7.293 1 98.69 57 SER B C 1
ATOM 2772 O O . SER B 1 57 ? 6.957 5.059 -8.039 1 98.69 57 SER B O 1
ATOM 2774 N N . ARG B 1 58 ? 8.664 3.762 -7.797 1 98.31 58 ARG B N 1
ATOM 2775 C CA . ARG B 1 58 ? 8.859 3.508 -9.219 1 98.31 58 ARG B CA 1
ATOM 2776 C C . ARG B 1 58 ? 7.938 2.391 -9.703 1 98.31 58 ARG B C 1
ATOM 2778 O O . ARG B 1 58 ? 7.809 2.166 -10.906 1 98.31 58 ARG B O 1
ATOM 2785 N N . ALA B 1 59 ? 7.164 1.737 -8.75 1 97.44 59 ALA B N 1
ATOM 2786 C CA . ALA B 1 59 ? 6.418 0.542 -9.125 1 97.44 59 ALA B CA 1
ATOM 2787 C C . ALA B 1 59 ? 4.938 0.69 -8.797 1 97.44 59 ALA B C 1
ATOM 2789 O O . ALA B 1 59 ? 4.352 -0.173 -8.133 1 97.44 59 ALA B O 1
ATOM 2790 N N . PRO B 1 60 ? 4.266 1.702 -9.297 1 97.5 60 PRO B N 1
ATOM 2791 C CA . PRO B 1 60 ? 2.826 1.83 -9.07 1 97.5 60 PRO B CA 1
ATOM 2792 C C . PRO B 1 60 ? 2.006 0.843 -9.898 1 97.5 60 PRO B C 1
ATOM 2794 O O . PRO B 1 60 ? 2.053 0.875 -11.125 1 97.5 60 PRO B O 1
ATOM 2797 N N . PRO B 1 61 ? 1.199 0.041 -9.266 1 97.56 61 PRO B N 1
ATOM 2798 C CA . PRO B 1 61 ? 0.567 -1.079 -9.969 1 97.56 61 PRO B CA 1
ATOM 2799 C C . PRO B 1 61 ? -0.385 -0.623 -11.07 1 97.56 61 PRO B C 1
ATOM 2801 O O . PRO B 1 61 ? -0.339 -1.147 -12.188 1 97.56 61 PRO B O 1
ATOM 2804 N N . ASN B 1 62 ? -1.238 0.369 -10.82 1 97.31 62 ASN B N 1
ATOM 2805 C CA . ASN B 1 62 ? -2.246 0.775 -11.797 1 97.31 62 ASN B CA 1
ATOM 2806 C C . ASN B 1 62 ? -1.606 1.361 -13.047 1 97.31 62 ASN B C 1
ATOM 2808 O O . ASN B 1 62 ? -2.037 1.065 -14.164 1 97.31 62 ASN B O 1
ATOM 2812 N N . GLU B 1 63 ? -0.591 2.146 -12.906 1 96.06 63 GLU B N 1
ATOM 2813 C CA . GLU B 1 63 ? 0.101 2.738 -14.047 1 96.06 63 G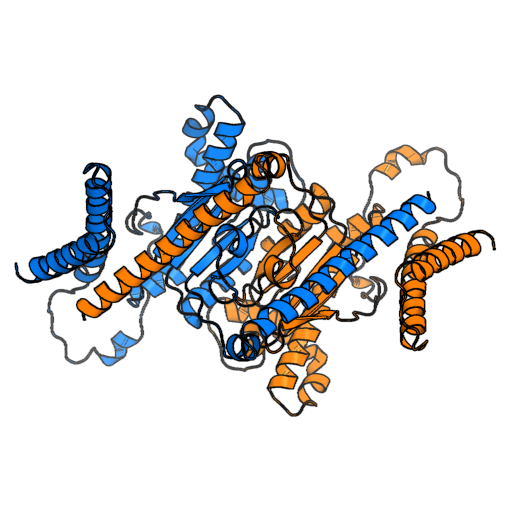LU B CA 1
ATOM 2814 C C . GLU B 1 63 ? 0.793 1.669 -14.891 1 96.06 63 GLU B C 1
ATOM 2816 O O . GLU B 1 63 ? 0.65 1.646 -16.109 1 96.06 63 GLU B O 1
ATOM 2821 N N . LEU B 1 64 ? 1.489 0.788 -14.234 1 97.19 64 LEU B N 1
ATOM 2822 C CA . LEU B 1 64 ? 2.309 -0.219 -14.898 1 97.19 64 LEU B CA 1
ATOM 2823 C C . LEU B 1 64 ? 1.439 -1.186 -15.695 1 97.19 64 LEU B C 1
ATOM 2825 O O . LEU B 1 64 ? 1.915 -1.822 -16.641 1 97.19 64 LEU B O 1
ATOM 2829 N N . THR B 1 65 ? 0.153 -1.298 -15.281 1 97.12 65 THR B N 1
ATOM 2830 C CA . THR B 1 65 ? -0.71 -2.297 -15.898 1 97.12 65 THR B CA 1
ATOM 2831 C C . THR B 1 65 ? -1.851 -1.628 -16.656 1 97.12 65 THR B C 1
ATOM 2833 O O . THR B 1 65 ? -2.752 -2.305 -17.156 1 97.12 65 THR B O 1
ATOM 2836 N N . GLU B 1 66 ? -1.893 -0.352 -16.672 1 95.56 66 GLU B N 1
ATOM 2837 C CA . GLU B 1 66 ? -2.949 0.43 -17.312 1 95.56 66 GLU B CA 1
ATOM 2838 C C . GLU B 1 66 ? -4.332 -0.037 -16.859 1 95.56 66 GLU B C 1
ATOM 2840 O O . GLU B 1 66 ? -5.203 -0.311 -17.688 1 95.56 66 GLU B O 1
ATOM 2845 N N . THR B 1 67 ? -4.445 -0.206 -15.633 1 95.94 67 THR B N 1
ATOM 2846 C CA . THR B 1 67 ? -5.738 -0.535 -15.039 1 95.94 67 THR B CA 1
ATOM 2847 C C . THR B 1 67 ? -6.383 0.706 -14.43 1 95.94 67 THR B C 1
ATOM 2849 O O . THR B 1 67 ? -5.688 1.636 -14.016 1 95.94 67 THR B O 1
ATOM 2852 N N . ASP B 1 68 ? -7.672 0.724 -14.352 1 93.5 68 ASP B N 1
ATOM 2853 C CA . ASP B 1 68 ? -8.438 1.864 -13.867 1 93.5 68 ASP B CA 1
ATOM 2854 C C . ASP B 1 68 ? -8.734 1.727 -12.375 1 93.5 68 ASP B C 1
ATOM 2856 O O . ASP B 1 68 ? -8.672 0.627 -11.82 1 93.5 68 ASP B O 1
ATOM 2860 N N . PRO B 1 69 ? -9.062 2.887 -11.711 1 96.44 69 PRO B N 1
ATOM 2861 C CA . PRO B 1 69 ? -9.562 2.787 -10.344 1 96.44 69 PRO B CA 1
ATOM 2862 C C . PRO B 1 69 ? -10.727 1.811 -10.211 1 96.44 69 PRO B C 1
ATOM 2864 O O . PRO B 1 69 ? -11.617 1.786 -11.07 1 96.44 69 PRO B O 1
ATOM 2867 N N . GLY B 1 70 ? -10.648 0.98 -9.25 1 96.88 70 GLY B N 1
ATOM 2868 C CA . GLY B 1 70 ? -11.695 -0.011 -9.039 1 96.88 70 GLY B CA 1
ATOM 2869 C C . GLY B 1 70 ? -11.273 -1.414 -9.43 1 96.88 70 GLY B C 1
ATOM 2870 O O . GLY B 1 70 ? -11.93 -2.391 -9.07 1 96.88 70 GLY B O 1
ATOM 2871 N N . GLU B 1 71 ? -10.086 -1.604 -10.047 1 96.44 71 GLU B N 1
ATOM 2872 C CA . GLU B 1 71 ? -9.758 -2.895 -10.648 1 96.44 71 GLU B CA 1
ATOM 2873 C C . GLU B 1 71 ? -8.789 -3.684 -9.766 1 96.44 71 GLU B C 1
ATOM 2875 O O . GLU B 1 71 ? -8.758 -4.914 -9.828 1 96.44 71 GLU B O 1
ATOM 2880 N N . ILE B 1 72 ? -7.957 -3.006 -9.016 1 98.19 72 ILE B N 1
ATOM 2881 C CA . ILE B 1 72 ? -6.961 -3.699 -8.211 1 98.19 72 ILE B CA 1
ATOM 2882 C C . ILE B 1 72 ? -7.02 -3.189 -6.77 1 98.19 72 ILE B C 1
ATOM 2884 O O . ILE B 1 72 ? -6.895 -1.988 -6.523 1 98.19 72 ILE B O 1
ATOM 2888 N N . PHE B 1 73 ? -7.336 -4.105 -5.812 1 98.81 73 PHE B N 1
ATOM 2889 C CA . PHE B 1 73 ? -7.133 -3.879 -4.387 1 98.81 73 PHE B CA 1
ATOM 2890 C C . PHE B 1 73 ? -5.664 -4.023 -4.02 1 98.81 73 PHE B C 1
ATOM 2892 O O . PHE B 1 73 ? -5.012 -4.996 -4.41 1 98.81 73 PHE B O 1
ATOM 2899 N N . ILE B 1 74 ? -5.004 -2.996 -3.234 1 98.88 74 ILE B N 1
ATOM 2900 C CA . ILE B 1 74 ? -3.547 -2.947 -3.236 1 98.88 74 ILE B CA 1
ATOM 2901 C C . ILE B 1 74 ? -3.031 -2.826 -1.804 1 98.88 74 ILE B C 1
ATOM 2903 O O . ILE B 1 74 ? -3.572 -2.057 -1.007 1 98.88 74 ILE B O 1
ATOM 2907 N N . HIS B 1 75 ? -2.105 -3.611 -1.456 1 98.88 75 HIS B N 1
ATOM 2908 C CA . HIS B 1 75 ? -1.273 -3.502 -0.263 1 98.88 75 HIS B CA 1
ATOM 2909 C C . HIS B 1 75 ? 0.201 -3.365 -0.629 1 98.88 75 HIS B C 1
ATOM 2911 O O . HIS B 1 75 ? 0.721 -4.148 -1.428 1 98.88 75 HIS B O 1
ATOM 2917 N N . ARG B 1 76 ? 0.882 -2.34 -0.085 1 98.81 76 ARG B N 1
ATOM 2918 C CA . ARG B 1 76 ? 2.291 -2.127 -0.402 1 98.81 76 ARG B CA 1
ATOM 2919 C C . ARG B 1 76 ? 3.109 -1.903 0.865 1 98.81 76 ARG B C 1
ATOM 2921 O O . ARG B 1 76 ? 2.705 -1.142 1.746 1 98.81 76 ARG B O 1
ATOM 2928 N N . ASN B 1 77 ? 4.211 -2.594 0.969 1 98.81 77 ASN B N 1
ATOM 2929 C CA . ASN B 1 77 ? 5.156 -2.459 2.074 1 98.81 77 ASN B CA 1
ATOM 2930 C C . ASN B 1 77 ? 6.598 -2.615 1.601 1 98.81 77 ASN B C 1
ATOM 2932 O O . ASN B 1 77 ? 6.871 -2.574 0.399 1 98.81 77 ASN B O 1
ATOM 2936 N N . ILE B 1 78 ? 7.551 -2.658 2.605 1 98.81 78 ILE B N 1
ATOM 2937 C CA . ILE B 1 78 ? 8.953 -2.775 2.238 1 98.81 78 ILE B CA 1
ATOM 2938 C C . ILE B 1 78 ? 9.227 -4.168 1.678 1 98.81 78 ILE B C 1
ATOM 2940 O O . ILE B 1 78 ? 9.102 -5.168 2.389 1 98.81 78 ILE B O 1
ATOM 2944 N N . ALA B 1 79 ? 9.539 -4.258 0.357 1 98.75 79 ALA B N 1
ATOM 2945 C CA . ALA B 1 79 ? 10 -5.465 -0.321 1 98.75 79 ALA B CA 1
ATOM 2946 C C . ALA B 1 79 ? 8.867 -6.473 -0.488 1 98.75 79 ALA B C 1
ATOM 2948 O O . ALA B 1 79 ? 9.109 -7.68 -0.533 1 98.75 79 ALA B O 1
ATOM 2949 N N . ASN B 1 80 ? 7.633 -6.016 -0.448 1 98.75 80 ASN B N 1
ATOM 2950 C CA . ASN B 1 80 ? 6.469 -6.828 -0.785 1 98.75 80 ASN B CA 1
ATOM 2951 C C . ASN B 1 80 ? 6.398 -8.086 0.07 1 98.75 80 ASN B C 1
ATOM 2953 O O . ASN B 1 80 ? 6.242 -9.195 -0.455 1 98.75 80 ASN B O 1
ATOM 2957 N N . LEU B 1 81 ? 6.449 -7.984 1.344 1 98.81 81 LEU B N 1
ATOM 2958 C CA . LEU B 1 81 ? 6.492 -9.156 2.215 1 98.81 81 LEU B CA 1
ATOM 2959 C C . LEU B 1 81 ? 5.094 -9.531 2.689 1 98.81 81 LEU B C 1
ATOM 2961 O O . LEU B 1 81 ? 4.246 -8.656 2.898 1 98.81 81 LEU B O 1
ATOM 2965 N N . MET B 1 82 ? 4.84 -10.781 2.826 1 98.25 82 MET B N 1
ATOM 2966 C CA . MET B 1 82 ? 3.699 -11.391 3.504 1 98.25 82 MET B CA 1
ATOM 2967 C C . MET B 1 82 ? 4.16 -12.258 4.668 1 98.25 82 MET B C 1
ATOM 2969 O O . MET B 1 82 ? 4.352 -13.469 4.512 1 98.25 82 MET B O 1
ATOM 2973 N N . ILE B 1 83 ? 4.344 -11.617 5.773 1 97.5 83 ILE B N 1
ATOM 2974 C CA . ILE B 1 83 ? 4.812 -12.289 6.977 1 97.5 83 ILE B CA 1
ATOM 2975 C C . ILE B 1 83 ? 3.633 -12.922 7.711 1 97.5 83 ILE B C 1
ATOM 2977 O O . ILE B 1 83 ? 2.645 -12.242 8.008 1 97.5 83 ILE B O 1
ATOM 2981 N N . PRO B 1 84 ? 3.66 -14.172 8.031 1 95.62 84 PRO B N 1
ATOM 2982 C CA . PRO B 1 84 ? 2.51 -14.898 8.57 1 95.62 84 PRO B CA 1
ATOM 2983 C C . PRO B 1 84 ? 1.91 -14.227 9.805 1 95.62 84 PRO B C 1
ATOM 2985 O O . PRO B 1 84 ? 0.692 -14.258 10 1 95.62 84 PRO B O 1
ATOM 2988 N N . THR B 1 85 ? 2.693 -13.555 10.625 1 95.38 85 THR B N 1
ATOM 2989 C CA . THR B 1 85 ? 2.201 -13.008 11.883 1 95.38 85 THR B CA 1
ATOM 2990 C C . THR B 1 85 ? 1.897 -11.516 11.742 1 95.38 85 THR B C 1
ATOM 2992 O O . THR B 1 85 ? 1.565 -10.852 12.727 1 95.38 85 THR B O 1
ATOM 2995 N N . ASP B 1 86 ? 2.076 -10.977 10.594 1 97.81 86 ASP B N 1
ATOM 2996 C CA . ASP B 1 86 ? 1.814 -9.562 10.359 1 97.81 86 ASP B CA 1
ATOM 2997 C C . ASP B 1 86 ? 0.315 -9.289 10.281 1 97.81 86 ASP B C 1
ATOM 2999 O O . ASP B 1 86 ? -0.331 -9.625 9.281 1 97.81 86 ASP B O 1
ATOM 3003 N N . LEU B 1 87 ? -0.239 -8.602 11.25 1 97.94 87 LEU B N 1
ATOM 3004 C CA . LEU B 1 87 ? -1.665 -8.297 11.312 1 97.94 87 LEU B CA 1
ATOM 3005 C C . LEU B 1 87 ? -2.074 -7.387 10.156 1 97.94 87 LEU B C 1
ATOM 3007 O O . LEU B 1 87 ? -3.139 -7.574 9.562 1 97.94 87 LEU B O 1
ATOM 3011 N N . ASN B 1 88 ? -1.271 -6.453 9.828 1 98.62 88 ASN B N 1
ATOM 3012 C CA . ASN B 1 88 ? -1.523 -5.469 8.781 1 98.62 88 ASN B CA 1
ATOM 3013 C C . ASN B 1 88 ? -1.845 -6.137 7.449 1 98.62 88 ASN B C 1
ATOM 3015 O O . ASN B 1 88 ? -2.967 -6.035 6.949 1 98.62 88 ASN B O 1
ATOM 3019 N N . SER B 1 89 ? -0.993 -6.949 6.898 1 98.69 89 SER B N 1
ATOM 3020 C CA . SER B 1 89 ? -1.184 -7.602 5.605 1 98.69 89 SER B CA 1
ATOM 3021 C C . SER B 1 89 ? -2.273 -8.664 5.68 1 98.69 89 SER B C 1
ATOM 3023 O O . SER B 1 89 ? -3.004 -8.883 4.711 1 98.69 89 SER B O 1
ATOM 3025 N N . ASN B 1 90 ? -2.402 -9.344 6.852 1 98.5 90 ASN B N 1
ATOM 3026 C CA . ASN B 1 90 ? -3.416 -10.383 6.98 1 98.5 90 ASN B CA 1
ATOM 3027 C C . ASN B 1 90 ? -4.824 -9.797 6.957 1 98.5 90 ASN B C 1
ATOM 3029 O O . ASN B 1 90 ? -5.754 -10.43 6.449 1 98.5 90 ASN B O 1
ATOM 3033 N N . CYS B 1 91 ? -4.98 -8.641 7.516 1 98.69 91 CYS B N 1
ATOM 3034 C CA . CYS B 1 91 ? -6.285 -7.984 7.461 1 98.69 91 CYS B CA 1
ATOM 3035 C C . CYS B 1 91 ? -6.641 -7.59 6.031 1 98.69 91 CYS B C 1
ATOM 3037 O O . CYS B 1 91 ? -7.809 -7.633 5.645 1 98.69 91 CYS B O 1
ATOM 3039 N N . VAL B 1 92 ? -5.625 -7.211 5.273 1 98.81 92 VAL B N 1
ATOM 3040 C CA . VAL B 1 92 ? -5.844 -6.898 3.865 1 98.81 92 VAL B CA 1
ATOM 3041 C C . VAL B 1 92 ? -6.297 -8.148 3.121 1 98.81 92 VAL B C 1
ATOM 3043 O O . VAL B 1 92 ? -7.27 -8.117 2.367 1 98.81 92 VAL B O 1
ATOM 3046 N N . ILE B 1 93 ? -5.633 -9.281 3.373 1 98.56 93 ILE B N 1
ATOM 3047 C CA . ILE B 1 93 ? -6.008 -10.547 2.748 1 98.56 93 ILE B CA 1
ATOM 3048 C C . ILE B 1 93 ? -7.434 -10.922 3.154 1 98.56 93 ILE B C 1
ATOM 3050 O O . ILE B 1 93 ? -8.25 -11.297 2.309 1 98.56 93 ILE B O 1
ATOM 3054 N N . GLN B 1 94 ? -7.777 -10.82 4.395 1 98.31 94 GLN B N 1
ATOM 3055 C CA . GLN B 1 94 ? -9.102 -11.195 4.883 1 98.31 94 GLN B CA 1
ATOM 3056 C C . GLN B 1 94 ? -10.188 -10.375 4.195 1 98.31 94 GLN B C 1
ATOM 3058 O O . GLN B 1 94 ? -11.188 -10.93 3.727 1 98.31 94 GLN B O 1
ATOM 3063 N N . TYR B 1 95 ? -9.945 -9.07 4.191 1 98.5 95 TYR B N 1
ATOM 3064 C CA . TYR B 1 95 ? -10.945 -8.219 3.553 1 98.5 95 TYR B CA 1
ATOM 3065 C C . TYR B 1 95 ? -11.102 -8.57 2.078 1 98.5 95 TYR B C 1
ATOM 3067 O O . TYR B 1 95 ? -12.227 -8.664 1.572 1 98.5 95 TYR B O 1
ATOM 3075 N N . ALA B 1 96 ? -10.008 -8.734 1.391 1 98.38 96 ALA B N 1
ATOM 3076 C CA . ALA B 1 96 ? -10.008 -9.016 -0.042 1 98.38 96 ALA B CA 1
ATOM 3077 C C . ALA B 1 96 ? -10.742 -10.312 -0.345 1 98.38 96 ALA B C 1
ATOM 3079 O O . ALA B 1 96 ? -11.594 -10.359 -1.236 1 98.38 96 ALA B O 1
ATOM 3080 N N . VAL B 1 97 ? -10.484 -11.352 0.429 1 96.94 97 VAL B N 1
ATOM 3081 C CA . VAL B 1 97 ? -10.984 -12.695 0.13 1 96.94 97 VAL B CA 1
ATOM 3082 C C . VAL B 1 97 ? -12.398 -12.859 0.67 1 96.94 97 VAL B C 1
ATOM 3084 O O . VAL B 1 97 ? -13.297 -13.305 -0.047 1 96.94 97 VAL B O 1
ATOM 3087 N N . GLU B 1 98 ? -12.641 -12.367 1.848 1 95.94 98 GLU B N 1
ATOM 3088 C CA . GLU B 1 98 ? -13.898 -12.688 2.516 1 95.94 98 GLU B CA 1
ATOM 3089 C C . GLU B 1 98 ? -14.953 -11.625 2.248 1 95.94 98 GLU B C 1
ATOM 3091 O O . GLU B 1 98 ? -16.156 -11.906 2.287 1 95.94 98 GLU B O 1
ATOM 3096 N N . HIS B 1 99 ? -14.547 -10.445 1.968 1 95.12 99 HIS B N 1
ATOM 3097 C CA . HIS B 1 99 ? -15.531 -9.375 1.841 1 95.12 99 HIS B CA 1
ATOM 3098 C C . HIS B 1 99 ? -15.641 -8.898 0.397 1 95.12 99 HIS B C 1
ATOM 3100 O O . HIS B 1 99 ? -16.734 -8.57 -0.073 1 95.12 99 HIS B O 1
ATOM 3106 N N . LEU B 1 100 ? -14.508 -8.859 -0.301 1 96.88 100 LEU B N 1
ATOM 3107 C CA . LEU B 1 100 ? -14.547 -8.398 -1.687 1 96.88 100 LEU B CA 1
ATOM 3108 C C . LEU B 1 100 ? -14.633 -9.586 -2.645 1 96.88 100 LEU B C 1
ATOM 3110 O O . LEU B 1 100 ? -14.852 -9.406 -3.846 1 96.88 100 LEU B O 1
ATOM 3114 N N . ASN B 1 101 ? -14.406 -10.828 -2.18 1 95.94 101 ASN B N 1
ATOM 3115 C CA . ASN B 1 101 ? -14.516 -12.055 -2.957 1 95.94 101 ASN B CA 1
ATOM 3116 C C . ASN B 1 101 ? -13.523 -12.07 -4.117 1 95.94 101 ASN B C 1
ATOM 3118 O O . ASN B 1 101 ? -13.891 -12.414 -5.246 1 95.94 101 ASN B O 1
ATOM 3122 N N . ILE B 1 102 ? -12.367 -11.625 -3.795 1 95.81 102 ILE B N 1
ATOM 3123 C CA . ILE B 1 102 ? -11.297 -11.656 -4.793 1 95.81 102 ILE B CA 1
ATOM 3124 C C . ILE B 1 102 ? -10.766 -13.078 -4.934 1 95.81 102 ILE B C 1
ATOM 3126 O O . ILE B 1 102 ? -10.531 -13.758 -3.936 1 95.81 102 ILE B O 1
ATOM 3130 N N . HIS B 1 103 ? -10.5 -13.453 -6.203 1 92 103 HIS B N 1
ATOM 3131 C CA . HIS B 1 103 ? -10.078 -14.828 -6.445 1 92 103 HIS B CA 1
ATOM 3132 C C . HIS B 1 103 ? -8.672 -14.867 -7.039 1 92 103 HIS B C 1
ATOM 3134 O O . HIS B 1 103 ? -8.156 -15.945 -7.348 1 92 103 HIS B O 1
ATOM 3140 N N . SER B 1 104 ? -8.07 -13.719 -7.23 1 93.94 104 SER B N 1
ATOM 3141 C CA . SER B 1 104 ? -6.723 -13.648 -7.781 1 93.94 104 SER B CA 1
ATOM 3142 C C . SER B 1 104 ? -5.84 -12.703 -6.977 1 93.94 104 SER B C 1
ATOM 3144 O O . SER B 1 104 ? -6.137 -11.516 -6.867 1 93.94 104 SER B O 1
ATOM 3146 N N . ILE B 1 105 ? -4.785 -13.289 -6.438 1 96.88 105 ILE B N 1
ATOM 3147 C CA . ILE B 1 105 ? -3.822 -12.5 -5.676 1 96.88 105 ILE B CA 1
ATOM 3148 C C . ILE B 1 105 ? -2.482 -12.477 -6.41 1 96.88 105 ILE B C 1
ATOM 3150 O O . ILE B 1 105 ? -2.029 -13.5 -6.922 1 96.88 105 ILE B O 1
ATOM 3154 N N . ILE B 1 106 ? -1.924 -11.273 -6.492 1 97.31 106 ILE B N 1
ATOM 3155 C CA . ILE B 1 106 ? -0.631 -11.094 -7.145 1 97.31 106 ILE B CA 1
ATOM 3156 C C . ILE B 1 106 ? 0.396 -10.602 -6.125 1 97.31 106 ILE B C 1
ATOM 3158 O O . ILE B 1 106 ? 0.152 -9.625 -5.414 1 97.31 106 ILE B O 1
ATOM 3162 N N . VAL B 1 107 ? 1.494 -11.312 -5.988 1 98.44 107 VAL B N 1
ATOM 3163 C CA . VAL B 1 107 ? 2.67 -10.789 -5.305 1 98.44 107 VAL B CA 1
ATOM 3164 C C . VAL B 1 107 ? 3.65 -10.219 -6.328 1 98.44 107 VAL B C 1
ATOM 3166 O O . VAL B 1 107 ? 4.117 -10.938 -7.215 1 98.44 107 VAL B O 1
ATOM 3169 N N . MET B 1 108 ? 3.926 -8.922 -6.211 1 98.69 108 MET B N 1
ATOM 3170 C CA . MET B 1 108 ? 4.797 -8.297 -7.203 1 98.69 108 MET B CA 1
ATOM 3171 C C . MET B 1 108 ? 6.047 -7.723 -6.543 1 98.69 108 MET B C 1
ATOM 3173 O O . MET B 1 108 ? 5.965 -6.754 -5.785 1 98.69 108 MET B O 1
ATOM 3177 N N . GLY B 1 109 ? 7.188 -8.375 -6.805 1 98.75 109 GL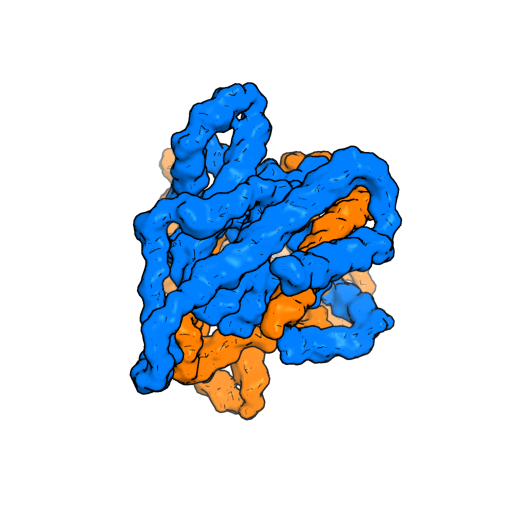Y B N 1
ATOM 3178 C CA . GLY B 1 109 ? 8.477 -7.785 -6.492 1 98.75 109 GLY B CA 1
ATOM 3179 C C . GLY B 1 109 ? 9.023 -6.918 -7.613 1 98.75 109 GLY B C 1
ATOM 3180 O O . GLY B 1 109 ? 8.328 -6.664 -8.602 1 98.75 109 GLY B O 1
ATOM 3181 N N . HIS B 1 110 ? 10.203 -6.449 -7.445 1 98.69 110 HIS B N 1
ATOM 3182 C CA . HIS B 1 110 ? 10.797 -5.629 -8.5 1 98.69 110 HIS B CA 1
ATOM 3183 C C . HIS B 1 110 ? 12.312 -5.645 -8.422 1 98.69 110 HIS B C 1
ATOM 3185 O O . HIS B 1 110 ? 12.891 -5.934 -7.371 1 98.69 110 HIS B O 1
ATOM 3191 N N . THR B 1 111 ? 12.938 -5.395 -9.531 1 97.94 111 THR B N 1
ATOM 3192 C CA . THR B 1 111 ? 14.383 -5.219 -9.562 1 97.94 111 THR B CA 1
ATOM 3193 C C . THR B 1 111 ? 14.781 -3.877 -8.961 1 97.94 111 THR B C 1
ATOM 3195 O O . THR B 1 111 ? 13.93 -3.012 -8.734 1 97.94 111 THR B O 1
ATOM 3198 N N . CYS B 1 112 ? 16.062 -3.74 -8.578 1 97.06 112 CYS B N 1
ATOM 3199 C CA . CYS B 1 112 ? 16.578 -2.514 -7.98 1 97.06 112 CYS B CA 1
ATOM 3200 C C . CYS B 1 112 ? 15.891 -2.213 -6.66 1 97.06 112 CYS B C 1
ATOM 3202 O O . CYS B 1 112 ? 15.648 -1.05 -6.332 1 97.06 112 CYS B O 1
ATOM 3204 N N . CYS B 1 113 ? 15.531 -3.217 -5.965 1 97.88 113 CYS B N 1
ATOM 3205 C CA . CYS B 1 113 ? 14.844 -3.043 -4.691 1 97.88 113 CYS B CA 1
ATOM 3206 C C . CYS B 1 113 ? 15.828 -2.762 -3.568 1 97.88 113 CYS B C 1
ATOM 3208 O O . CYS B 1 113 ? 16.672 -3.607 -3.246 1 97.88 113 CYS B O 1
ATOM 3210 N N . GLY B 1 114 ? 15.719 -1.652 -2.938 1 96.5 114 GLY B N 1
ATOM 3211 C CA . GLY B 1 114 ? 16.609 -1.297 -1.837 1 96.5 114 GLY B CA 1
ATOM 3212 C C . GLY B 1 114 ? 16.516 -2.256 -0.665 1 96.5 114 GLY B C 1
ATOM 3213 O O . GLY B 1 114 ? 17.516 -2.547 -0.014 1 96.5 114 GLY B O 1
ATOM 3214 N N . GLY B 1 115 ? 15.32 -2.725 -0.329 1 97.38 115 GLY B N 1
ATOM 3215 C CA . GLY B 1 115 ? 15.148 -3.686 0.749 1 97.38 115 GLY B CA 1
ATOM 3216 C C . GLY B 1 115 ? 15.891 -4.988 0.512 1 97.38 115 GLY B C 1
ATOM 3217 O O . GLY B 1 115 ? 16.531 -5.516 1.423 1 97.38 115 GLY B O 1
ATOM 3218 N N . ILE B 1 116 ? 15.82 -5.496 -0.689 1 98.25 116 ILE B N 1
ATOM 3219 C CA . ILE B 1 116 ? 16.516 -6.727 -1.056 1 98.25 116 ILE B CA 1
ATOM 3220 C C . ILE B 1 116 ? 18.031 -6.516 -0.955 1 98.25 116 ILE B C 1
ATOM 3222 O O . ILE B 1 116 ? 18.734 -7.352 -0.394 1 98.25 116 ILE B O 1
ATOM 3226 N N . LYS B 1 117 ? 18.5 -5.395 -1.481 1 96.44 117 LYS B N 1
ATOM 3227 C CA . LYS B 1 117 ? 19.922 -5.078 -1.432 1 96.44 117 LYS B CA 1
ATOM 3228 C C . LYS B 1 117 ? 20.422 -4.996 0.01 1 96.44 117 LYS B C 1
ATOM 3230 O O . LYS B 1 117 ? 21.469 -5.555 0.343 1 96.44 117 LYS B O 1
ATOM 3235 N N . ALA B 1 118 ? 19.672 -4.344 0.792 1 96.38 118 ALA B N 1
ATOM 3236 C CA . ALA B 1 118 ? 20.047 -4.191 2.193 1 96.38 118 ALA B CA 1
ATOM 3237 C C . ALA B 1 118 ? 20.109 -5.547 2.895 1 96.38 118 ALA B C 1
ATOM 3239 O O . ALA B 1 118 ? 21 -5.781 3.721 1 96.38 118 ALA B O 1
ATOM 3240 N N . ALA B 1 119 ? 19.203 -6.398 2.588 1 96.5 119 ALA B N 1
ATOM 3241 C CA . ALA B 1 119 ? 19.125 -7.711 3.227 1 96.5 119 ALA B CA 1
ATOM 3242 C C . ALA B 1 119 ? 20.344 -8.555 2.867 1 96.5 119 ALA B C 1
ATOM 3244 O O . ALA B 1 119 ? 20.688 -9.492 3.592 1 96.5 119 ALA B O 1
ATOM 3245 N N . MET B 1 120 ? 21 -8.25 1.77 1 94.94 120 MET B N 1
ATOM 3246 C CA . MET B 1 120 ? 22.125 -9.047 1.297 1 94.94 120 MET B CA 1
ATOM 3247 C C . MET B 1 120 ? 23.422 -8.602 1.971 1 94.94 120 MET B C 1
ATOM 3249 O O . MET B 1 120 ? 24.438 -9.297 1.887 1 94.94 120 MET B O 1
ATOM 3253 N N . THR B 1 121 ? 23.328 -7.531 2.635 1 91.88 121 THR B N 1
ATOM 3254 C CA . THR B 1 121 ? 24.531 -7.004 3.266 1 91.88 121 THR B CA 1
ATOM 3255 C C . THR B 1 121 ? 24.562 -7.348 4.75 1 91.88 121 THR B C 1
ATOM 3257 O O . THR B 1 121 ? 23.547 -7.754 5.32 1 91.88 121 THR B O 1
ATOM 3260 N N . GLN B 1 122 ? 25.719 -7.191 5.332 1 91.06 122 GLN B N 1
ATOM 3261 C CA . GLN B 1 122 ? 25.891 -7.414 6.766 1 91.06 122 GLN B CA 1
ATOM 3262 C C . GLN B 1 122 ? 25.828 -6.098 7.539 1 91.06 122 GLN B C 1
ATOM 3264 O O . GLN B 1 122 ? 25.891 -6.09 8.766 1 91.06 122 GLN B O 1
ATOM 3269 N N . GLN B 1 123 ? 25.625 -5.074 6.828 1 91.88 123 GLN B N 1
ATOM 3270 C CA . GLN B 1 123 ? 25.531 -3.771 7.48 1 91.88 123 GLN B CA 1
ATOM 3271 C C . GLN B 1 123 ? 24.141 -3.545 8.055 1 91.88 123 GLN B C 1
ATOM 3273 O O . GLN B 1 123 ? 23.141 -3.717 7.359 1 91.88 123 GLN B O 1
ATOM 3278 N N . SER B 1 124 ? 24.156 -3.213 9.289 1 93.06 124 SER B N 1
ATOM 3279 C CA . SER B 1 124 ? 22.875 -2.895 9.922 1 93.06 124 SER B CA 1
ATOM 3280 C C . SER B 1 124 ? 22.297 -1.604 9.359 1 93.06 124 SER B C 1
ATOM 3282 O O . SER B 1 124 ? 22.984 -0.591 9.258 1 93.06 124 SER B O 1
ATOM 3284 N N . VAL B 1 125 ? 21.031 -1.653 9 1 90.56 125 VAL B N 1
ATOM 3285 C CA . VAL B 1 125 ? 20.328 -0.443 8.586 1 90.56 125 VAL B CA 1
ATOM 3286 C C . VAL B 1 125 ? 19.703 0.245 9.797 1 90.56 125 VAL B C 1
ATOM 3288 O O . VAL B 1 125 ? 19.25 1.387 9.711 1 90.56 125 VAL B O 1
ATOM 3291 N N . GLY B 1 126 ? 19.703 -0.46 10.922 1 90 126 GLY B N 1
ATOM 3292 C CA . GLY B 1 126 ? 19.234 0.096 12.188 1 90 126 GLY B CA 1
ATOM 3293 C C . GLY B 1 126 ? 17.734 -0.013 12.375 1 90 126 GLY B C 1
ATOM 3294 O O . GLY B 1 126 ? 17 -0.25 11.414 1 90 126 GLY B O 1
ATOM 3295 N N . GLY B 1 127 ? 17.297 0.006 13.625 1 91.31 127 GLY B N 1
ATOM 3296 C CA . GLY B 1 127 ? 15.891 0.154 13.969 1 91.31 127 GLY B CA 1
ATOM 3297 C C . GLY B 1 127 ? 15.055 -1.067 13.617 1 91.31 127 GLY B C 1
ATOM 3298 O O . GLY B 1 127 ? 15.523 -2.201 13.75 1 91.31 127 GLY B O 1
ATOM 3299 N N . LEU B 1 128 ? 13.844 -0.861 13.219 1 94.62 128 LEU B N 1
ATOM 3300 C CA . LEU B 1 128 ? 12.836 -1.893 12.992 1 94.62 128 LEU B CA 1
ATOM 3301 C C . LEU B 1 128 ? 13.086 -2.611 11.672 1 94.62 128 LEU B C 1
ATOM 3303 O O . LEU B 1 128 ? 12.711 -3.773 11.516 1 94.62 128 LEU B O 1
ATOM 3307 N N . LEU B 1 129 ? 13.805 -1.981 10.805 1 95.75 129 LEU B N 1
ATOM 3308 C CA . LEU B 1 129 ? 14.055 -2.545 9.484 1 95.75 129 LEU B CA 1
ATOM 3309 C C . LEU B 1 129 ? 14.945 -3.779 9.578 1 95.75 129 LEU B C 1
ATOM 3311 O O . LEU B 1 129 ? 14.812 -4.707 8.773 1 95.75 129 LEU B O 1
ATOM 3315 N N . ASP B 1 130 ? 15.859 -3.768 10.57 1 95.25 130 ASP B N 1
ATOM 3316 C CA . ASP B 1 130 ? 16.703 -4.949 10.75 1 95.25 130 ASP B CA 1
ATOM 3317 C C . ASP B 1 130 ? 15.852 -6.188 11.016 1 95.25 130 ASP B C 1
ATOM 3319 O O . ASP B 1 130 ? 16.156 -7.273 10.523 1 95.25 130 ASP B O 1
ATOM 3323 N N . LEU B 1 131 ? 14.836 -5.992 11.828 1 95 131 LEU B N 1
ATOM 3324 C CA . LEU B 1 131 ? 13.938 -7.098 12.133 1 95 131 LEU B CA 1
ATOM 3325 C C . LEU B 1 131 ? 13.133 -7.496 10.906 1 95 131 LEU B C 1
ATOM 3327 O O . LEU B 1 131 ? 12.984 -8.688 10.609 1 95 131 LEU B O 1
ATOM 3331 N N . TRP B 1 132 ? 12.594 -6.547 10.18 1 97.56 132 TRP B N 1
ATOM 3332 C CA . TRP B 1 132 ? 11.758 -6.742 9 1 97.56 132 TRP B CA 1
ATOM 3333 C C . TRP B 1 132 ? 12.523 -7.484 7.91 1 97.56 132 TRP B C 1
ATOM 3335 O O . TRP B 1 132 ? 12.008 -8.438 7.32 1 97.56 132 TRP B O 1
ATOM 3345 N N . LEU B 1 133 ? 13.773 -7.121 7.711 1 97.06 133 LEU B N 1
ATOM 3346 C CA . LEU B 1 133 ? 14.586 -7.633 6.613 1 97.06 133 LEU B CA 1
ATOM 3347 C C . LEU B 1 133 ? 15.078 -9.047 6.918 1 97.06 133 LEU B C 1
ATOM 3349 O O . LEU B 1 133 ? 15.539 -9.75 6.016 1 97.06 133 LEU B O 1
ATOM 3353 N N . ASN B 1 134 ? 14.984 -9.469 8.172 1 96.5 134 ASN B N 1
ATOM 3354 C CA . ASN B 1 134 ? 15.328 -10.844 8.508 1 96.5 134 ASN B CA 1
ATOM 3355 C C . ASN B 1 134 ? 14.523 -11.852 7.695 1 96.5 134 ASN B C 1
ATOM 3357 O O . ASN B 1 134 ? 15.008 -12.938 7.379 1 96.5 134 ASN B O 1
ATOM 3361 N N . GLN B 1 135 ? 13.336 -11.438 7.348 1 96.81 135 GLN B N 1
ATOM 3362 C CA . GLN B 1 135 ? 12.469 -12.312 6.562 1 96.81 135 GLN B CA 1
ATOM 3363 C C . GLN B 1 135 ? 13.07 -12.594 5.191 1 96.81 135 GLN B C 1
ATOM 3365 O O . GLN B 1 135 ? 12.898 -13.688 4.648 1 96.81 135 GLN B O 1
ATOM 3370 N N . ILE B 1 136 ? 13.727 -11.656 4.621 1 98.06 136 ILE B N 1
ATOM 3371 C CA . ILE B 1 136 ? 14.391 -11.812 3.328 1 98.06 136 ILE B CA 1
ATOM 3372 C C . ILE B 1 136 ? 15.68 -12.602 3.504 1 98.06 136 ILE B C 1
ATO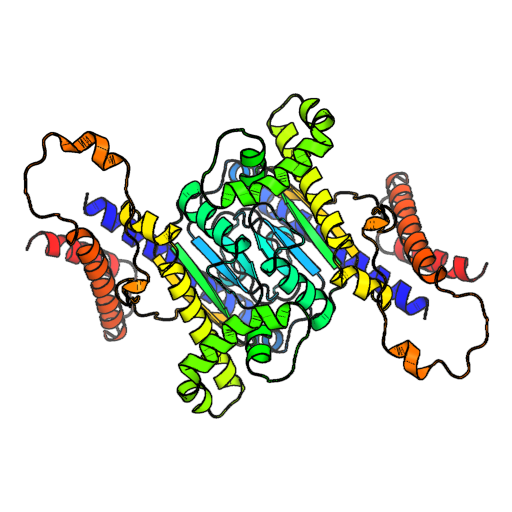M 3374 O O . ILE B 1 136 ? 16.031 -13.422 2.65 1 98.06 136 ILE B O 1
ATOM 3378 N N . LYS B 1 137 ? 16.375 -12.383 4.598 1 97.38 137 LYS B N 1
ATOM 3379 C CA . LYS B 1 137 ? 17.609 -13.109 4.895 1 97.38 137 LYS B CA 1
ATOM 3380 C C . LYS B 1 137 ? 17.344 -14.609 5.035 1 97.38 137 LYS B C 1
ATOM 3382 O O . LYS B 1 137 ? 18.172 -15.43 4.66 1 97.38 137 LYS B O 1
ATOM 3387 N N . ILE B 1 138 ? 16.25 -14.969 5.613 1 97.31 138 ILE B N 1
ATOM 3388 C CA . ILE B 1 138 ? 15.867 -16.375 5.723 1 97.31 138 ILE B CA 1
ATOM 3389 C C . ILE B 1 138 ? 15.758 -16.984 4.332 1 97.31 138 ILE B C 1
ATOM 3391 O O . ILE B 1 138 ? 16.203 -18.109 4.105 1 97.31 138 ILE B O 1
ATOM 3395 N N . VAL B 1 139 ? 15.172 -16.25 3.363 1 96.44 139 VAL B N 1
ATOM 3396 C CA . VAL B 1 139 ? 15.086 -16.719 1.983 1 96.44 139 VAL B CA 1
ATOM 3397 C C . VAL B 1 139 ? 16.484 -16.875 1.396 1 96.44 139 VAL B C 1
ATOM 3399 O O . VAL B 1 139 ? 16.797 -17.875 0.738 1 96.44 139 VAL B O 1
ATOM 3402 N N . TYR B 1 140 ? 17.297 -15.867 1.638 1 96.56 140 TYR B N 1
ATOM 3403 C CA . TYR B 1 140 ? 18.688 -15.922 1.191 1 96.56 140 TYR B CA 1
ATOM 3404 C C . TYR B 1 140 ? 19.391 -17.172 1.725 1 96.56 140 TYR B C 1
ATOM 3406 O O . TYR B 1 140 ? 20.047 -17.891 0.973 1 96.56 140 TYR B O 1
ATOM 3414 N N . GLU B 1 141 ? 19.266 -17.375 3.006 1 96.44 141 GLU B N 1
ATOM 3415 C CA . GLU B 1 141 ? 19.906 -18.516 3.658 1 96.44 141 GLU B CA 1
ATOM 3416 C C . GLU B 1 141 ? 19.469 -19.828 3.021 1 96.44 141 GLU B C 1
ATOM 3418 O O . GLU B 1 141 ? 20.312 -20.719 2.781 1 96.44 141 GLU B O 1
ATOM 3423 N N . LYS B 1 142 ? 18.234 -19.953 2.721 1 94.81 142 LYS B N 1
ATOM 3424 C CA . LYS B 1 142 ? 17.656 -21.172 2.145 1 94.81 142 LYS B CA 1
ATOM 3425 C C . LYS B 1 142 ? 18.234 -21.438 0.755 1 94.81 142 LYS B C 1
ATOM 3427 O O . LYS B 1 142 ? 18.375 -22.594 0.356 1 94.81 142 LYS B O 1
ATOM 3432 N N . HIS B 1 143 ? 18.531 -20.375 0.032 1 95.88 143 HIS B N 1
ATOM 3433 C CA . HIS B 1 143 ? 18.953 -20.531 -1.354 1 95.88 143 HIS B CA 1
ATOM 3434 C C . HIS B 1 143 ? 20.375 -20 -1.567 1 95.88 143 HIS B C 1
ATOM 3436 O O . HIS B 1 143 ? 20.703 -19.5 -2.65 1 95.88 143 HIS B O 1
ATOM 3442 N N . GLN B 1 144 ? 21.109 -19.969 -0.587 1 95.25 144 GLN B N 1
ATOM 3443 C CA . GLN B 1 144 ? 22.422 -19.328 -0.563 1 95.25 144 GLN B CA 1
ATOM 3444 C C . GLN B 1 144 ? 23.312 -19.844 -1.689 1 95.25 144 GLN B C 1
ATOM 3446 O O . GLN B 1 144 ? 23.969 -19.062 -2.375 1 95.25 144 GLN B O 1
ATOM 3451 N N . ASP B 1 145 ? 23.344 -21.141 -1.931 1 94.94 145 ASP B N 1
ATOM 3452 C CA . ASP B 1 145 ? 24.203 -21.75 -2.943 1 94.94 145 ASP B CA 1
ATOM 3453 C C . ASP B 1 145 ? 23.875 -21.219 -4.336 1 94.94 145 ASP B C 1
ATOM 3455 O O . ASP B 1 145 ? 24.766 -20.875 -5.109 1 94.94 145 ASP B O 1
ATOM 3459 N N . LEU B 1 146 ? 22.562 -21.203 -4.57 1 94.56 146 LEU B N 1
ATOM 3460 C CA . LEU B 1 146 ? 22.125 -20.703 -5.871 1 94.56 146 LEU B CA 1
ATOM 3461 C C . LEU B 1 146 ? 22.5 -19.25 -6.055 1 94.56 146 LEU B C 1
ATOM 3463 O O . LEU B 1 146 ? 23.062 -18.859 -7.086 1 94.56 146 LEU B O 1
ATOM 3467 N N . ILE B 1 147 ? 22.25 -18.391 -5.078 1 95.56 147 ILE B N 1
ATOM 3468 C CA . ILE B 1 147 ? 22.484 -16.953 -5.156 1 95.56 147 ILE B CA 1
ATOM 3469 C C . ILE B 1 147 ? 23.984 -16.688 -5.289 1 95.56 147 ILE B C 1
ATOM 3471 O O . ILE B 1 147 ? 24.406 -15.898 -6.141 1 95.56 147 ILE B O 1
ATOM 3475 N N . GLU B 1 148 ? 24.766 -17.453 -4.555 1 94.88 148 GLU B N 1
ATOM 3476 C CA . GLU B 1 148 ? 26.203 -17.219 -4.52 1 94.88 148 GLU B CA 1
ATOM 3477 C C . GLU B 1 148 ? 26.875 -17.781 -5.773 1 94.88 148 GLU B C 1
ATOM 3479 O O . GLU B 1 148 ? 28.031 -17.438 -6.062 1 94.88 148 GLU B O 1
ATOM 3484 N N . SER B 1 149 ? 26.234 -18.609 -6.465 1 95.69 149 SER B N 1
ATOM 3485 C CA . SER B 1 149 ? 26.781 -19.141 -7.703 1 95.69 149 SER B CA 1
ATOM 3486 C C . SER B 1 149 ? 26.781 -18.094 -8.812 1 95.69 149 SER B C 1
ATOM 3488 O O . SER B 1 149 ? 27.484 -18.25 -9.82 1 95.69 149 SER B O 1
ATOM 3490 N N . LEU B 1 150 ? 25.969 -17.047 -8.625 1 95.44 150 LEU B N 1
ATOM 3491 C CA . LEU B 1 150 ? 25.891 -15.984 -9.617 1 95.44 150 LEU B CA 1
ATOM 3492 C C . LEU B 1 150 ? 27.078 -15.031 -9.477 1 95.44 150 LEU B C 1
ATOM 3494 O O . LEU B 1 150 ? 27.562 -14.797 -8.367 1 95.44 150 LEU B O 1
ATOM 3498 N N . GLU B 1 151 ? 27.531 -14.43 -10.547 1 93.31 151 GLU B N 1
ATOM 3499 C CA . GLU B 1 151 ? 28.766 -13.648 -10.547 1 93.31 151 GLU B CA 1
ATOM 3500 C C . GLU B 1 151 ? 28.484 -12.188 -10.227 1 93.31 151 GLU B C 1
ATOM 3502 O O . GLU B 1 151 ? 29.172 -11.594 -9.375 1 93.31 151 GLU B O 1
ATOM 3507 N N . SER B 1 152 ? 27.5 -11.602 -10.875 1 95.25 152 SER B N 1
ATOM 3508 C CA . SER B 1 152 ? 27.266 -10.172 -10.719 1 95.25 152 SER B CA 1
ATOM 3509 C C . SER B 1 152 ? 26.359 -9.898 -9.523 1 95.25 152 SER B C 1
ATOM 3511 O O . SER B 1 152 ? 25.406 -10.648 -9.266 1 95.25 152 SER B O 1
ATOM 3513 N N . GLU B 1 153 ? 26.656 -8.844 -8.797 1 93.88 153 GLU B N 1
ATOM 3514 C CA . GLU B 1 153 ? 25.828 -8.438 -7.66 1 93.88 153 GLU B CA 1
ATOM 3515 C C . GLU B 1 153 ? 24.406 -8.141 -8.086 1 93.88 153 GLU B C 1
ATOM 3517 O O . GLU B 1 153 ? 23.453 -8.469 -7.367 1 93.88 153 GLU B O 1
ATOM 3522 N N . ASP B 1 154 ? 24.266 -7.562 -9.203 1 93.75 154 ASP B N 1
ATOM 3523 C CA . ASP B 1 154 ? 22.922 -7.258 -9.711 1 93.75 154 ASP B CA 1
ATOM 3524 C C . ASP B 1 154 ? 22.141 -8.531 -9.969 1 93.75 154 ASP B C 1
ATOM 3526 O O . ASP B 1 154 ? 20.938 -8.586 -9.703 1 93.75 154 ASP B O 1
ATOM 3530 N N . ASP B 1 155 ? 22.812 -9.523 -10.508 1 95.69 155 ASP B N 1
ATOM 3531 C CA . ASP B 1 155 ? 22.156 -10.797 -10.75 1 95.69 155 ASP B CA 1
ATOM 3532 C C . ASP B 1 155 ? 21.75 -11.461 -9.43 1 95.69 155 ASP B C 1
ATOM 3534 O O . ASP B 1 155 ? 20.688 -12.094 -9.352 1 95.69 155 ASP B O 1
ATOM 3538 N N . LYS B 1 156 ? 22.625 -11.344 -8.469 1 96.69 156 LYS B N 1
ATOM 3539 C CA . LYS B 1 156 ? 22.312 -11.891 -7.148 1 96.69 156 LYS B CA 1
ATOM 3540 C C . LYS B 1 156 ? 21.078 -11.219 -6.555 1 96.69 156 LYS B C 1
ATOM 3542 O O . LYS B 1 156 ? 20.172 -11.891 -6.055 1 96.69 156 LYS B O 1
ATOM 3547 N N . VAL B 1 157 ? 21.016 -9.914 -6.645 1 96.81 157 VAL B N 1
ATOM 3548 C CA . VAL B 1 157 ? 19.891 -9.141 -6.117 1 96.81 157 VAL B CA 1
ATOM 3549 C C . VAL B 1 157 ? 18.609 -9.508 -6.855 1 96.81 157 VAL B C 1
ATOM 3551 O O . VAL B 1 157 ? 17.562 -9.727 -6.234 1 96.81 157 VAL B O 1
ATOM 3554 N N . ASN B 1 158 ? 18.703 -9.594 -8.148 1 96.44 158 ASN B N 1
ATOM 3555 C CA . ASN B 1 158 ? 17.531 -9.945 -8.953 1 96.44 158 ASN B CA 1
ATOM 3556 C C . ASN B 1 158 ? 17.047 -11.359 -8.641 1 96.44 158 ASN B C 1
ATOM 3558 O O . ASN B 1 158 ? 15.844 -11.602 -8.578 1 96.44 158 ASN B O 1
ATOM 3562 N N . CYS B 1 159 ? 17.984 -12.25 -8.508 1 97.06 159 CYS B N 1
ATOM 3563 C CA . CYS B 1 159 ? 17.625 -13.617 -8.141 1 97.06 159 CYS B CA 1
ATOM 3564 C C . CYS B 1 159 ? 16.906 -13.656 -6.801 1 97.06 159 CYS B C 1
ATOM 3566 O O . CYS B 1 159 ? 15.859 -14.281 -6.676 1 97.06 159 CYS B O 1
ATOM 3568 N N . LEU B 1 160 ? 17.469 -12.977 -5.824 1 98.12 160 LEU B N 1
ATOM 3569 C CA . LEU B 1 160 ? 16.844 -12.953 -4.504 1 98.12 160 LEU B CA 1
ATOM 3570 C C . LEU B 1 160 ? 15.477 -12.281 -4.551 1 98.12 160 LEU B C 1
ATOM 3572 O O . LEU B 1 160 ? 14.562 -12.672 -3.83 1 98.12 160 LEU B O 1
ATOM 3576 N N . SER B 1 161 ? 15.305 -11.242 -5.367 1 98.44 161 SER B N 1
ATOM 3577 C CA . SER B 1 161 ? 14 -10.609 -5.547 1 98.44 161 SER B CA 1
ATOM 3578 C C . SER B 1 161 ? 12.969 -11.617 -6.039 1 98.44 161 SER B C 1
ATOM 3580 O O . SER B 1 161 ? 11.852 -11.664 -5.527 1 98.44 161 SER B O 1
ATOM 3582 N N . SER B 1 162 ? 13.336 -12.43 -7 1 97.5 162 SER B N 1
ATOM 3583 C CA . SER B 1 162 ? 12.445 -13.453 -7.531 1 97.5 162 SER B CA 1
ATOM 3584 C C . SER B 1 162 ? 12.125 -14.508 -6.48 1 97.5 162 SER B C 1
ATOM 3586 O O . SER B 1 162 ? 10.977 -14.914 -6.32 1 97.5 162 SER B O 1
ATOM 3588 N N . LEU B 1 163 ? 13.148 -14.914 -5.812 1 96.75 163 LEU B N 1
ATOM 3589 C CA . LEU B 1 163 ? 12.977 -15.93 -4.777 1 96.75 163 LEU B CA 1
ATOM 3590 C C . LEU B 1 163 ? 12.102 -15.406 -3.643 1 96.75 163 LEU B C 1
ATOM 3592 O O . LEU B 1 163 ? 11.312 -16.156 -3.061 1 96.75 163 LEU B O 1
ATOM 3596 N N . ASN B 1 164 ? 12.297 -14.156 -3.34 1 98.06 164 ASN B N 1
ATOM 3597 C CA . ASN B 1 164 ? 11.469 -13.539 -2.311 1 98.06 164 ASN B CA 1
ATOM 3598 C C . ASN B 1 164 ? 10 -13.523 -2.711 1 98.06 164 ASN B C 1
ATOM 3600 O O . ASN B 1 164 ? 9.125 -13.797 -1.888 1 98.06 164 ASN B O 1
ATOM 3604 N N . VAL B 1 165 ? 9.695 -13.18 -3.949 1 98 165 VAL B N 1
ATOM 3605 C CA . VAL B 1 165 ? 8.32 -13.234 -4.445 1 98 165 VAL B CA 1
ATOM 3606 C C . VAL B 1 165 ? 7.766 -14.641 -4.266 1 98 165 VAL B C 1
ATOM 3608 O O . VAL B 1 165 ? 6.656 -14.82 -3.758 1 98 165 VAL B O 1
ATOM 3611 N N . ARG B 1 166 ? 8.492 -15.633 -4.633 1 94.44 166 ARG B N 1
ATOM 3612 C CA . ARG B 1 166 ? 8.062 -17.016 -4.508 1 94.44 166 ARG B CA 1
ATOM 3613 C C . ARG B 1 166 ? 7.777 -17.375 -3.051 1 94.44 166 ARG B C 1
ATOM 3615 O O . ARG B 1 166 ? 6.766 -18.016 -2.752 1 94.44 166 ARG B O 1
ATOM 3622 N N . ALA B 1 167 ? 8.68 -16.984 -2.203 1 95.12 167 ALA B N 1
ATOM 3623 C CA . ALA B 1 167 ? 8.5 -17.266 -0.781 1 95.12 167 ALA B CA 1
ATOM 3624 C C . ALA B 1 167 ? 7.211 -16.641 -0.252 1 95.12 167 ALA B C 1
ATOM 3626 O O . ALA B 1 167 ? 6.523 -17.25 0.58 1 95.12 167 ALA B O 1
ATOM 3627 N N . GLN B 1 168 ? 6.93 -15.438 -0.688 1 97.25 168 GLN B N 1
ATOM 3628 C CA . GLN B 1 168 ? 5.715 -14.773 -0.219 1 97.25 168 GLN B CA 1
ATOM 3629 C C . GLN B 1 168 ? 4.469 -15.445 -0.791 1 97.25 168 GLN B C 1
ATOM 3631 O O . GLN B 1 168 ? 3.438 -15.523 -0.121 1 97.25 168 GLN B O 1
ATOM 3636 N N . VAL B 1 169 ? 4.52 -15.898 -2.023 1 94.88 169 VAL B N 1
ATOM 3637 C CA . VAL B 1 169 ? 3.426 -16.688 -2.586 1 94.88 169 VAL B CA 1
ATOM 3638 C C . VAL B 1 169 ? 3.166 -17.906 -1.709 1 94.88 169 VAL B C 1
ATOM 3640 O O . VAL B 1 169 ? 2.018 -18.203 -1.371 1 94.88 169 VAL B O 1
ATOM 3643 N N . MET B 1 170 ? 4.184 -18.578 -1.301 1 92.06 170 MET B N 1
ATOM 3644 C CA . MET B 1 170 ? 4.055 -19.75 -0.437 1 92.06 170 MET B CA 1
ATOM 3645 C C . MET B 1 170 ? 3.439 -19.375 0.906 1 92.06 170 MET B C 1
ATOM 3647 O O . MET B 1 170 ? 2.613 -20.109 1.448 1 92.06 170 MET B O 1
ATOM 3651 N N . ASN B 1 171 ? 3.885 -18.266 1.436 1 95.44 171 ASN B N 1
ATOM 3652 C CA . ASN B 1 171 ? 3.307 -17.797 2.691 1 95.44 171 ASN B CA 1
ATOM 3653 C C . ASN B 1 171 ? 1.802 -17.578 2.564 1 95.44 171 ASN B C 1
ATOM 3655 O O . ASN B 1 171 ? 1.048 -17.844 3.502 1 95.44 171 ASN B O 1
ATOM 3659 N N . ILE B 1 172 ? 1.41 -17.062 1.438 1 96.31 172 ILE B N 1
ATOM 3660 C CA . ILE B 1 172 ? -0.013 -16.844 1.211 1 96.31 172 ILE B CA 1
ATOM 3661 C C . ILE B 1 172 ? -0.737 -18.188 1.106 1 96.31 172 ILE B C 1
ATOM 3663 O O . ILE B 1 172 ? -1.84 -18.344 1.636 1 96.31 172 ILE B O 1
ATOM 3667 N N . TRP B 1 173 ? -0.128 -19.172 0.473 1 91.12 173 TRP B N 1
ATOM 3668 C CA . TRP B 1 173 ? -0.71 -20.516 0.401 1 91.12 173 TRP B CA 1
ATOM 3669 C C . TRP B 1 173 ? -0.915 -21.094 1.796 1 91.12 173 TRP B C 1
ATOM 3671 O O . TRP B 1 173 ? -1.928 -21.75 2.062 1 91.12 173 TRP B O 1
ATOM 3681 N N . LYS B 1 174 ? 0.009 -20.859 2.623 1 92.44 174 LYS B N 1
ATOM 3682 C CA . LYS B 1 174 ? -0.018 -21.406 3.977 1 92.44 174 LYS B CA 1
ATOM 3683 C C . LYS B 1 174 ? -1.008 -20.656 4.855 1 92.44 174 LYS B C 1
ATOM 3685 O O . LYS B 1 174 ? -1.346 -21.109 5.953 1 92.44 174 LYS B O 1
ATOM 3690 N N . ASN B 1 175 ? -1.457 -19.562 4.434 1 94.88 175 ASN B N 1
ATOM 3691 C CA . ASN B 1 175 ? -2.328 -18.688 5.211 1 94.88 175 ASN B CA 1
ATOM 3692 C C . ASN B 1 175 ? -3.67 -19.359 5.508 1 94.88 175 ASN B C 1
ATOM 3694 O O . ASN B 1 175 ? -4.348 -19.828 4.594 1 94.88 175 ASN B O 1
ATOM 3698 N N . PRO B 1 176 ? -4.121 -19.359 6.77 1 94.12 176 PRO B N 1
ATOM 3699 C CA . PRO B 1 176 ? -5.371 -20.031 7.125 1 94.12 176 PRO B CA 1
ATOM 3700 C C . PRO B 1 176 ? -6.582 -19.453 6.402 1 94.12 176 PRO B C 1
ATOM 3702 O O . PRO B 1 176 ? -7.527 -20.188 6.09 1 94.12 176 PRO B O 1
ATOM 3705 N N . ILE B 1 177 ? -6.613 -18.188 6.152 1 95.38 177 ILE B N 1
ATOM 3706 C CA . ILE B 1 177 ? -7.723 -17.547 5.457 1 95.38 177 ILE B CA 1
ATOM 3707 C C . ILE B 1 177 ? -7.84 -18.109 4.043 1 95.38 177 ILE B C 1
ATOM 3709 O O . ILE B 1 177 ? -8.938 -18.422 3.58 1 95.38 177 ILE B O 1
ATOM 3713 N N . ILE B 1 178 ? -6.703 -18.266 3.402 1 94.06 178 ILE B N 1
ATOM 3714 C CA . ILE B 1 178 ? -6.641 -18.781 2.039 1 94.06 178 ILE B CA 1
ATOM 3715 C C . ILE B 1 178 ? -7.047 -20.25 2.023 1 94.06 178 ILE B C 1
ATOM 3717 O O . ILE B 1 178 ? -7.887 -20.672 1.216 1 94.06 178 ILE B O 1
ATOM 3721 N N . GLN B 1 179 ? -6.547 -21.016 2.873 1 89.5 179 GLN B N 1
ATOM 3722 C CA . GLN B 1 179 ? -6.852 -22.438 2.932 1 89.5 179 GLN B CA 1
ATOM 3723 C C . GLN B 1 179 ? -8.32 -22.672 3.258 1 89.5 179 GLN B C 1
ATOM 3725 O O . GLN B 1 179 ? -8.953 -23.578 2.691 1 89.5 179 GLN B O 1
ATOM 3730 N N . LYS B 1 180 ? -8.836 -21.891 4.188 1 92.12 180 LYS B N 1
ATOM 3731 C CA . LYS B 1 180 ? -10.258 -21.984 4.504 1 92.12 180 LYS B CA 1
ATOM 3732 C C . LYS B 1 180 ? -11.117 -21.703 3.277 1 92.12 180 LYS B C 1
ATOM 3734 O O . LYS B 1 180 ? -12.109 -22.391 3.035 1 92.12 180 LYS B O 1
ATOM 3739 N N . SER B 1 181 ? -10.719 -20.688 2.568 1 91.88 181 SER B N 1
ATOM 3740 C CA . SER B 1 181 ? -11.445 -20.359 1.348 1 91.88 181 SER B CA 1
ATOM 3741 C C . SER B 1 181 ? -11.422 -21.516 0.353 1 91.88 181 SER B C 1
ATOM 3743 O O . SER B 1 181 ? -12.438 -21.844 -0.254 1 91.88 181 SER B O 1
ATOM 3745 N N . TRP B 1 182 ? -10.312 -22.156 0.196 1 86.25 182 TRP B N 1
ATOM 3746 C CA . TRP B 1 182 ? -10.18 -23.312 -0.68 1 86.25 182 TRP B CA 1
ATOM 3747 C C . TRP B 1 182 ? -11.094 -24.438 -0.232 1 86.25 182 TRP B C 1
ATOM 3749 O O . TRP B 1 182 ? -11.789 -25.047 -1.051 1 86.25 182 TRP B O 1
ATOM 3759 N N . GLN B 1 183 ? -11.148 -24.625 0.97 1 85.5 183 GLN B N 1
ATOM 3760 C CA . GLN B 1 183 ? -11.93 -25.734 1.508 1 85.5 183 GLN B CA 1
ATOM 3761 C C . GLN B 1 183 ? -13.43 -25.453 1.408 1 85.5 183 GLN B C 1
ATOM 3763 O O . GLN B 1 183 ? -14.242 -26.375 1.324 1 85.5 183 GLN B O 1
ATOM 3768 N N . LYS B 1 184 ? -13.766 -24.188 1.385 1 88.81 184 LYS B N 1
ATOM 3769 C CA . LYS B 1 184 ? -15.164 -23.797 1.205 1 88.81 184 LYS B CA 1
ATOM 3770 C C . LYS B 1 184 ? -15.57 -23.859 -0.264 1 88.81 184 LYS B C 1
ATOM 3772 O O . LYS B 1 184 ? -16.719 -23.594 -0.608 1 88.81 184 LYS B O 1
ATOM 3777 N N . GLY B 1 185 ? -14.641 -24.141 -1.129 1 84.5 185 GLY B N 1
ATOM 3778 C CA . GLY B 1 185 ? -14.938 -24.266 -2.547 1 84.5 185 GLY B CA 1
ATOM 3779 C C . GLY B 1 185 ? -14.711 -22.984 -3.322 1 84.5 185 GLY B C 1
ATOM 3780 O O . GLY B 1 185 ? -15.188 -22.844 -4.449 1 84.5 185 GLY B O 1
ATOM 3781 N N . ASN B 1 186 ? -14.086 -22.094 -2.676 1 85.69 186 ASN B N 1
ATOM 3782 C CA . ASN B 1 186 ? -13.75 -20.828 -3.338 1 85.69 186 ASN B CA 1
ATOM 3783 C C . ASN B 1 186 ? -12.289 -20.812 -3.773 1 85.69 186 ASN B C 1
ATOM 3785 O O . ASN B 1 186 ? -11.391 -20.609 -2.949 1 85.69 186 ASN B O 1
ATOM 3789 N N . PRO B 1 187 ? -12.07 -20.938 -5.004 1 83.69 187 PRO B N 1
ATOM 3790 C CA . PRO B 1 187 ? -10.68 -20.984 -5.465 1 83.69 187 PRO B CA 1
ATOM 3791 C C . PRO B 1 187 ? -10 -19.625 -5.453 1 83.69 187 PRO B C 1
ATOM 3793 O O . PRO B 1 187 ? -10.617 -18.625 -5.84 1 83.69 187 PRO B O 1
ATOM 3796 N N . ILE B 1 188 ? -8.836 -19.641 -4.93 1 90.5 188 ILE B N 1
ATOM 3797 C CA . ILE B 1 188 ? -7.988 -18.453 -4.977 1 90.5 188 ILE B CA 1
ATOM 3798 C C . ILE B 1 188 ? -6.668 -18.797 -5.672 1 90.5 188 ILE B C 1
ATOM 3800 O O . ILE B 1 188 ? -5.961 -19.719 -5.262 1 90.5 188 ILE B O 1
ATOM 3804 N N . MET B 1 189 ? -6.398 -18.047 -6.723 1 89.31 189 MET B N 1
ATOM 3805 C CA . MET B 1 189 ? -5.117 -18.172 -7.414 1 89.31 189 MET B CA 1
ATOM 3806 C C . MET B 1 189 ? -4.121 -17.141 -6.91 1 89.31 189 MET B C 1
ATOM 3808 O O . MET B 1 189 ? -4.48 -15.984 -6.684 1 89.31 189 MET B O 1
ATOM 3812 N N . VAL B 1 190 ? -2.889 -17.625 -6.73 1 92.75 190 VAL B N 1
ATOM 3813 C CA . VAL B 1 190 ? -1.827 -16.719 -6.309 1 92.75 190 VAL B CA 1
ATOM 3814 C C . VAL B 1 190 ? -0.719 -16.688 -7.359 1 92.75 190 VAL B C 1
ATOM 3816 O O . VAL B 1 190 ? -0.168 -17.734 -7.711 1 92.75 190 VAL B O 1
ATOM 3819 N N . HIS B 1 191 ? -0.429 -15.461 -7.844 1 92.5 191 HIS B N 1
ATOM 3820 C CA . HIS B 1 191 ? 0.559 -15.258 -8.898 1 92.5 191 HIS B CA 1
ATOM 3821 C C . HIS B 1 191 ? 1.785 -14.523 -8.375 1 92.5 191 HIS B C 1
ATOM 3823 O O . HIS B 1 191 ? 1.692 -13.766 -7.398 1 92.5 191 HIS B O 1
ATOM 3829 N N . GLY B 1 192 ? 2.924 -14.805 -9.016 1 96.06 192 GLY B N 1
ATOM 3830 C CA . GLY B 1 192 ? 4.152 -14.07 -8.758 1 96.06 192 GLY B CA 1
ATOM 3831 C C . GLY B 1 192 ? 4.613 -13.242 -9.945 1 96.06 192 GLY B C 1
ATOM 3832 O O . GLY B 1 192 ? 4.703 -13.758 -11.062 1 96.06 192 GLY B O 1
ATOM 3833 N N . TRP B 1 193 ? 4.824 -11.945 -9.703 1 97.44 193 TRP B N 1
ATOM 3834 C CA . TRP B 1 193 ? 5.312 -11.031 -10.727 1 97.44 193 TRP B CA 1
ATOM 3835 C C . TRP B 1 193 ? 6.648 -10.414 -10.32 1 97.44 193 TRP B C 1
ATOM 3837 O O . TRP B 1 193 ? 6.867 -10.125 -9.141 1 97.44 193 TRP B O 1
ATOM 3847 N N . LEU B 1 194 ? 7.543 -10.297 -11.273 1 98.19 194 LEU B N 1
ATOM 3848 C CA . LEU B 1 194 ? 8.734 -9.461 -11.102 1 98.19 194 LEU B CA 1
ATOM 3849 C C . LEU B 1 194 ? 8.711 -8.273 -12.062 1 98.19 194 LEU B C 1
ATOM 3851 O O . LEU B 1 194 ? 8.766 -8.453 -13.281 1 98.19 194 LEU B O 1
ATOM 3855 N N . PHE B 1 195 ? 8.57 -7.105 -11.555 1 98.75 195 PHE B N 1
ATOM 3856 C CA . PHE B 1 195 ? 8.664 -5.883 -12.344 1 98.75 195 PHE B CA 1
ATOM 3857 C C . PHE B 1 195 ? 10.125 -5.488 -12.562 1 98.75 195 PHE B C 1
ATOM 3859 O O . PHE B 1 195 ? 10.867 -5.289 -11.594 1 98.75 195 PHE B O 1
ATOM 3866 N N . ARG B 1 196 ? 10.484 -5.418 -13.758 1 98.25 196 ARG B N 1
ATOM 3867 C CA . ARG B 1 196 ? 11.836 -4.98 -14.078 1 98.25 196 ARG B CA 1
ATOM 3868 C C . ARG B 1 196 ? 11.891 -3.473 -14.289 1 98.25 196 ARG B C 1
ATOM 3870 O O . ARG B 1 196 ? 11.523 -2.973 -15.352 1 98.25 196 ARG B O 1
ATOM 3877 N N . VAL B 1 197 ? 12.492 -2.811 -13.352 1 98.12 197 VAL B N 1
ATOM 3878 C CA . VAL B 1 197 ? 12.508 -1.353 -13.383 1 98.12 197 VAL B CA 1
ATOM 3879 C C . VAL B 1 197 ? 13.297 -0.873 -14.602 1 98.12 197 VAL B C 1
ATOM 3881 O O . VAL B 1 197 ? 12.93 0.118 -15.234 1 98.12 197 VAL B O 1
ATOM 3884 N N . GLU B 1 198 ? 14.305 -1.552 -15.039 1 97.06 198 GLU B N 1
ATOM 3885 C CA . GLU B 1 198 ? 15.242 -1.16 -16.094 1 97.06 198 GLU B CA 1
ATOM 3886 C C . GLU B 1 198 ? 14.57 -1.182 -17.453 1 97.06 198 GLU B C 1
ATOM 3888 O O . GLU B 1 198 ? 14.977 -0.451 -18.359 1 97.06 198 GLU B O 1
ATOM 3893 N N . THR B 1 199 ? 13.562 -1.996 -17.578 1 97.5 199 THR B N 1
ATOM 3894 C CA . THR B 1 199 ? 12.961 -2.164 -18.906 1 97.5 199 THR B CA 1
ATOM 3895 C C . THR B 1 199 ? 11.477 -1.785 -18.875 1 97.5 199 THR B C 1
ATOM 3897 O O . THR B 1 199 ? 10.875 -1.529 -19.922 1 97.5 199 THR B O 1
ATOM 3900 N N . GLY B 1 200 ? 10.891 -1.848 -17.688 1 98.06 200 GLY B N 1
ATOM 3901 C CA . GLY B 1 200 ? 9.492 -1.494 -17.531 1 98.06 200 GLY B CA 1
ATOM 3902 C C . GLY B 1 200 ? 8.555 -2.686 -17.641 1 98.06 200 GLY B C 1
ATOM 3903 O O . GLY B 1 200 ? 7.367 -2.58 -17.328 1 98.06 200 GLY B O 1
ATOM 3904 N N . TYR B 1 201 ? 9.109 -3.877 -17.938 1 97.94 201 TYR B N 1
ATOM 3905 C CA . TYR B 1 201 ? 8.25 -5.035 -18.172 1 97.94 201 TYR B CA 1
ATOM 3906 C C . TYR B 1 201 ? 7.984 -5.789 -16.875 1 97.94 201 TYR B C 1
ATOM 3908 O O . TYR B 1 201 ? 8.859 -5.883 -16.016 1 97.94 201 TYR B O 1
ATOM 3916 N N . ILE B 1 202 ? 6.793 -6.316 -16.766 1 97.94 202 ILE B N 1
ATOM 3917 C CA . ILE B 1 202 ? 6.418 -7.266 -15.727 1 97.94 202 ILE B CA 1
ATOM 3918 C C . ILE B 1 202 ? 6.621 -8.695 -16.234 1 97.94 202 ILE B C 1
ATOM 3920 O O . ILE B 1 202 ? 6.121 -9.055 -17.297 1 97.94 202 ILE B O 1
ATOM 3924 N N . GLU B 1 203 ? 7.379 -9.445 -15.5 1 95.44 203 GLU B N 1
ATOM 3925 C CA . GLU B 1 203 ? 7.609 -10.859 -15.789 1 95.44 203 GLU B CA 1
ATOM 3926 C C . GLU B 1 203 ? 6.82 -11.758 -14.844 1 95.44 203 GLU B C 1
ATOM 3928 O O . GLU B 1 203 ? 6.93 -11.625 -13.617 1 95.44 203 GLU B O 1
ATOM 3933 N N . GLU B 1 204 ? 6.039 -12.602 -15.406 1 92.75 204 GLU B N 1
ATOM 3934 C CA . GLU B 1 204 ? 5.355 -13.602 -14.586 1 92.75 204 GLU B CA 1
ATOM 3935 C C . GLU B 1 204 ? 6.312 -14.711 -14.164 1 92.75 204 GLU B C 1
ATOM 3937 O O . GLU B 1 204 ? 7.004 -15.297 -15 1 92.75 204 GLU B O 1
ATOM 3942 N N . LEU B 1 205 ? 6.375 -14.859 -12.82 1 90.38 205 LEU B N 1
ATOM 3943 C CA . LEU B 1 205 ? 7.203 -15.945 -12.297 1 90.38 205 LEU B CA 1
ATOM 3944 C C . LEU B 1 205 ? 6.434 -17.266 -12.281 1 90.38 205 LEU B C 1
ATOM 3946 O O . LEU B 1 205 ? 5.277 -17.297 -11.852 1 90.38 205 LEU B O 1
ATOM 3950 N N . LEU B 1 206 ? 6.906 -18.156 -13.094 1 78.81 206 LEU B N 1
ATOM 3951 C CA . LEU B 1 206 ? 6.227 -19.453 -13.125 1 78.81 206 LEU B CA 1
ATOM 3952 C C . LEU B 1 206 ? 6.398 -20.188 -11.797 1 78.81 206 LEU B C 1
ATOM 3954 O O . LEU B 1 206 ? 7.441 -20.781 -11.547 1 78.81 206 LEU B O 1
ATOM 3958 N N . ILE B 1 207 ? 5.68 -19.75 -10.953 1 73.62 207 ILE B N 1
ATOM 3959 C CA . ILE B 1 207 ? 5.719 -20.406 -9.656 1 73.62 207 ILE B CA 1
ATOM 3960 C C . ILE B 1 207 ? 4.906 -21.688 -9.703 1 73.62 207 ILE B C 1
ATOM 3962 O O . ILE B 1 207 ? 3.715 -21.672 -10.023 1 73.62 207 ILE B O 1
ATOM 3966 N N . ASP B 1 208 ? 5.68 -22.609 -10.484 1 51.38 208 ASP B N 1
ATOM 3967 C CA . ASP B 1 208 ? 5.07 -23.938 -10.609 1 51.38 208 ASP B CA 1
ATOM 3968 C C . ASP B 1 208 ? 4.137 -24.219 -9.438 1 51.38 208 ASP B C 1
ATOM 3970 O O . ASP B 1 208 ? 4.355 -23.734 -8.328 1 51.38 208 ASP B O 1
ATOM 3974 N N . SER B 1 209 ? 2.926 -24.125 -9.82 1 46.66 209 SER B N 1
ATOM 3975 C CA . SER B 1 209 ? 1.887 -24.625 -8.922 1 46.66 209 SER B CA 1
ATOM 3976 C C . SER B 1 209 ? 2.447 -25.625 -7.934 1 46.66 209 SER B C 1
ATOM 3978 O O . SER B 1 209 ? 2.223 -26.844 -8.07 1 46.66 209 SER B O 1
ATOM 3980 N N . GLN B 1 210 ? 3.695 -25.672 -7.664 1 43.59 210 GLN B N 1
ATOM 3981 C CA . GLN B 1 210 ? 3.645 -26.594 -6.531 1 43.59 210 GLN B CA 1
ATOM 3982 C C . GLN B 1 210 ? 2.469 -26.266 -5.613 1 43.59 210 GLN B C 1
ATOM 3984 O O . GLN B 1 210 ? 2.449 -25.219 -4.969 1 43.59 210 GLN B O 1
ATOM 3989 N N . THR B 1 211 ? 1.303 -26.531 -6.188 1 48.06 211 THR B N 1
ATOM 3990 C CA . THR B 1 211 ? 0.031 -26.562 -5.477 1 48.06 211 THR B CA 1
ATOM 3991 C C . THR B 1 211 ? 0.255 -26.719 -3.975 1 48.06 211 THR B C 1
ATOM 3993 O O . THR B 1 211 ? 1.324 -27.156 -3.543 1 48.06 211 THR B O 1
ATOM 3996 N N . PRO B 1 212 ? -0.637 -26.016 -3.219 1 53.75 212 PRO B N 1
ATOM 3997 C CA . PRO B 1 212 ? -0.636 -26.297 -1.782 1 53.75 212 PRO B CA 1
ATOM 3998 C C . PRO B 1 212 ? -0.167 -27.719 -1.46 1 53.75 212 PRO B C 1
ATOM 4000 O O . PRO B 1 212 ? 0.206 -28 -0.319 1 53.75 212 PRO B O 1
ATOM 4003 N N . GLU B 1 213 ? -0.13 -28.469 -2.621 1 50.81 213 GLU B N 1
ATOM 4004 C CA . GLU B 1 213 ? 0.346 -29.812 -2.316 1 50.81 213 GLU B CA 1
ATOM 4005 C C . GLU B 1 213 ? 1.849 -29.812 -2.051 1 50.81 213 GLU B C 1
ATOM 4007 O O . GLU B 1 213 ? 2.357 -30.703 -1.356 1 50.81 213 GLU B O 1
ATOM 4012 N N . GLU B 1 214 ? 2.465 -28.844 -2.576 1 55.97 214 GLU B N 1
ATOM 4013 C CA . GLU B 1 214 ? 3.9 -28.781 -2.324 1 55.97 214 GLU B CA 1
ATOM 4014 C C . GLU B 1 214 ? 4.195 -28.156 -0.961 1 55.97 214 GLU B C 1
ATOM 4016 O O . GLU B 1 214 ? 5.301 -28.312 -0.433 1 55.97 214 GLU B O 1
ATOM 4021 N N . MET B 1 215 ? 3.201 -27.562 -0.641 1 66.38 215 MET B N 1
ATOM 4022 C CA . MET B 1 215 ? 3.389 -27.078 0.723 1 66.38 215 MET B CA 1
ATOM 4023 C C . MET B 1 215 ? 3.549 -28.25 1.697 1 66.38 215 MET B C 1
ATOM 4025 O O . MET B 1 215 ? 2.895 -29.281 1.55 1 66.38 215 MET B O 1
ATOM 4029 N N . SER B 1 216 ? 4.547 -28.141 2.418 1 72.44 216 SER B N 1
ATOM 4030 C CA . SER B 1 216 ? 4.707 -29.172 3.443 1 72.44 216 SER B CA 1
ATOM 4031 C C . SER B 1 216 ? 3.4 -29.422 4.184 1 72.44 216 SER B C 1
ATOM 4033 O O . SER B 1 216 ? 2.684 -28.469 4.527 1 72.44 216 SER B O 1
ATOM 4035 N N . LYS B 1 217 ? 3.107 -30.609 4.305 1 74.44 217 LYS B N 1
ATOM 4036 C CA . LYS B 1 217 ? 1.872 -31.078 4.934 1 74.44 217 LYS B CA 1
ATOM 4037 C C . LYS B 1 217 ? 1.704 -30.469 6.32 1 74.44 217 LYS B C 1
ATOM 4039 O O . LYS B 1 217 ? 0.579 -30.281 6.797 1 74.44 217 LYS B O 1
ATOM 4044 N N . VAL B 1 218 ? 2.789 -30.109 6.902 1 83.62 218 VAL B N 1
ATOM 4045 C CA . VAL B 1 218 ? 2.736 -29.594 8.266 1 83.62 218 VAL B CA 1
ATOM 4046 C C . VAL B 1 218 ? 1.957 -28.281 8.297 1 83.62 218 VAL B C 1
ATOM 4048 O O . VAL B 1 218 ? 1.394 -27.906 9.328 1 83.62 218 VAL B O 1
ATOM 4051 N N . PHE B 1 219 ? 1.862 -27.641 7.117 1 82.31 219 PHE B N 1
ATOM 4052 C CA . PHE B 1 219 ? 1.212 -26.328 7.074 1 82.31 219 PHE B CA 1
ATOM 4053 C C . PHE B 1 219 ? -0.252 -26.469 6.672 1 82.31 219 PHE B C 1
ATOM 4055 O O . PHE B 1 219 ? -0.997 -25.484 6.676 1 82.31 219 PHE B O 1
ATOM 4062 N N . ALA B 1 220 ? -0.637 -27.656 6.273 1 80.56 220 ALA B N 1
ATOM 4063 C CA . ALA B 1 220 ? -2.023 -27.875 5.867 1 80.56 220 ALA B CA 1
ATOM 4064 C C . ALA B 1 220 ? -2.955 -27.859 7.078 1 80.56 220 ALA B C 1
ATOM 4066 O O . ALA B 1 220 ? -2.656 -28.469 8.109 1 80.56 220 ALA B O 1
ATOM 4067 N N . LEU B 1 221 ? -4.055 -27.141 6.945 1 82.25 221 LEU B N 1
ATOM 4068 C CA . LEU B 1 221 ? -5.031 -27.031 8.023 1 82.25 221 LEU B CA 1
ATOM 4069 C C . LEU B 1 221 ? -6.367 -27.641 7.617 1 82.25 221 LEU B C 1
ATOM 4071 O O . LEU B 1 221 ? -6.723 -27.625 6.438 1 82.25 221 LEU B O 1
ATOM 4075 N N . LYS B 1 222 ? -7.121 -28.156 8.578 1 82.5 222 LYS B N 1
ATOM 4076 C CA . LYS B 1 222 ? -8.484 -28.656 8.391 1 82.5 222 LYS B CA 1
ATOM 4077 C C . LYS B 1 222 ? -9.492 -27.812 9.172 1 82.5 222 LYS B C 1
ATOM 4079 O O . LYS B 1 222 ? -9.344 -27.625 10.375 1 82.5 222 LYS B O 1
ATOM 4084 N N . PHE B 1 223 ? -10.516 -27.266 8.422 1 85.88 223 PHE B N 1
ATOM 4085 C CA . PHE B 1 223 ? -11.508 -26.406 9.047 1 85.88 223 PHE B CA 1
ATOM 4086 C C . PHE B 1 223 ? -12.844 -27.125 9.18 1 85.88 223 PHE B C 1
ATOM 4088 O O . PHE B 1 223 ? -13.227 -27.891 8.297 1 85.88 223 PHE B O 1
ATOM 4095 N N . LYS B 1 224 ? -13.586 -26.906 10.359 1 81.88 224 LYS B N 1
ATOM 4096 C CA . LYS B 1 224 ? -14.969 -27.359 10.531 1 81.88 224 LYS B CA 1
ATOM 4097 C C . LYS B 1 224 ? -15.945 -26.391 9.867 1 81.88 224 LYS B C 1
ATOM 4099 O O . LYS B 1 224 ? -16.094 -25.25 10.305 1 81.88 224 LYS B O 1
ATOM 4104 N N . LEU B 1 225 ? -16.531 -26.781 8.781 1 78.19 225 LEU B N 1
ATOM 4105 C CA . LEU B 1 225 ? -17.406 -25.875 8.031 1 78.19 225 LEU B CA 1
ATOM 4106 C C . LEU B 1 225 ? -18.875 -26.125 8.391 1 78.19 225 LEU B C 1
ATOM 4108 O O . LEU B 1 225 ? -19.25 -27.25 8.711 1 78.19 225 LEU B O 1
ATOM 4112 N N . ASP B 1 226 ? -19.656 -25.234 8.898 1 60.44 226 ASP B N 1
ATOM 4113 C CA . ASP B 1 226 ? -21.031 -25.344 9.367 1 60.44 226 ASP B CA 1
ATOM 4114 C C . ASP B 1 226 ? -21.891 -26.141 8.383 1 60.44 226 ASP B C 1
ATOM 4116 O O . ASP B 1 226 ? -23.031 -26.5 8.688 1 60.44 226 ASP B O 1
ATOM 4120 N N . SER B 1 227 ? -21.781 -26.266 7.223 1 47.22 227 SER B N 1
ATOM 4121 C CA . SER B 1 227 ? -22.781 -27.109 6.57 1 47.22 227 SER B CA 1
ATOM 4122 C C . SER B 1 227 ? -22.797 -28.516 7.188 1 47.22 227 SER B C 1
ATOM 4124 O O . SER B 1 227 ? -23.703 -29.297 6.91 1 47.22 227 SER B O 1
ATOM 4126 N N . GLU B 1 228 ? -21.75 -29.141 7.766 1 42.69 228 GLU B N 1
ATOM 4127 C CA . GLU B 1 228 ? -21.844 -30.5 8.281 1 42.69 228 GLU B CA 1
ATOM 4128 C C . GLU B 1 228 ? -22.844 -30.594 9.422 1 42.69 228 GLU B C 1
ATOM 4130 O O . GLU B 1 228 ? -23.203 -31.703 9.852 1 42.69 228 GLU B O 1
ATOM 4135 N N . ARG B 1 229 ? -23.266 -29.562 10.164 1 38.34 229 ARG B N 1
ATOM 4136 C CA . ARG B 1 229 ? -24.359 -29.828 11.086 1 38.34 229 ARG B CA 1
ATOM 4137 C C . ARG B 1 229 ? -25.641 -30.125 10.328 1 38.34 229 ARG B C 1
ATOM 4139 O O . ARG B 1 229 ? -26.547 -30.766 10.867 1 38.34 229 ARG B O 1
ATOM 4146 N N . ILE B 1 230 ? -25.969 -29.438 9.242 1 35.75 230 ILE B N 1
ATOM 4147 C CA . ILE B 1 230 ? -27.297 -29.797 8.742 1 35.75 230 ILE B CA 1
ATOM 4148 C C . ILE B 1 230 ? -27.234 -31.172 8.086 1 35.75 230 ILE B C 1
ATOM 4150 O O . ILE B 1 230 ? -28.125 -32 8.297 1 35.75 230 ILE B O 1
ATOM 4154 N N . LEU B 1 231 ? -26.297 -31.469 7.121 1 33.72 231 LEU B N 1
ATOM 4155 C CA . LEU B 1 231 ? -26.516 -32.656 6.309 1 33.72 231 LEU B CA 1
ATOM 4156 C C . LEU B 1 231 ? -26.125 -33.906 7.074 1 33.72 231 LEU B C 1
ATOM 4158 O O . LEU B 1 231 ? -26.078 -35 6.5 1 33.72 231 LEU B O 1
ATOM 4162 N N . SER B 1 232 ? -25.734 -33.938 8.297 1 34.12 232 SER B N 1
ATOM 4163 C CA . SER B 1 232 ? -25.469 -35.281 8.812 1 34.12 232 SER B CA 1
ATOM 4164 C C . SER B 1 232 ? -26.672 -36.188 8.656 1 34.12 232 SER B C 1
ATOM 4166 O O . SER B 1 232 ? -26.656 -37.344 9.078 1 34.12 232 SER B O 1
ATOM 4168 N N . LYS B 1 233 ? -27.906 -35.688 8.477 1 31.25 233 LYS B N 1
ATOM 4169 C CA . LYS B 1 233 ? -28.75 -36.875 8.492 1 31.25 233 LYS B CA 1
ATOM 4170 C C . LYS B 1 233 ? -28.453 -37.781 7.305 1 31.25 233 LYS B C 1
ATOM 4172 O O . LYS B 1 233 ? -28.406 -39 7.453 1 31.25 233 LYS B O 1
ATOM 4177 N N . LYS B 1 234 ? -28.969 -37.531 6.012 1 31.2 234 LYS B N 1
ATOM 4178 C CA . LYS B 1 234 ? -29.281 -38.625 5.102 1 31.2 234 LYS B CA 1
ATOM 4179 C C . LYS B 1 234 ? -28.016 -39.125 4.402 1 31.2 234 LYS B C 1
ATOM 4181 O O . LYS B 1 234 ? -28.062 -40.094 3.646 1 31.2 234 LYS B O 1
ATOM 4186 N N . ALA B 1 235 ? -27.047 -38.25 3.898 1 30.06 235 ALA B N 1
ATOM 4187 C CA . ALA B 1 235 ? -26.281 -38.844 2.803 1 30.06 235 ALA B CA 1
ATOM 4188 C C . ALA B 1 235 ? -25.375 -39.969 3.309 1 30.06 235 ALA B C 1
ATOM 4190 O O . ALA B 1 235 ? -24.609 -39.781 4.266 1 30.06 235 ALA B O 1
ATOM 4191 N N . SER B 1 236 ? -25.625 -41.219 3.029 1 26.55 236 SER B N 1
ATOM 4192 C CA . SER B 1 236 ? -24.891 -42.469 2.963 1 26.55 236 SER B CA 1
ATOM 4193 C C . SER B 1 236 ? -23.484 -42.281 2.438 1 26.55 236 SER B C 1
ATOM 4195 O O . SER B 1 236 ? -23.188 -41.25 1.814 1 26.55 236 SER B O 1
ATOM 4197 N N . ARG B 1 237 ? -22.5 -43.375 2.359 1 28.25 237 ARG B N 1
ATOM 4198 C CA . ARG B 1 237 ? -21.094 -43.719 2.205 1 28.25 237 ARG B CA 1
ATOM 4199 C C . ARG B 1 237 ? -20.531 -43.156 0.905 1 28.25 237 ARG B C 1
ATOM 4201 O O . ARG B 1 237 ? -19.453 -43.562 0.448 1 28.25 237 ARG B O 1
ATOM 4208 N N . GLN B 1 238 ? -21.312 -42.5 -0.031 1 26.17 238 GLN B N 1
ATOM 4209 C CA . GLN B 1 238 ? -20.578 -42.531 -1.291 1 26.17 238 GLN B CA 1
ATOM 4210 C C . GLN B 1 238 ? -19.312 -41.688 -1.212 1 26.17 238 GLN B C 1
ATOM 4212 O O . GLN B 1 238 ? -19.234 -40.75 -0.405 1 26.17 238 GLN B O 1
ATOM 4217 N N . SER B 1 239 ? -18.156 -42 -1.979 1 27.91 239 SER B N 1
ATOM 4218 C CA . SER B 1 239 ? -16.75 -41.625 -2.158 1 27.91 239 SER B CA 1
ATOM 4219 C C . SER B 1 239 ? -16.609 -40.125 -2.34 1 27.91 239 SER B C 1
ATOM 4221 O O . SER B 1 239 ? -17.375 -39.5 -3.078 1 27.91 239 SER B O 1
ATOM 4223 N N . SER B 1 240 ? -16.172 -39.438 -1.418 1 28.62 240 SER B N 1
ATOM 4224 C CA . SER B 1 240 ? -15.969 -38 -1.269 1 28.62 240 SER B CA 1
ATOM 4225 C C . SER B 1 240 ? -15.367 -37.375 -2.529 1 28.62 240 SER B C 1
ATOM 4227 O O . SER B 1 240 ? -14.312 -37.812 -2.99 1 28.62 240 SER B O 1
ATOM 4229 N N . PRO B 1 241 ? -16.281 -36.906 -3.506 1 29.33 241 PRO B N 1
ATOM 4230 C CA . PRO B 1 241 ? -15.836 -36.188 -4.707 1 29.33 241 PRO B CA 1
ATOM 4231 C C . PRO B 1 241 ? -14.773 -35.125 -4.41 1 29.33 241 PRO B C 1
ATOM 4233 O O . PRO B 1 241 ? -14.539 -34.25 -5.23 1 29.33 241 PRO B O 1
ATOM 4236 N N . GLN B 1 242 ? -14.25 -35.188 -3.264 1 32.56 242 GLN B N 1
ATOM 4237 C CA . GLN B 1 242 ? -13.344 -34.156 -2.795 1 32.56 242 GLN B CA 1
ATOM 4238 C C . GLN B 1 242 ? -12.211 -33.938 -3.789 1 32.56 242 GLN B C 1
ATOM 4240 O O . GLN B 1 242 ? -11.719 -32.812 -3.928 1 32.56 242 GLN B O 1
ATOM 4245 N N . ASN B 1 243 ? -11.742 -35.062 -4.395 1 33.41 243 ASN B N 1
ATOM 4246 C CA . ASN B 1 243 ? -10.562 -35.094 -5.242 1 33.41 243 ASN B CA 1
ATOM 4247 C C . ASN B 1 243 ? -10.828 -34.5 -6.609 1 33.41 243 ASN B C 1
ATOM 4249 O O . ASN B 1 243 ? -9.898 -34.219 -7.371 1 33.41 243 ASN B O 1
ATOM 4253 N N . SER B 1 244 ? -12.133 -34.375 -7.023 1 36.34 244 SER B N 1
ATOM 4254 C CA . SER B 1 244 ? -12.414 -34.094 -8.43 1 36.34 244 SER B CA 1
ATOM 4255 C C . SER B 1 244 ? -12.273 -32.625 -8.734 1 36.34 244 SER B C 1
ATOM 4257 O O . SER B 1 244 ? -11.789 -32.25 -9.805 1 36.34 244 SER B O 1
ATOM 4259 N N . THR B 1 245 ? -12.695 -31.844 -7.832 1 33.53 245 THR B N 1
ATOM 4260 C CA . THR B 1 245 ? -12.641 -30.422 -8.172 1 33.53 245 THR B CA 1
ATOM 4261 C C . THR B 1 245 ? -11.195 -29.938 -8.234 1 33.53 245 THR B C 1
ATOM 4263 O O . THR B 1 245 ? -10.844 -29.141 -9.109 1 33.53 245 THR B O 1
ATOM 4266 N N . ARG B 1 246 ? -10.375 -30.438 -7.363 1 34.28 246 ARG B N 1
ATOM 4267 C CA . ARG B 1 246 ? -8.945 -30.172 -7.387 1 34.28 246 ARG B CA 1
ATOM 4268 C C . ARG B 1 246 ? -8.305 -30.719 -8.656 1 34.28 246 ARG B C 1
ATOM 4270 O O . ARG B 1 246 ? -7.492 -30.047 -9.297 1 34.28 246 ARG B O 1
ATOM 4277 N N . LYS B 1 247 ? -8.719 -31.906 -8.992 1 41.41 247 LYS B N 1
ATOM 4278 C CA . LYS B 1 247 ? -8.234 -32.531 -10.219 1 41.41 247 LYS B CA 1
ATOM 4279 C C . LYS B 1 247 ? -8.672 -31.734 -11.445 1 41.41 247 LYS B C 1
ATOM 4281 O O . LYS B 1 247 ? -7.91 -31.578 -12.406 1 41.41 247 LYS B O 1
ATOM 4286 N N . ARG B 1 248 ? -9.789 -31.172 -11.32 1 37.41 248 ARG B N 1
ATOM 4287 C CA . ARG B 1 248 ? -10.273 -30.406 -12.461 1 37.41 248 ARG B CA 1
ATOM 4288 C C . ARG B 1 248 ? -9.523 -29.094 -12.594 1 37.41 248 ARG B C 1
ATOM 4290 O O . ARG B 1 248 ? -9.156 -28.688 -13.703 1 37.41 248 ARG B O 1
ATOM 4297 N N . PHE B 1 249 ? -9.188 -28.5 -11.5 1 35.97 249 PHE B N 1
ATOM 4298 C CA . PHE B 1 249 ? -8.406 -27.266 -11.555 1 35.97 249 PHE B CA 1
ATOM 4299 C C . PHE B 1 249 ? -6.973 -27.562 -11.977 1 35.97 249 PHE B C 1
ATOM 4301 O O . PHE B 1 249 ? -6.402 -26.828 -12.797 1 35.97 249 PHE B O 1
ATOM 4308 N N . GLN B 1 250 ? -6.492 -28.641 -11.562 1 42 250 GLN B N 1
ATOM 4309 C CA . GLN B 1 250 ? -5.168 -29.094 -11.969 1 42 250 GLN B CA 1
ATOM 4310 C C . GLN B 1 250 ? -5.145 -29.453 -13.453 1 42 250 GLN B C 1
ATOM 4312 O O . GLN B 1 250 ? -4.188 -29.125 -14.156 1 42 250 GLN B O 1
ATOM 4317 N N . LEU B 1 251 ? -6.117 -30.109 -13.883 1 45.88 251 LEU B N 1
ATOM 4318 C CA . LEU B 1 251 ? -6.246 -30.469 -15.289 1 45.88 251 LEU B CA 1
ATOM 4319 C C . LEU B 1 251 ? -6.457 -29.234 -16.156 1 45.88 251 LEU B C 1
ATOM 4321 O O . LEU B 1 251 ? -5.895 -29.125 -17.25 1 45.88 251 LEU B O 1
ATOM 4325 N N . MET B 1 252 ? -7.016 -28.297 -15.547 1 41.53 252 MET B N 1
ATOM 4326 C CA . MET B 1 252 ? -7.203 -27.047 -16.281 1 41.53 252 MET B CA 1
ATOM 4327 C C . MET B 1 252 ? -5.898 -26.266 -16.375 1 41.53 252 MET B C 1
ATOM 4329 O O . MET B 1 252 ? -5.539 -25.766 -17.438 1 41.53 252 MET B O 1
ATOM 4333 N N . GLN B 1 253 ? -5.164 -26.234 -15.359 1 42.41 253 GLN B N 1
ATOM 4334 C CA . GLN B 1 253 ? -3.865 -25.562 -15.367 1 42.41 253 GLN B CA 1
ATOM 4335 C C . GLN B 1 253 ? -2.873 -26.312 -16.266 1 42.41 253 GLN B C 1
ATOM 4337 O O . GLN B 1 253 ? -2.133 -25.703 -17.031 1 42.41 253 GLN B O 1
ATOM 4342 N N . LYS B 1 254 ? -2.826 -27.609 -16.156 1 46.19 254 LYS B N 1
ATOM 4343 C CA . LYS B 1 254 ? -2.01 -28.422 -17.047 1 46.19 254 LYS B CA 1
ATOM 4344 C C . LYS B 1 254 ? -2.426 -28.219 -18.5 1 46.19 254 LYS B C 1
ATOM 4346 O O . LYS B 1 254 ? -1.572 -28.094 -19.391 1 46.19 254 LYS B O 1
ATOM 4351 N N . LYS B 1 255 ? -3.656 -28.141 -18.734 1 44.47 255 LYS B N 1
ATOM 4352 C CA . LYS B 1 255 ? -4.141 -27.953 -20.094 1 44.47 255 LYS B CA 1
ATOM 4353 C C . LYS B 1 255 ? -3.834 -26.547 -20.594 1 44.47 255 LYS B C 1
ATOM 4355 O O . LYS B 1 255 ? -3.447 -26.359 -21.75 1 44.47 255 LYS B O 1
ATOM 4360 N N . ILE B 1 256 ? -3.82 -25.688 -19.734 1 42.62 256 ILE B N 1
ATOM 4361 C CA . ILE B 1 256 ? -3.494 -24.328 -20.109 1 42.62 256 ILE B CA 1
ATOM 4362 C C . ILE B 1 256 ? -1.991 -24.188 -20.344 1 42.62 256 ILE B C 1
ATOM 4364 O O . ILE B 1 256 ? -1.56 -23.625 -21.359 1 42.62 256 ILE B O 1
ATOM 4368 N N . THR B 1 257 ? -1.271 -24.766 -19.5 1 45.22 257 THR B N 1
ATOM 4369 C CA . THR B 1 257 ? 0.176 -24.75 -19.672 1 45.22 257 THR B CA 1
ATOM 4370 C C . THR B 1 257 ? 0.576 -25.547 -20.906 1 45.22 257 THR B C 1
ATOM 4372 O O . THR B 1 257 ? 1.43 -25.109 -21.688 1 45.22 257 THR B O 1
ATOM 4375 N N . GLN B 1 258 ? 0.058 -26.688 -21.078 1 48.22 258 GLN B N 1
ATOM 4376 C CA . GLN B 1 258 ? 0.335 -27.484 -22.25 1 48.22 258 GLN B CA 1
ATOM 4377 C C . GLN B 1 258 ? -0.135 -26.781 -23.531 1 48.22 258 GLN B C 1
ATOM 4379 O O . GLN B 1 258 ? 0.551 -26.812 -24.547 1 48.22 258 GLN B O 1
ATOM 4384 N N . ASN B 1 259 ? -1.161 -26.094 -23.359 1 45.03 259 ASN B N 1
ATOM 4385 C CA . ASN B 1 259 ? -1.647 -25.375 -24.531 1 45.03 259 ASN B CA 1
ATOM 4386 C C . ASN B 1 259 ? -0.806 -24.125 -24.812 1 45.03 259 ASN B C 1
ATOM 4388 O O . ASN B 1 259 ? -0.525 -23.812 -25.969 1 45.03 259 ASN B O 1
ATOM 4392 N N . LEU B 1 260 ? -0.409 -23.562 -23.781 1 45.34 260 LEU B N 1
ATOM 4393 C CA . LEU B 1 260 ? 0.474 -22.422 -23.969 1 45.34 260 LEU B CA 1
ATOM 4394 C C . LEU B 1 260 ? 1.836 -22.859 -24.5 1 45.34 260 LEU B C 1
ATOM 4396 O O . LEU B 1 260 ? 2.408 -22.203 -25.375 1 45.34 260 LEU B O 1
ATOM 4400 N N . LYS B 1 261 ? 2.334 -23.906 -24.078 1 48.94 261 LYS B N 1
ATOM 4401 C CA . LYS B 1 261 ? 3.561 -24.469 -24.625 1 48.94 261 LYS B CA 1
ATOM 4402 C C . LYS B 1 261 ? 3.365 -24.906 -26.078 1 48.94 261 LYS B C 1
ATOM 4404 O O . LYS B 1 261 ? 4.23 -24.672 -26.922 1 48.94 261 LYS B O 1
ATOM 4409 N N . LYS B 1 262 ? 2.299 -25.516 -26.469 1 47.75 262 LYS B N 1
ATOM 4410 C CA . LYS B 1 262 ? 1.996 -25.891 -27.844 1 47.75 262 LYS B CA 1
ATOM 4411 C C . LYS B 1 262 ? 1.82 -24.656 -28.734 1 47.75 262 LYS B C 1
ATOM 4413 O O . LYS B 1 262 ? 2.225 -24.656 -29.891 1 47.75 262 LYS B O 1
ATOM 4418 N N . LEU B 1 263 ? 1.312 -23.641 -28.109 1 44.22 263 LEU B N 1
ATOM 4419 C CA . LEU B 1 263 ? 1.17 -22.406 -28.875 1 44.22 263 LEU B CA 1
ATOM 4420 C C . LEU B 1 263 ? 2.531 -21.766 -29.141 1 44.22 263 LEU B C 1
ATOM 4422 O O . LEU B 1 263 ? 2.766 -21.234 -30.234 1 44.22 263 LEU B O 1
ATOM 4426 N N . LYS B 1 264 ? 3.375 -21.812 -28.25 1 44.56 264 LYS B N 1
ATOM 4427 C CA . LYS B 1 264 ? 4.719 -21.281 -28.453 1 44.56 264 LYS B CA 1
ATOM 4428 C C . LYS B 1 264 ? 5.516 -22.141 -29.422 1 44.56 264 LYS B C 1
ATOM 4430 O O . LYS B 1 264 ? 6.289 -21.641 -30.234 1 44.56 264 LYS B O 1
ATOM 4435 N N . GLU B 1 265 ? 5.473 -23.328 -29.25 1 48.09 265 GLU B N 1
ATOM 4436 C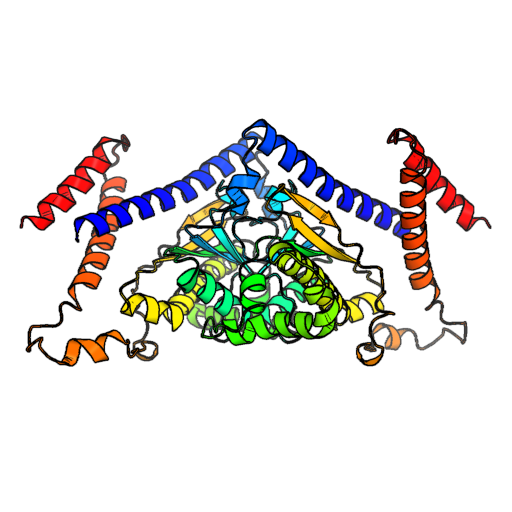 CA . GLU B 1 265 ? 6.211 -24.203 -30.141 1 48.09 265 GLU B CA 1
ATOM 4437 C C . GLU B 1 265 ? 5.633 -24.156 -31.562 1 48.09 265 GLU B C 1
ATOM 4439 O O . GLU B 1 265 ? 6.355 -24.375 -32.531 1 48.09 265 GLU B O 1
ATOM 4444 N N . ASN B 1 266 ? 4.23 -24.172 -31.641 1 43.12 266 ASN B N 1
ATOM 4445 C CA . ASN B 1 266 ? 3.686 -24.141 -33 1 43.12 266 ASN B CA 1
ATOM 4446 C C . ASN B 1 266 ? 3.818 -22.766 -33.625 1 43.12 266 ASN B C 1
ATOM 4448 O O . ASN B 1 266 ? 3.234 -22.5 -34.688 1 43.12 266 ASN B O 1
ATOM 4452 N N . GLY B 1 267 ? 4.965 -22.047 -33.656 1 41.91 267 GLY B N 1
ATOM 4453 C CA . GLY B 1 267 ? 5.367 -20.891 -34.438 1 41.91 267 GLY B CA 1
ATOM 4454 C C . GLY B 1 267 ? 4.199 -20.016 -34.812 1 41.91 267 GLY B C 1
ATOM 4455 O O . GLY B 1 267 ? 4.324 -19.172 -35.719 1 41.91 267 GLY B O 1
ATOM 4456 N N . GLY B 1 268 ? 2.852 -20.578 -34.875 1 38.34 268 GLY B N 1
ATOM 4457 C CA . GLY B 1 268 ? 1.785 -19.984 -35.656 1 38.34 268 GLY B CA 1
ATOM 4458 C C . GLY B 1 268 ? 1.315 -18.656 -35.125 1 38.34 268 GLY B C 1
ATOM 4459 O O . GLY B 1 268 ? 1.474 -18.375 -33.906 1 38.34 268 GLY B O 1
ATOM 4460 N N . ARG B 1 269 ? 1.265 -17.562 -36 1 36.09 269 ARG B N 1
ATOM 4461 C CA . ARG B 1 269 ? 0.551 -16.297 -35.844 1 36.09 269 ARG B CA 1
ATOM 4462 C C . ARG B 1 269 ? -0.764 -16.5 -35.094 1 36.09 269 ARG B C 1
ATOM 4464 O O . ARG B 1 269 ? -1.649 -17.219 -35.594 1 36.09 269 ARG B O 1
ATOM 4471 N N . LEU B 1 270 ? -0.858 -16.516 -33.844 1 35.47 270 LEU B N 1
ATOM 4472 C CA . LEU B 1 270 ? -2.039 -16.562 -32.969 1 35.47 270 LEU B CA 1
ATOM 4473 C C . LEU B 1 270 ? -3.152 -15.68 -33.531 1 35.47 270 LEU B C 1
ATOM 4475 O O . LEU B 1 270 ? -3.096 -14.453 -33.438 1 35.47 270 LEU B O 1
ATOM 4479 N N . GLU B 1 271 ? -3.594 -15.93 -34.75 1 33.09 271 GLU B N 1
ATOM 4480 C CA . GLU B 1 271 ? -4.859 -15.258 -35.031 1 33.09 271 GLU B CA 1
ATOM 4481 C C . GLU B 1 271 ? -5.852 -15.461 -33.875 1 33.09 271 GLU B C 1
ATOM 4483 O O . GLU B 1 271 ? -6.09 -16.594 -33.469 1 33.09 271 GLU B O 1
ATOM 4488 N N . GLN B 1 272 ? -6.172 -14.523 -33.062 1 34.25 272 GLN B N 1
ATOM 4489 C CA . GLN B 1 272 ? -6.793 -14.289 -31.766 1 34.25 272 GLN B CA 1
ATOM 4490 C C . GLN B 1 272 ? -8.109 -15.055 -31.641 1 34.25 272 GLN B C 1
ATOM 4492 O O . GLN B 1 272 ? -8.414 -15.602 -30.578 1 34.25 272 GLN B O 1
ATOM 4497 N N . ASP B 1 273 ? -9.016 -15.164 -32.688 1 36.22 273 ASP B N 1
ATOM 4498 C CA . ASP B 1 273 ? -10.391 -15.656 -32.688 1 36.22 273 ASP B CA 1
ATOM 4499 C C . ASP B 1 273 ? -10.43 -17.188 -32.625 1 36.22 273 ASP B C 1
ATOM 4501 O O . ASP B 1 273 ? -11.305 -17.766 -31.984 1 36.22 273 ASP B O 1
ATOM 4505 N N . ILE B 1 274 ? -9.664 -17.891 -33.438 1 35.25 274 ILE B N 1
ATOM 4506 C CA . ILE B 1 274 ? -9.805 -19.312 -33.688 1 35.25 274 ILE B CA 1
ATOM 4507 C C . ILE B 1 274 ? -9.344 -20.109 -32.469 1 35.25 274 ILE B C 1
ATOM 4509 O O . ILE B 1 274 ? -9.961 -21.109 -32.125 1 35.25 274 ILE B O 1
ATOM 4513 N N . GLU B 1 275 ? -8.289 -19.656 -31.812 1 36.31 275 GLU B N 1
ATOM 4514 C CA . GLU B 1 275 ? -7.684 -20.5 -30.766 1 36.31 275 GLU B CA 1
ATOM 4515 C C . GLU B 1 275 ? -8.547 -20.516 -29.516 1 36.31 275 GLU B C 1
ATOM 4517 O O . GLU B 1 275 ? -8.625 -21.547 -28.828 1 36.31 275 GLU B O 1
ATOM 4522 N N . LEU B 1 276 ? -9.297 -19.594 -29.266 1 36.41 276 LEU B N 1
ATOM 4523 C CA . LEU B 1 276 ? -10.297 -19.594 -28.203 1 36.41 276 LEU B CA 1
ATOM 4524 C C . LEU B 1 276 ? -11.398 -20.609 -28.5 1 36.41 276 LEU B C 1
ATOM 4526 O O . LEU B 1 276 ? -11.875 -21.281 -27.578 1 36.41 276 LEU B O 1
ATOM 4530 N N . GLN B 1 277 ? -11.805 -20.766 -29.703 1 38.19 277 GLN B N 1
ATOM 4531 C CA . GLN B 1 277 ? -12.82 -21.734 -30.094 1 38.19 277 GLN B CA 1
ATOM 4532 C C . GLN B 1 277 ? -12.305 -23.156 -29.906 1 38.19 277 GLN B C 1
ATOM 4534 O O . GLN B 1 277 ? -13.031 -24.016 -29.391 1 38.19 277 GLN B O 1
ATOM 4539 N N . LEU B 1 278 ? -11.039 -23.391 -30.25 1 39.91 278 LEU B N 1
ATOM 4540 C CA . LEU B 1 278 ? -10.484 -24.734 -30.141 1 39.91 278 LEU B CA 1
ATOM 4541 C C . LEU B 1 278 ? -10.305 -25.125 -28.672 1 39.91 278 LEU B C 1
ATOM 4543 O O . LEU B 1 278 ? -10.586 -26.266 -28.297 1 39.91 278 LEU B O 1
ATOM 4547 N N . LEU B 1 279 ? -9.938 -24.125 -27.859 1 37.41 279 LEU B N 1
ATOM 4548 C CA . LEU B 1 279 ? -9.844 -24.406 -26.438 1 37.41 279 LEU B CA 1
ATOM 4549 C C . LEU B 1 279 ? -11.227 -24.656 -25.844 1 37.41 279 LEU B C 1
ATOM 4551 O O . LEU B 1 279 ? -11.406 -25.562 -25.031 1 37.41 279 LEU B O 1
ATOM 4555 N N . GLY B 1 280 ? -12.227 -24.047 -26.281 1 35.25 280 GLY B N 1
ATOM 4556 C CA . GLY B 1 280 ? -13.602 -24.391 -25.953 1 35.25 280 GLY B CA 1
ATOM 4557 C C . GLY B 1 280 ? -14 -25.766 -26.422 1 35.25 280 GLY B C 1
ATOM 4558 O O . GLY B 1 280 ? -14.633 -26.516 -25.672 1 35.25 280 GLY B O 1
ATOM 4559 N N . GLU B 1 281 ? -13.648 -26.109 -27.594 1 40.12 281 GLU B N 1
ATOM 4560 C CA . GLU B 1 281 ? -14.008 -27.406 -28.156 1 40.12 281 GLU B CA 1
ATOM 4561 C C . GLU B 1 281 ? -13.273 -28.531 -27.438 1 40.12 281 GLU B C 1
ATOM 4563 O O . GLU B 1 281 ? -13.844 -29.594 -27.203 1 40.12 281 GLU B O 1
ATOM 4568 N N . LEU B 1 282 ? -12.07 -28.297 -27.078 1 37.47 282 LEU B N 1
ATOM 4569 C CA . LEU B 1 282 ? -11.312 -29.312 -26.359 1 37.47 282 LEU B CA 1
ATOM 4570 C C . LEU B 1 282 ? -11.859 -29.516 -24.953 1 37.47 282 LEU B C 1
ATOM 4572 O O . LEU B 1 282 ? -11.961 -30.656 -24.484 1 37.47 282 LEU B O 1
ATOM 4576 N N . ILE B 1 283 ? -12.281 -28.484 -24.406 1 35.72 283 ILE B N 1
ATOM 4577 C CA . ILE B 1 283 ? -12.953 -28.609 -23.109 1 35.72 283 ILE B CA 1
ATOM 4578 C C . ILE B 1 283 ? -14.297 -29.297 -23.297 1 35.72 283 ILE B C 1
ATOM 4580 O O . ILE B 1 283 ? -14.664 -30.172 -22.5 1 35.72 283 ILE B O 1
ATOM 4584 N N . GLN B 1 284 ? -14.953 -29.062 -24.344 1 35.53 284 GLN B N 1
ATOM 4585 C CA . GLN B 1 284 ? -16.203 -29.766 -24.594 1 35.53 284 GLN B CA 1
ATOM 4586 C C . GLN B 1 284 ? -15.961 -31.25 -24.859 1 35.53 284 GLN B C 1
ATOM 4588 O O . GLN B 1 284 ? -16.719 -32.094 -24.391 1 35.53 284 GLN B O 1
ATOM 4593 N N . ASN B 1 285 ? -14.922 -31.516 -25.609 1 37.47 285 ASN B N 1
ATOM 4594 C CA . ASN B 1 285 ? -14.688 -32.906 -25.969 1 37.47 285 ASN B CA 1
ATOM 4595 C C . ASN B 1 285 ? -14.141 -33.688 -24.781 1 37.47 285 ASN B C 1
ATOM 4597 O O . ASN B 1 285 ? -14.25 -34.938 -24.734 1 37.47 285 ASN B O 1
ATOM 4601 N N . SER B 1 286 ? -13.461 -33.094 -23.859 1 33.97 286 SER B N 1
ATOM 4602 C CA . SER B 1 286 ? -13 -33.875 -22.719 1 33.97 286 SER B CA 1
ATOM 4603 C C . SER B 1 286 ? -14.156 -34.188 -21.781 1 33.97 286 SER B C 1
ATOM 4605 O O . SER B 1 286 ? -14.016 -35.062 -20.906 1 33.97 286 SER B O 1
ATOM 4607 N N . GLN B 1 287 ? -15.219 -33.562 -21.812 1 31.53 287 GLN B N 1
ATOM 4608 C CA . GLN B 1 287 ? -16.422 -33.969 -21.109 1 31.53 287 GLN B CA 1
ATOM 4609 C C . GLN B 1 287 ? -17.078 -35.188 -21.766 1 31.53 287 GLN B C 1
ATOM 4611 O O . GLN B 1 287 ? -17.906 -35.844 -21.156 1 31.53 287 GLN B O 1
ATOM 4616 N N . GLN B 1 288 ? -16.859 -35.312 -23.031 1 32.75 288 GLN B N 1
ATOM 4617 C CA . GLN B 1 288 ? -17.578 -36.438 -23.672 1 32.75 288 GLN B CA 1
ATOM 4618 C C . GLN B 1 288 ? -16.797 -37.75 -23.516 1 32.75 288 GLN B C 1
ATOM 4620 O O . GLN B 1 288 ? -17.312 -38.812 -23.844 1 32.75 288 GLN B O 1
ATOM 4625 N N . SER B 1 289 ? -15.516 -37.75 -23.266 1 30.23 289 SER B N 1
ATOM 4626 C CA . SER B 1 289 ? -14.977 -39.094 -23.109 1 30.23 289 SER B CA 1
ATOM 4627 C C . SER B 1 289 ? -15 -39.5 -21.641 1 30.23 289 SER B C 1
ATOM 4629 O O . SER B 1 289 ? -14.773 -38.688 -20.75 1 30.23 289 SER B O 1
#

Sequence (578 aa):
MNQQIVSNSIQEITHYNRVLEGNRRYVAKKLASDDNYFKNLSKGQSPKYLLIGCSDSRAPPNELTETDPGEIFIHRNIANLMIPTDLNSNCVIQYAVEHLNIHSIIVMGHTCCGGIKAAMTQQSVGGLLDLWLNQIKIVYEKHQDLIESLESEDDKVNCLSSLNVRAQVMNIWKNPIIQKSWQKGNPIMVHGWLFRVETGYIEELLIDSQTPEEMSKVFALKFKLDSERILSKKASRQSSPQNSTRKRFQLMQKKITQNLKKLKENGGRLEQDIELQLLGELIQNSQQSMNQQIVSNSIQEITHYNRVLEGNRRYVAKKLASDDNYFKNLSKGQSPKYLLIGCSDSRAPPNELTETDPGEIFIHRNIANLMIPTDLNSNCVIQYAVEHLNIHSIIVMGHTCCGGIKAAMTQQSVGGLLDLWLNQIKIVYEKHQDLIESLESEDDKVNCLSSLNVRAQVMNIWKNPIIQKSWQKGNPIMVHGWLFRVETGYIEELLIDSQTPEEMSKVFALKFKLDSERILSKKASRQSSPQNSTRKRFQLMQKKITQNLKKLKENGGRLEQDIELQLLGELIQNSQQS

Solvent-accessible surface area (backbone atoms only — not comparable to full-atom values): 31671 Å² total; per-residue (Å²): 116,68,61,60,51,50,51,50,49,50,51,50,51,50,52,52,48,48,39,56,49,24,16,52,52,42,36,52,54,47,42,73,76,34,82,53,48,30,54,58,54,50,74,56,73,68,30,58,30,37,38,35,21,33,22,54,24,69,58,48,65,45,65,51,22,64,50,59,72,28,42,46,27,39,35,26,31,74,66,31,69,54,57,92,83,40,62,65,65,50,34,42,50,47,44,39,45,75,71,49,62,34,39,33,37,36,32,33,31,41,46,90,39,65,56,55,52,49,39,75,47,90,64,80,82,51,78,62,44,51,63,61,35,46,62,54,35,54,53,44,63,76,42,38,69,66,43,64,70,46,85,48,68,66,56,30,46,44,49,49,33,52,52,47,26,52,51,29,50,49,39,50,57,51,29,66,71,50,45,49,35,45,73,73,68,43,70,66,46,78,43,33,33,38,33,33,43,58,69,49,46,71,41,76,48,81,65,66,70,62,39,75,75,60,40,58,69,88,57,64,80,87,81,91,62,72,68,62,74,68,58,64,72,76,80,72,87,72,80,74,68,70,62,50,62,57,47,49,52,48,51,46,50,51,50,49,49,53,45,51,51,50,51,60,68,54,75,56,80,78,62,74,74,61,57,56,52,51,54,52,47,51,57,53,51,60,70,71,102,117,67,62,59,52,49,53,50,50,49,50,51,49,49,53,52,48,49,39,55,50,24,16,53,50,41,37,51,54,47,42,74,75,34,81,53,50,29,53,57,53,49,76,56,75,69,30,57,30,38,38,35,22,34,22,53,24,69,57,49,66,45,66,50,23,63,51,58,74,28,44,46,28,38,36,26,32,73,66,29,69,54,55,92,83,40,63,66,64,49,35,42,50,47,45,40,45,74,71,49,63,33,38,33,36,35,32,32,31,41,44,90,40,65,57,57,52,48,40,73,47,90,64,81,82,50,77,64,43,51,64,62,35,44,64,53,36,53,52,45,64,76,41,40,69,67,44,66,68,46,84,48,68,66,55,28,47,43,51,50,32,53,50,47,26,51,51,28,50,50,39,49,56,52,29,66,70,51,46,49,34,45,73,73,70,44,69,67,46,78,44,32,33,37,34,33,44,57,71,48,47,69,41,77,46,83,65,66,70,62,38,76,77,60,41,58,69,88,56,63,81,87,80,89,60,72,67,61,73,68,58,65,71,74,80,71,87,74,79,74,68,71,63,50,61,57,47,50,53,48,50,47,50,51,48,48,50,51,46,50,49,50,49,62,69,53,76,58,80,77,60,76,73,61,57,56,51,51,54,51,48,50,55,52,52,60,69,70,104

Foldseek 3Di:
DVVVVVVVVVVVVVVVVVVVVVVVVVVVVQCVVPVCRVVVVVVDAQAQEEEQEAPDPLCDPCVLVVHDPRHYHYHHYQLRADDQPDPVVVVSVLCCCPPNVHQEYEREGEAPRPLLLVLPDPDDPDDCSNVVSVLLVVLCVVCVVVLVVDDDPSSSSQVSSQSRQLVRLLSVLLHPSQLVCVVVVRHHHYWYWYQYSVVSDIDTDCSPCPPCVVVDPVSHDDDDDPVVVPPVPDDDDDDPCVVVVVVVVVVVVVVVVVVVVVVVVVPDPCPPPVVVVVVVVVVVVVVVD/DVVVVVVVVVVVVVVVVVVVVVVVVVVVVQCVVPVCRVVVVVVDAQAQEEEQEAPDPLCDPCVLVVHDPRHYHYHHYQLRADDQPDPVVVVSVLCCCPPNVHQEYEREGEAPRPLLLVLPDPDDPDDCSNVVSVLLVVLCVVCVVVLVVDDDPSSSSQVSSQSRQLVRLLSCLLHPSQLVCVVVVRHHHYWYWYQYSVVSDIDTDCSPCPPCVVVPPVSHDDDDDPVVVVPVPDDDDDDPCVVVVVVVVVVVVVVVVVVVVVVVVVPDPCPPPVVVVVVVVVVVVVVVD

Nearest PDB structures (foldseek):
  4o1j-assembly1_A  TM=9.662E-01  e=2.606E-22  Sordaria macrospora
  7coi-assembly1_D  TM=9.443E-01  e=6.061E-22  Aspergillus fumigatus Af293
  3ucj-assembly1_A  TM=9.624E-01  e=4.655E-20  Coccomyxa sp. PA
  6gwu-assembly1_B  TM=9.443E-01  e=3.841E-19  Candida albicans
  2w3n-assembly1_C  TM=8.606E-01  e=4.551E-18  Cryptococcus neoformans

InterPro domains:
  IPR001765 Carbonic anhydrase [PF00484] (49-201)
  IPR001765 Carbonic anhydrase [PTHR11002] (12-221)
  IPR001765 Carbonic anhydrase [SM00947] (42-206)
  IPR015892 Carbonic anhydrase, prokaryotic-like, conserved site [PS00705] (94-114)
  IPR036874 Carbonic anhydrase superfamily [G3DSA:3.40.1050.10] (2-223)
  IPR036874 Carbonic anhydrase superfamily [SSF53056] (13-209)

Organism: Paramecium tetraurelia (NCBI:txid5888)

Radius of gyration: 26.51 Å; Cα contacts (8 Å, |Δi|>4): 765; chains: 2; bounding box: 64×88×64 Å

pLDDT: mean 79.63, std 24.67, range [26.17, 98.88]

Secondary structure (DSSP, 8-state):
-HHHHHHHHHHHHHHHHHHHHHHHHHHHHHHHH-TTHHHHHTT----SEEEEEE--TT--HHHHHTPPTTSEEEEEETTS---TT-HHHHHHHHIIIIIS---EEEEEEESS-HHHHHHHSSS---HHHHHHHHHHHHHHHHTHHHHHT-SSHHHHHHHHHHHHHHHHHHHHHH-HHHHHHHHTT---EEEEEEE-TTT--EEEE------TTTS-GGG------THHHHTTTT--S---THHHHHHHHHHHHHHHHHHHHHHHHT-----HHHHHHHHHHHHHHHHH-/-HHHHHHHHHHHHHHHHHHHHHHHHHHHHHHHH-TTHHHHHTT----SEEEEEE--TT--HHHHHTPPTTSEEEEEETTS---TT-HHHHHHHHIIIIIS---EEEEEEESS-HHHHHHHSSS---HHHHHHHHHHHHHHHHTHHHHHT-SSHHHHHHHHHHHHHHHHHHHHHH-HHHHHHHHTT---EEEEEEE-TTT--EEEE------TTTS-GGG------THHHHTTTT--S---THHHHHHHHHHHHHHHHHHHHHHHHT-----HHHHHHHHHHHHHHHTT-